Protein AF-0000000078170614 (afdb_homodimer)

InterPro domains:
  IPR003148 Regulator of K+ conductance, N-terminal lobe [PF02254] (40-163)
  IPR003148 Regulator of K+ conductance, N-terminal lobe [PS51201] (37-164)
  IPR036291 NAD(P)-binding domain superfamily [SSF51735] (40-178)

Organism: Punica granatum (NCBI:txid22663)

Structure (mmCIF, N/CA/C/O backbone):
data_AF-0000000078170614-model_v1
#
loop_
_entity.id
_entity.type
_entity.pdbx_description
1 polymer 'RCK N-terminal domain-containing protein'
#
loop_
_atom_site.group_PDB
_atom_site.id
_atom_site.type_symbol
_atom_site.label_atom_id
_atom_site.label_alt_id
_atom_site.label_comp_id
_atom_site.label_asym_id
_atom_site.label_entity_id
_atom_site.label_seq_id
_atom_site.pdbx_PDB_ins_code
_atom_site.Cartn_x
_atom_site.Cartn_y
_atom_site.Cartn_z
_atom_site.occupancy
_atom_site.B_iso_or_equiv
_atom_site.auth_seq_id
_atom_site.auth_comp_id
_atom_site.auth_asym_id
_atom_site.auth_atom_id
_atom_site.pdbx_PDB_model_num
ATOM 1 N N . MET A 1 1 ? -60.188 -42.188 17.969 1 20.7 1 MET A N 1
ATOM 2 C CA . MET A 1 1 ? -59.188 -42.406 19 1 20.7 1 MET A CA 1
ATOM 3 C C . MET A 1 1 ? -57.875 -42.969 18.391 1 20.7 1 MET A C 1
ATOM 5 O O . MET A 1 1 ? -56.781 -42.594 18.844 1 20.7 1 MET A O 1
ATOM 9 N N . ALA A 1 2 ? -57.938 -44.031 17.562 1 23.89 2 ALA A N 1
ATOM 10 C CA . ALA A 1 2 ? -56.969 -45.031 17.188 1 23.89 2 ALA A CA 1
ATOM 11 C C . ALA A 1 2 ? -55.938 -44.469 16.219 1 23.89 2 ALA A C 1
ATOM 13 O O . ALA A 1 2 ? -55.156 -45.219 15.625 1 23.89 2 ALA A O 1
ATOM 14 N N . LEU A 1 3 ? -56.188 -43.188 15.625 1 28.16 3 LEU A N 1
ATOM 15 C CA . LEU A 1 3 ? -55.562 -42.719 14.391 1 28.16 3 LEU A CA 1
ATOM 16 C C . LEU A 1 3 ? -54.062 -42.594 14.562 1 28.16 3 LEU A C 1
ATOM 18 O O . LEU A 1 3 ? -53.406 -41.844 13.812 1 28.16 3 LEU A O 1
ATOM 22 N N . THR A 1 4 ? -53.469 -43.062 15.734 1 27.95 4 THR A N 1
ATOM 23 C CA . THR A 1 4 ? -52.156 -42.75 16.281 1 27.95 4 THR A CA 1
ATOM 24 C C . THR A 1 4 ? -51.062 -43.281 15.375 1 27.95 4 THR A C 1
ATOM 26 O O . THR A 1 4 ? -50 -42.656 15.266 1 27.95 4 THR A O 1
ATOM 29 N N . PRO A 1 5 ? -51.094 -44.625 14.953 1 28.91 5 PRO A N 1
ATOM 30 C CA . PRO A 1 5 ? -49.906 -45.469 14.812 1 28.91 5 PRO A CA 1
ATOM 31 C C . PRO A 1 5 ? -49.125 -45.156 13.547 1 28.91 5 PRO A C 1
ATOM 33 O O . PRO A 1 5 ? -48.031 -45.719 13.336 1 28.91 5 PRO A O 1
ATOM 36 N N . LEU A 1 6 ? -49.75 -44.812 12.398 1 27.12 6 LEU A N 1
ATOM 37 C CA . LEU A 1 6 ? -49.188 -45.031 11.07 1 27.12 6 LEU A CA 1
ATOM 38 C C . LEU A 1 6 ? -47.938 -44.188 10.859 1 27.12 6 LEU A C 1
ATOM 40 O O . LEU A 1 6 ? -47.188 -44.406 9.898 1 27.12 6 LEU A O 1
ATOM 44 N N . LEU A 1 7 ? -47.812 -42.938 11.461 1 27.66 7 LEU A N 1
ATOM 45 C CA . LEU A 1 7 ? -46.844 -41.938 11.055 1 27.66 7 LEU A CA 1
ATOM 46 C C . LEU A 1 7 ? -45.406 -42.375 11.398 1 27.66 7 LEU A C 1
ATOM 48 O O . LEU A 1 7 ? -44.438 -41.625 11.156 1 27.66 7 LEU A O 1
ATOM 52 N N . ASN A 1 8 ? -45.125 -43.375 12.258 1 29.03 8 ASN A N 1
ATOM 53 C CA . ASN A 1 8 ? -43.875 -43.75 12.891 1 29.03 8 ASN A CA 1
ATOM 54 C C . ASN A 1 8 ? -42.875 -44.312 11.883 1 29.03 8 ASN A C 1
ATOM 56 O O . ASN A 1 8 ? -41.656 -44.281 12.125 1 29.03 8 ASN A O 1
ATOM 60 N N . GLU A 1 9 ? -43.281 -45.219 10.953 1 28.69 9 GLU A N 1
ATOM 61 C CA . GLU A 1 9 ? -42.344 -46.156 10.32 1 28.69 9 GLU A CA 1
ATOM 62 C C . GLU A 1 9 ? -41.406 -45.438 9.367 1 28.69 9 GLU A C 1
ATOM 64 O O . GLU A 1 9 ? -40.344 -46 9 1 28.69 9 GLU A O 1
ATOM 69 N N . VAL A 1 10 ? -41.812 -44.469 8.539 1 30.94 10 VAL A N 1
ATOM 70 C CA . VAL A 1 10 ? -41.031 -44.094 7.359 1 30.94 10 VAL A CA 1
ATOM 71 C C . VAL A 1 10 ? -39.75 -43.406 7.789 1 30.94 10 VAL A C 1
ATOM 73 O O . VAL A 1 10 ? -39 -42.906 6.949 1 30.94 10 VAL A O 1
ATOM 76 N N . GLY A 1 11 ? -39.438 -43.125 9.133 1 28.52 11 GLY A N 1
ATOM 77 C CA . GLY A 1 11 ? -38.312 -42.375 9.672 1 28.52 11 GLY A CA 1
ATOM 78 C C . GLY A 1 11 ? -37 -43.062 9.445 1 28.52 11 GLY A C 1
ATOM 79 O O . GLY A 1 11 ? -35.938 -42.438 9.625 1 28.52 11 GLY A O 1
ATOM 80 N N . LYS A 1 12 ? -36.906 -44.375 9.625 1 29.34 12 LYS A N 1
ATOM 81 C CA . LYS A 1 12 ? -35.625 -45 9.875 1 29.34 12 LYS A CA 1
ATOM 82 C C . LYS A 1 12 ? -34.75 -44.969 8.625 1 29.34 12 LYS A C 1
ATOM 84 O O . LYS A 1 12 ? -33.5 -44.875 8.727 1 29.34 12 LYS A O 1
ATOM 89 N N . ARG A 1 13 ? -35.25 -45.531 7.477 1 30.67 13 ARG A N 1
ATOM 90 C CA . ARG A 1 13 ? -34.375 -45.969 6.398 1 30.67 13 ARG A CA 1
ATOM 91 C C . ARG A 1 13 ? -33.625 -44.812 5.762 1 30.67 13 ARG A C 1
ATOM 93 O O . ARG A 1 13 ? -32.656 -45 5.008 1 30.67 13 ARG A O 1
ATOM 100 N N . ALA A 1 14 ? -34.281 -43.625 5.633 1 29.7 14 ALA A N 1
ATOM 101 C CA . ALA A 1 14 ? -33.594 -42.594 4.844 1 29.7 14 ALA A CA 1
ATOM 102 C C . ALA A 1 14 ? -32.312 -42.125 5.539 1 29.7 14 ALA A C 1
ATOM 104 O O . ALA A 1 14 ? -31.641 -41.219 5.051 1 29.7 14 ALA A O 1
ATOM 105 N N . ALA A 1 15 ? -32.062 -42.469 6.812 1 29.38 15 ALA A N 1
ATOM 106 C CA . ALA A 1 15 ? -30.859 -42.094 7.559 1 29.38 15 ALA A CA 1
ATOM 107 C C . ALA A 1 15 ? -29.594 -42.688 6.902 1 29.38 15 ALA A C 1
ATOM 109 O O . ALA A 1 15 ? -28.5 -42.156 7.098 1 29.38 15 ALA A O 1
ATOM 110 N N . ASP A 1 16 ? -29.688 -44 6.508 1 28.7 16 ASP A N 1
ATOM 111 C CA . ASP A 1 16 ? -28.422 -44.656 6.168 1 28.7 16 ASP A CA 1
ATOM 112 C C . ASP A 1 16 ? -27.766 -43.969 4.957 1 28.7 16 ASP A C 1
ATOM 114 O O . ASP A 1 16 ? -26.656 -44.344 4.566 1 28.7 16 ASP A O 1
ATOM 118 N N . PHE A 1 17 ? -28.609 -43.656 3.906 1 28.42 17 PHE A N 1
ATOM 119 C CA . PHE A 1 17 ? -27.938 -43.219 2.68 1 28.42 17 PHE A CA 1
ATOM 120 C C . PHE A 1 17 ? -27.078 -42 2.924 1 28.42 17 PHE A C 1
ATOM 122 O O . PHE A 1 17 ? -26.297 -41.594 2.064 1 28.42 17 PHE A O 1
ATOM 129 N N . ILE A 1 18 ? -27.406 -41.031 3.848 1 31.56 18 ILE A N 1
ATOM 130 C CA . ILE A 1 18 ? -26.656 -39.781 3.947 1 31.56 18 ILE A CA 1
ATOM 131 C C . ILE A 1 18 ? -25.234 -40.094 4.445 1 31.56 18 ILE A C 1
ATOM 133 O O . ILE A 1 18 ? -24.375 -39.219 4.414 1 31.56 18 ILE A O 1
ATOM 137 N N . ASP A 1 19 ? -25.047 -41.125 5.293 1 29.94 19 ASP A N 1
ATOM 138 C CA . ASP A 1 19 ? -23.75 -41.312 5.93 1 29.94 19 ASP A CA 1
ATOM 139 C C . ASP A 1 19 ? -22.656 -41.5 4.887 1 29.94 19 ASP A C 1
ATOM 141 O O . ASP A 1 19 ? -21.531 -41 5.043 1 29.94 19 ASP A O 1
ATOM 145 N N . ASP A 1 20 ? -22.797 -42.594 4.078 1 29.12 20 ASP A N 1
ATOM 146 C CA . ASP A 1 20 ? -21.609 -43.125 3.436 1 29.12 20 ASP A CA 1
ATOM 147 C C . ASP A 1 20 ? -21.078 -42.156 2.377 1 29.12 20 ASP A C 1
ATOM 149 O O . ASP A 1 20 ? -20.047 -42.438 1.753 1 29.12 20 ASP A O 1
ATOM 153 N N . LYS A 1 21 ? -21.891 -41.531 1.582 1 31.38 21 LYS A N 1
ATOM 154 C CA . LYS A 1 21 ? -21.359 -40.719 0.481 1 31.38 21 LYS A CA 1
ATOM 155 C C . LYS A 1 21 ? -20.547 -39.531 1.002 1 31.38 21 LYS A C 1
ATOM 157 O O . LYS A 1 21 ? -20.234 -38.625 0.246 1 31.38 21 LYS A O 1
ATOM 162 N N . LEU A 1 22 ? -20.484 -39.25 2.285 1 30.94 22 LEU A N 1
ATOM 163 C CA . LEU A 1 22 ? -19.438 -38.344 2.789 1 30.94 22 LEU A CA 1
ATOM 164 C C . LEU A 1 22 ? -18.062 -38.844 2.387 1 30.94 22 LEU A C 1
ATOM 166 O O . LEU A 1 22 ? -17.078 -38.594 3.094 1 30.94 22 LEU A O 1
ATOM 170 N N . ASP A 1 23 ? -17.875 -40.094 1.763 1 30.05 23 ASP A N 1
ATOM 171 C CA . ASP A 1 23 ? -16.609 -40.656 1.312 1 30.05 23 ASP A CA 1
ATOM 172 C C . ASP A 1 23 ? -15.656 -39.562 0.856 1 30.05 23 ASP A C 1
ATOM 174 O O . ASP A 1 23 ? -16.062 -38.406 0.6 1 30.05 23 ASP A O 1
ATOM 178 N N . SER A 1 24 ? -14.281 -40.031 0.521 1 31.45 24 SER A N 1
ATOM 179 C CA . SER A 1 24 ? -13.023 -39.5 0.016 1 31.45 24 SER A CA 1
ATOM 180 C C . SER A 1 24 ? -13.25 -38.594 -1.199 1 31.45 24 SER A C 1
ATOM 182 O O . SER A 1 24 ? -12.859 -38.938 -2.314 1 31.45 24 SER A O 1
ATOM 184 N N . GLU A 1 25 ? -14.359 -38.219 -1.531 1 31.73 25 GLU A N 1
ATOM 185 C CA . GLU A 1 25 ? -14.328 -37.219 -2.598 1 31.73 25 GLU A CA 1
ATOM 186 C C . GLU A 1 25 ? -13.164 -36.25 -2.418 1 31.73 25 GLU A C 1
ATOM 188 O O . GLU A 1 25 ? -13.242 -35.312 -1.616 1 31.73 25 GLU A O 1
ATOM 193 N N . ASP A 1 26 ? -11.938 -36.75 -2.096 1 34.41 26 ASP A N 1
ATOM 194 C CA . ASP A 1 26 ? -10.703 -36.094 -2.545 1 34.41 26 ASP A CA 1
ATOM 195 C C . ASP A 1 26 ? -10.961 -35.188 -3.748 1 34.41 26 ASP A C 1
ATOM 197 O O . ASP A 1 26 ? -11.273 -35.688 -4.84 1 34.41 26 ASP A O 1
ATOM 201 N N . GLN A 1 27 ? -11.883 -34.344 -3.627 1 35.22 27 GLN A N 1
ATOM 202 C CA . GLN A 1 27 ? -12.141 -33.188 -4.516 1 35.22 27 GLN A CA 1
ATOM 203 C C . GLN A 1 27 ? -10.938 -32.906 -5.406 1 35.22 27 GLN A C 1
ATOM 205 O O . GLN A 1 27 ? -9.883 -32.5 -4.918 1 35.22 27 GLN A O 1
ATOM 210 N N . ASN A 1 28 ? -10.578 -33.75 -6.285 1 33.62 28 ASN A N 1
ATOM 211 C CA . ASN A 1 28 ? -9.781 -33.469 -7.473 1 33.62 28 ASN A CA 1
ATOM 212 C C . ASN A 1 28 ? -9.898 -32.031 -7.895 1 33.62 28 ASN A C 1
ATOM 214 O O . ASN A 1 28 ? -10.961 -31.578 -8.336 1 33.62 28 ASN A O 1
ATOM 218 N N . VAL A 1 29 ? -9.547 -31.094 -7.129 1 38.66 29 VAL A N 1
ATOM 219 C CA . VAL A 1 29 ? -9.25 -29.875 -7.895 1 38.66 29 VAL A CA 1
ATOM 220 C C . VAL A 1 29 ? -9.062 -30.234 -9.367 1 38.66 29 VAL A C 1
ATOM 222 O O . VAL A 1 29 ? -8.273 -31.125 -9.703 1 38.66 29 VAL A O 1
ATOM 225 N N . GLU A 1 30 ? -10.094 -30.531 -10.172 1 38.97 30 GLU A N 1
ATOM 226 C CA . GLU A 1 30 ? -9.789 -30.531 -11.602 1 38.97 30 GLU A CA 1
ATOM 227 C C . GLU A 1 30 ? -8.406 -29.953 -11.875 1 38.97 30 GLU A C 1
ATOM 229 O O . GLU A 1 30 ? -8.094 -28.844 -11.414 1 38.97 30 GLU A O 1
ATOM 234 N N . ALA A 1 31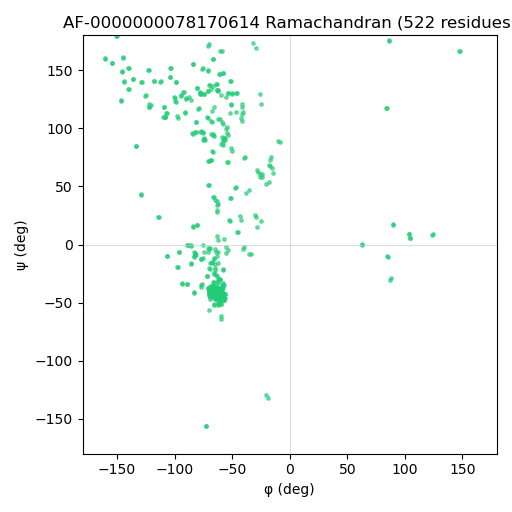 ? -7.379 -30.812 -11.859 1 39.47 31 ALA A N 1
ATOM 235 C CA . ALA A 1 31 ? -6.09 -30.375 -12.391 1 39.47 31 ALA A CA 1
ATOM 236 C C . ALA A 1 31 ? -6.258 -29.141 -13.266 1 39.47 31 ALA A C 1
ATOM 238 O O . ALA A 1 31 ? -6.902 -29.203 -14.32 1 39.47 31 ALA A O 1
ATOM 239 N N . VAL A 1 32 ? -6.629 -28 -12.609 1 45.84 32 VAL A N 1
ATOM 240 C CA . VAL A 1 32 ? -6.473 -26.828 -13.469 1 45.84 32 VAL A CA 1
ATOM 241 C C . VAL A 1 32 ? -5.363 -27.078 -14.484 1 45.84 32 VAL A C 1
ATOM 243 O O . VAL A 1 32 ? -4.203 -27.266 -14.117 1 45.84 32 VAL A O 1
ATOM 246 N N . ASN A 1 33 ? -5.641 -28.094 -15.344 1 45.16 33 ASN A N 1
ATOM 247 C CA . ASN A 1 33 ? -4.715 -28.25 -16.469 1 45.16 33 ASN A CA 1
ATOM 248 C C . ASN A 1 33 ? -4.297 -26.891 -17.031 1 45.16 33 ASN A C 1
ATOM 250 O O . ASN A 1 33 ? -5.109 -26.188 -17.641 1 45.16 33 ASN A O 1
ATOM 254 N N . PHE A 1 34 ? -3.426 -26.281 -16.219 1 48 34 PHE A N 1
ATOM 255 C CA . PHE A 1 34 ? -2.861 -25.078 -16.812 1 48 34 PHE A CA 1
ATOM 256 C C . PHE A 1 34 ? -2.26 -25.375 -18.172 1 48 34 PHE A C 1
ATOM 258 O O . PHE A 1 34 ? -1.38 -26.219 -18.312 1 48 34 PHE A O 1
ATOM 265 N N . ASP A 1 35 ? -3.152 -25.641 -19.125 1 50.75 35 ASP A N 1
ATOM 266 C CA . ASP A 1 35 ? -2.57 -25.844 -20.453 1 50.75 35 ASP A CA 1
ATOM 267 C C . ASP A 1 35 ? -1.175 -25.219 -20.531 1 50.75 35 ASP A C 1
ATOM 269 O O . ASP A 1 35 ? -0.588 -24.859 -19.5 1 50.75 35 ASP A O 1
ATOM 273 N N . ALA A 1 36 ? -0.878 -24.344 -21.625 1 51.72 36 ALA A N 1
ATOM 274 C CA . ALA A 1 36 ? 0.36 -23.906 -22.266 1 51.72 36 ALA A CA 1
ATOM 275 C C . ALA A 1 36 ? 1.075 -22.844 -21.438 1 51.72 36 ALA A C 1
ATOM 277 O O . ALA A 1 36 ? 2.25 -22.562 -21.672 1 51.72 36 ALA A O 1
ATOM 278 N N . ARG A 1 37 ? 0.408 -22.203 -20.344 1 67 37 ARG A N 1
ATOM 279 C CA . ARG A 1 37 ? 1.144 -21.109 -19.719 1 67 37 ARG A CA 1
ATOM 280 C C . ARG A 1 37 ? 1.349 -21.375 -18.234 1 67 37 ARG A C 1
ATOM 282 O O . ARG A 1 37 ? 0.413 -21.75 -17.531 1 67 37 ARG A O 1
ATOM 289 N N . GLU A 1 38 ? 2.533 -21.438 -17.75 1 86.75 38 GLU A N 1
ATOM 290 C CA . GLU A 1 38 ? 2.912 -21.562 -16.344 1 86.75 38 GLU A CA 1
ATOM 291 C C . GLU A 1 38 ? 2.203 -20.516 -15.484 1 86.75 38 GLU A C 1
ATOM 293 O O . GLU A 1 38 ? 2.148 -19.344 -15.852 1 86.75 38 GLU A O 1
ATOM 298 N N . PRO A 1 39 ? 1.568 -20.922 -14.391 1 93.88 39 PRO A N 1
ATOM 299 C CA . PRO A 1 39 ? 0.769 -20 -13.594 1 93.88 39 PRO A CA 1
ATOM 300 C C . PRO A 1 39 ? 1.609 -19.203 -12.594 1 93.88 39 PRO A C 1
ATOM 302 O O . PRO A 1 39 ? 2.713 -19.625 -12.234 1 93.88 39 PRO A O 1
ATOM 305 N N . VAL A 1 40 ? 1.072 -18.078 -12.258 1 96.44 40 VAL A N 1
ATOM 306 C CA . VAL A 1 40 ? 1.558 -17.391 -11.062 1 96.44 40 VAL A CA 1
ATOM 307 C C . VAL A 1 40 ? 1.043 -18.109 -9.812 1 96.44 40 VAL A C 1
ATOM 309 O O . VAL A 1 40 ? -0.137 -18.453 -9.734 1 96.44 40 VAL A O 1
ATOM 312 N N . VAL A 1 41 ? 1.926 -18.406 -8.93 1 97.94 41 VAL A N 1
ATOM 313 C CA . VAL A 1 41 ? 1.556 -19.094 -7.695 1 97.94 41 VAL A CA 1
ATOM 314 C C . VAL A 1 41 ? 1.442 -18.094 -6.551 1 97.94 41 VAL A C 1
ATOM 316 O O . VAL A 1 41 ? 2.35 -17.281 -6.336 1 97.94 41 VAL A O 1
ATOM 319 N N . ILE A 1 42 ? 0.316 -18.109 -5.891 1 98.31 42 ILE A N 1
ATOM 320 C CA . ILE A 1 42 ? 0.091 -17.234 -4.75 1 98.31 42 ILE A CA 1
ATOM 321 C C . ILE A 1 42 ? 0.077 -18.047 -3.461 1 98.31 42 ILE A C 1
ATOM 323 O O . ILE A 1 42 ? -0.77 -18.938 -3.287 1 98.31 42 ILE A O 1
ATOM 327 N N . LEU A 1 43 ? 1.012 -17.766 -2.562 1 98.56 43 LEU A N 1
ATOM 328 C CA . LEU A 1 43 ? 1.08 -18.438 -1.274 1 98.56 43 LEU A CA 1
ATOM 329 C C . LEU A 1 43 ? 0.453 -17.594 -0.174 1 98.56 43 LEU A C 1
ATOM 331 O O . LEU A 1 43 ? 0.954 -16.516 0.143 1 98.56 43 LEU A O 1
ATOM 335 N N . GLY A 1 44 ? -0.547 -18.109 0.524 1 97.19 44 GLY A N 1
ATOM 336 C CA . GLY A 1 44 ? -1.337 -17.297 1.445 1 97.19 44 GLY A CA 1
ATOM 337 C C . GLY A 1 44 ? -2.461 -16.547 0.765 1 97.19 44 GLY A C 1
ATOM 338 O O . GLY A 1 44 ? -2.213 -15.641 -0.032 1 97.19 44 GLY A O 1
ATOM 339 N N . PHE A 1 45 ? -3.676 -16.891 1.177 1 96.19 45 PHE A N 1
ATOM 340 C CA . PHE A 1 45 ? -4.801 -16.391 0.401 1 96.19 45 PHE A CA 1
ATOM 341 C C . PHE A 1 45 ? -5.828 -15.719 1.308 1 96.19 45 PHE A C 1
ATOM 343 O O . PHE A 1 45 ? -7.027 -15.953 1.172 1 96.19 45 PHE A O 1
ATOM 350 N N . GLY A 1 46 ? -5.281 -14.992 2.172 1 91.88 46 GLY A N 1
ATOM 351 C CA . GLY A 1 46 ? -6.121 -14.078 2.926 1 91.88 46 GLY A CA 1
ATOM 352 C C . GLY A 1 46 ? -6.605 -12.898 2.105 1 91.88 46 GLY A C 1
ATOM 353 O O . GLY A 1 46 ? -6.656 -12.969 0.875 1 91.88 46 GLY A O 1
ATOM 354 N N . GLN A 1 47 ? -6.934 -11.852 2.734 1 88.19 47 GLN A N 1
ATOM 355 C CA . GLN A 1 47 ? -7.484 -10.672 2.076 1 88.19 47 GLN A CA 1
ATOM 356 C C . GLN A 1 47 ? -6.516 -10.117 1.035 1 88.19 47 GLN A C 1
ATOM 358 O O . GLN A 1 47 ? -6.914 -9.82 -0.093 1 88.19 47 GLN A O 1
ATOM 363 N N . MET A 1 48 ? -5.305 -10.031 1.387 1 93.12 48 MET A N 1
ATOM 364 C CA . MET A 1 48 ? -4.32 -9.461 0.472 1 93.12 48 MET A CA 1
ATOM 365 C C . MET A 1 48 ? -4.086 -10.391 -0.718 1 93.12 48 MET A C 1
ATOM 367 O O . MET A 1 48 ? -3.891 -9.922 -1.843 1 93.12 48 MET A O 1
ATOM 371 N N . GLY A 1 49 ? -4.023 -11.695 -0.449 1 94.94 49 GLY A N 1
ATOM 372 C CA . GLY A 1 49 ? -3.939 -12.648 -1.546 1 94.94 49 GLY A CA 1
ATOM 373 C C . GLY A 1 49 ? -5.102 -12.547 -2.514 1 94.94 49 GLY A C 1
ATOM 374 O O . GLY A 1 49 ? -4.918 -12.641 -3.729 1 94.94 49 GLY A O 1
ATOM 375 N N . GLN A 1 50 ? -6.238 -12.297 -2.016 1 91.88 50 GLN A N 1
ATOM 376 C CA . GLN A 1 50 ? -7.441 -12.188 -2.834 1 91.88 50 GLN A CA 1
ATOM 377 C C . GLN A 1 50 ? -7.41 -10.93 -3.691 1 91.88 50 GLN A C 1
ATOM 379 O O . GLN A 1 50 ? -7.793 -10.953 -4.863 1 91.88 50 GLN A O 1
ATOM 384 N N . VAL A 1 51 ? -6.969 -9.859 -3.137 1 92.25 51 VAL A N 1
ATOM 385 C CA . VAL A 1 51 ? -6.816 -8.625 -3.904 1 92.25 51 VAL A CA 1
ATOM 386 C C . VAL A 1 51 ? -5.828 -8.844 -5.047 1 92.25 51 VAL A C 1
ATOM 388 O O . VAL A 1 51 ? -6.082 -8.43 -6.18 1 92.25 51 VAL A O 1
ATOM 391 N N . LEU A 1 52 ? -4.766 -9.492 -4.746 1 95.31 52 LEU A N 1
ATOM 392 C CA . LEU A 1 52 ? -3.756 -9.789 -5.754 1 95.31 52 LEU A CA 1
ATOM 393 C C . LEU A 1 52 ? -4.34 -10.656 -6.871 1 95.31 52 LEU A C 1
ATOM 395 O O . LEU A 1 52 ? -4.105 -10.391 -8.055 1 95.31 52 LEU A O 1
ATOM 399 N N . ALA A 1 53 ? -5.082 -11.648 -6.449 1 93.31 53 ALA A N 1
ATOM 400 C CA . ALA A 1 53 ? -5.719 -12.531 -7.418 1 93.31 53 ALA A CA 1
ATOM 401 C C . ALA A 1 53 ? -6.641 -11.75 -8.352 1 93.31 53 ALA A C 1
ATOM 403 O O . ALA A 1 53 ? -6.625 -11.961 -9.562 1 93.31 53 ALA A O 1
ATOM 404 N N . ASN A 1 54 ? -7.332 -10.859 -7.859 1 89.69 54 ASN A N 1
ATOM 405 C CA . ASN A 1 54 ? -8.219 -10.023 -8.656 1 89.69 54 ASN A CA 1
ATOM 406 C C . ASN A 1 54 ? -7.438 -9.117 -9.602 1 89.69 54 ASN A C 1
ATOM 408 O O . ASN A 1 54 ? -7.836 -8.914 -10.75 1 89.69 54 ASN A O 1
ATOM 412 N N . PHE A 1 55 ? -6.402 -8.633 -9.102 1 92.25 55 PHE A N 1
ATOM 413 C CA . PHE A 1 55 ? -5.539 -7.777 -9.906 1 92.25 55 PHE A CA 1
ATOM 414 C C . PHE A 1 55 ? -4.977 -8.547 -11.094 1 92.25 55 PHE A C 1
ATOM 416 O O . PHE A 1 55 ? -4.977 -8.047 -12.219 1 92.25 55 PHE A O 1
ATOM 423 N N . LEU A 1 56 ? -4.574 -9.789 -10.867 1 91.62 56 LEU A N 1
ATOM 424 C CA . LEU A 1 56 ? -4.004 -10.625 -11.922 1 91.62 56 LEU A CA 1
ATOM 425 C C . LEU A 1 56 ? -5.074 -11.07 -12.906 1 91.62 56 LEU A C 1
ATOM 427 O O . LEU A 1 56 ? -4.785 -11.305 -14.086 1 91.62 56 LEU A O 1
ATOM 431 N N . SER A 1 57 ? -6.281 -11.133 -12.398 1 85.19 57 SER A N 1
ATOM 432 C CA . SER A 1 57 ? -7.383 -11.633 -13.211 1 85.19 57 SER A CA 1
ATOM 433 C C . SER A 1 57 ? -7.992 -10.516 -14.055 1 85.19 57 SER A C 1
ATOM 435 O O . SER A 1 57 ? -8.797 -10.781 -14.953 1 85.19 57 SER A O 1
ATOM 437 N N . ALA A 1 58 ? -7.656 -9.281 -13.633 1 79.75 58 ALA A N 1
ATOM 438 C CA . ALA A 1 58 ? -8.234 -8.156 -14.359 1 79.75 58 ALA A CA 1
ATOM 439 C C . ALA A 1 58 ? -7.879 -8.211 -15.844 1 79.75 58 ALA A C 1
ATOM 441 O O . ALA A 1 58 ? -6.77 -8.609 -16.203 1 79.75 58 ALA A O 1
ATOM 442 N N . PRO A 1 59 ? -8.836 -7.715 -16.594 1 71.25 59 PRO A N 1
ATOM 443 C CA . PRO A 1 59 ? -8.539 -7.676 -18.031 1 71.25 59 PRO A CA 1
ATOM 444 C C . PRO A 1 59 ? -7.332 -6.797 -18.359 1 71.25 59 PRO A C 1
ATOM 446 O O . PRO A 1 59 ? -7.047 -5.836 -17.641 1 71.25 59 PRO A O 1
ATOM 449 N N . LEU A 1 60 ? -6.5 -7.031 -19.328 1 64.56 60 LEU A N 1
ATOM 450 C CA . LEU A 1 60 ? -5.352 -6.266 -19.797 1 64.56 60 LEU A CA 1
ATOM 451 C C . LEU A 1 60 ? -4.098 -6.613 -19 1 64.56 60 LEU A C 1
ATOM 453 O O . LEU A 1 60 ? -2.996 -6.184 -19.344 1 64.56 60 LEU A O 1
ATOM 457 N N . ALA A 1 61 ? -4.402 -7.371 -17.906 1 71.19 61 ALA A N 1
ATOM 458 C CA . ALA A 1 61 ? -3.225 -7.719 -17.125 1 71.19 61 ALA A CA 1
ATOM 459 C C . ALA A 1 61 ? -2.213 -8.5 -17.953 1 71.19 61 ALA A C 1
ATOM 461 O O . ALA A 1 61 ? -1.005 -8.406 -17.734 1 71.19 61 ALA A O 1
ATOM 462 N N . SER A 1 62 ? -2.719 -9.359 -18.797 1 63.12 62 SER A N 1
ATOM 463 C CA . SER A 1 62 ? -1.832 -10.211 -19.578 1 63.12 62 SER A CA 1
ATOM 464 C C . SER A 1 62 ? -1.27 -9.469 -20.797 1 63.12 62 SER A C 1
ATOM 466 O O . SER A 1 62 ? -0.469 -10.016 -21.547 1 63.12 62 SER A O 1
ATOM 468 N N . GLY A 1 63 ? -1.309 -8.266 -20.875 1 56.56 63 GLY A N 1
ATOM 469 C CA . GLY A 1 63 ? -0.743 -7.5 -21.969 1 56.56 63 GLY A CA 1
ATOM 470 C C . GLY A 1 63 ? -1.691 -7.355 -23.141 1 56.56 63 GLY A C 1
ATOM 471 O O . GLY A 1 63 ? -2.834 -7.812 -23.094 1 56.56 63 GLY A O 1
ATOM 472 N N . ILE A 1 64 ? -1.3 -6.52 -24.25 1 49.34 64 ILE A N 1
ATOM 473 C CA . ILE A 1 64 ? -2.008 -6.02 -25.422 1 49.34 64 ILE A CA 1
ATOM 474 C C . ILE A 1 64 ? -2.346 -7.184 -26.344 1 49.34 64 ILE A C 1
ATOM 476 O O . ILE A 1 64 ? -2.975 -6.988 -27.391 1 49.34 64 ILE A O 1
ATOM 480 N N . ASP A 1 65 ? -1.684 -8.336 -26.094 1 47.75 65 ASP A N 1
ATOM 481 C CA . ASP A 1 65 ? -1.9 -9.203 -27.25 1 47.75 65 ASP A CA 1
ATOM 482 C C . ASP A 1 65 ? -3.379 -9.547 -27.406 1 47.75 65 ASP A C 1
ATOM 484 O O . ASP A 1 65 ? -3.732 -10.461 -28.156 1 47.75 65 ASP A O 1
ATOM 488 N N . GLY A 1 66 ? -4.16 -8.758 -27.031 1 47.03 66 GLY A N 1
ATOM 489 C CA . GLY A 1 66 ? -5.543 -8.906 -27.453 1 47.03 66 GLY A CA 1
ATOM 490 C C . GLY A 1 66 ? -6.352 -9.812 -26.531 1 47.03 66 GLY A C 1
ATOM 491 O O . GLY A 1 66 ? -7.566 -9.945 -26.703 1 47.03 66 GLY A O 1
ATOM 492 N N . ASP A 1 67 ? -5.605 -10.766 -25.953 1 51.72 67 ASP A N 1
ATOM 493 C CA . ASP A 1 67 ? -6.434 -11.656 -25.156 1 51.72 67 ASP A CA 1
ATOM 494 C C . ASP A 1 67 ? -6.809 -11.016 -23.828 1 51.72 67 ASP A C 1
ATOM 496 O O . ASP A 1 67 ? -5.957 -10.445 -23.141 1 51.72 67 ASP A O 1
ATOM 500 N N . LEU A 1 68 ? -7.938 -10.445 -23.734 1 56.28 68 LEU A N 1
ATOM 501 C CA . LEU A 1 68 ? -8.602 -9.773 -22.609 1 56.28 68 LEU A CA 1
ATOM 502 C C . LEU A 1 68 ? -8.641 -10.68 -21.391 1 56.28 68 LEU A C 1
ATOM 504 O O . LEU A 1 68 ? -9.461 -10.484 -20.484 1 56.28 68 LEU A O 1
ATOM 508 N N . SER A 1 69 ? -7.641 -11.727 -21.453 1 64.81 69 SER A N 1
ATOM 509 C CA . SER A 1 69 ? -7.73 -12.625 -20.312 1 64.81 69 SER A CA 1
ATOM 510 C C . SER A 1 69 ? -6.691 -12.266 -19.25 1 64.81 69 SER A C 1
ATOM 512 O O . SER A 1 69 ? -5.637 -11.711 -19.578 1 64.81 69 SER A O 1
ATOM 514 N N . GLY A 1 70 ? -6.977 -12.297 -18 1 79.25 70 GLY A N 1
ATOM 515 C CA . GLY A 1 70 ? -6.059 -12.125 -16.891 1 79.25 70 GLY A CA 1
ATOM 516 C C . GLY A 1 70 ? -4.938 -13.148 -16.875 1 79.25 70 GLY A C 1
ATOM 517 O O . GLY A 1 70 ? -4.859 -14.008 -17.75 1 79.25 70 GLY A O 1
ATOM 518 N N . TRP A 1 71 ? -3.969 -12.984 -16.156 1 84.94 71 TRP A N 1
ATOM 519 C CA . TRP A 1 71 ? -2.889 -13.945 -15.969 1 84.94 71 TRP A CA 1
ATOM 520 C C . TRP A 1 71 ? -3.363 -15.148 -15.164 1 84.94 71 TRP A C 1
ATOM 522 O O . TRP A 1 71 ? -4.016 -14.992 -14.125 1 84.94 71 TRP A O 1
ATOM 532 N N . PRO A 1 72 ? -3.045 -16.328 -15.664 1 88.75 72 PRO A N 1
ATOM 533 C CA . PRO A 1 72 ? -3.393 -17.516 -14.883 1 88.75 72 PRO A CA 1
ATOM 534 C C . PRO A 1 72 ? -2.668 -17.562 -13.539 1 88.75 72 PRO A C 1
ATOM 536 O O . PRO A 1 72 ? -1.485 -17.219 -13.453 1 88.75 72 PRO A O 1
ATOM 539 N N . TYR A 1 73 ? -3.443 -17.953 -12.516 1 93.19 73 TYR A N 1
ATOM 540 C CA . TYR A 1 73 ? -2.838 -18.109 -11.195 1 93.19 73 TYR A CA 1
ATOM 541 C C . TYR A 1 73 ? -3.469 -19.266 -10.438 1 93.19 73 TYR A C 1
ATOM 543 O O . TYR A 1 73 ? -4.535 -19.75 -10.812 1 93.19 73 TYR A O 1
ATOM 551 N N . ILE A 1 74 ? -2.75 -19.719 -9.422 1 95.62 74 ILE A N 1
ATOM 552 C CA . ILE A 1 74 ? -3.27 -20.703 -8.469 1 95.62 74 ILE A CA 1
ATOM 553 C C . ILE A 1 74 ? -2.807 -20.344 -7.059 1 95.62 74 ILE A C 1
ATOM 555 O O . ILE A 1 74 ? -1.656 -19.953 -6.855 1 95.62 74 ILE A O 1
ATOM 559 N N . ALA A 1 75 ? -3.738 -20.391 -6.156 1 97.69 75 ALA A N 1
ATOM 560 C CA . ALA A 1 75 ? -3.439 -20.031 -4.777 1 97.69 75 ALA A CA 1
ATOM 561 C C . ALA A 1 75 ? -3.307 -21.266 -3.895 1 97.69 75 ALA A C 1
ATOM 563 O O . ALA A 1 75 ? -3.859 -22.328 -4.211 1 97.69 75 ALA A O 1
ATOM 564 N N . PHE A 1 76 ? -2.516 -21.141 -2.857 1 97.69 76 PHE A N 1
ATOM 565 C CA . PHE A 1 76 ? -2.369 -22.156 -1.828 1 97.69 76 PHE A CA 1
ATOM 566 C C . PHE A 1 76 ? -2.555 -21.562 -0.439 1 97.69 76 PHE A C 1
ATOM 568 O O . PHE A 1 76 ? -2.092 -20.453 -0.171 1 97.69 76 PHE A O 1
ATOM 575 N N . ASP A 1 77 ? -3.221 -22.25 0.43 1 97.38 77 ASP A N 1
ATOM 576 C CA . ASP A 1 77 ? -3.352 -21.875 1.836 1 97.38 77 ASP A CA 1
ATOM 577 C C . ASP A 1 77 ? -3.398 -23.109 2.729 1 97.38 77 ASP A C 1
ATOM 579 O O . ASP A 1 77 ? -3.846 -24.188 2.301 1 97.38 77 ASP A O 1
ATOM 583 N N . LEU A 1 78 ? -2.879 -22.938 3.945 1 95.25 78 LEU A N 1
ATOM 584 C CA . LEU A 1 78 ? -2.848 -24.062 4.879 1 95.25 78 LEU A CA 1
ATOM 585 C C . LEU A 1 78 ? -4.039 -24.016 5.828 1 95.25 78 LEU A C 1
ATOM 587 O O . LEU A 1 78 ? -4.219 -24.906 6.656 1 95.25 78 LEU A O 1
ATOM 591 N N . ASN A 1 79 ? -4.816 -22.969 5.785 1 95.81 79 ASN A N 1
ATOM 592 C CA . ASN A 1 79 ? -6.047 -22.875 6.562 1 95.81 79 ASN A CA 1
ATOM 593 C C . ASN A 1 79 ? -7.246 -23.391 5.777 1 95.81 79 ASN A C 1
ATOM 595 O O . ASN A 1 79 ? -7.707 -22.734 4.836 1 95.81 79 ASN A O 1
ATOM 599 N N . PRO A 1 80 ? -7.859 -24.469 6.172 1 95.19 80 PRO A N 1
ATOM 600 C CA . PRO A 1 80 ? -8.961 -25.078 5.414 1 95.19 80 PRO A CA 1
ATOM 601 C C . PRO A 1 80 ? -10.172 -24.156 5.312 1 95.19 80 PRO A C 1
ATOM 603 O O . PRO A 1 80 ? -10.898 -24.188 4.316 1 95.19 80 PRO A O 1
ATOM 606 N N . SER A 1 81 ? -10.352 -23.391 6.316 1 95.94 81 SER A N 1
ATOM 607 C CA . SER A 1 81 ? -11.492 -22.469 6.289 1 95.94 81 SER A CA 1
ATOM 608 C C . SER A 1 81 ? -11.328 -21.422 5.191 1 95.94 81 SER A C 1
ATOM 610 O O . SER A 1 81 ? -12.297 -21.078 4.512 1 95.94 81 SER A O 1
ATOM 612 N N . VAL A 1 82 ? -10.133 -21 5.031 1 94.81 82 VAL A N 1
ATOM 613 C CA . VAL A 1 82 ? -9.844 -20.031 3.979 1 94.81 82 VAL A CA 1
ATOM 614 C C . VAL A 1 82 ? -10.023 -20.688 2.611 1 94.81 82 VAL A C 1
ATOM 616 O O . VAL A 1 82 ? -10.633 -20.094 1.711 1 94.81 82 VAL A O 1
ATOM 619 N N . VAL A 1 83 ? -9.547 -21.875 2.447 1 94.62 83 VAL A N 1
ATOM 620 C CA . VAL A 1 83 ? -9.633 -22.609 1.188 1 94.62 83 VAL A CA 1
ATOM 621 C C . VAL A 1 83 ? -11.094 -22.812 0.801 1 94.62 83 VAL A C 1
ATOM 623 O O . VAL A 1 83 ? -11.492 -22.5 -0.326 1 94.62 83 VAL A O 1
ATOM 626 N N . LYS A 1 84 ? -11.891 -23.234 1.711 1 93.75 84 LYS A N 1
ATOM 627 C CA . LYS A 1 84 ? -13.305 -23.5 1.458 1 93.75 84 LYS A CA 1
ATOM 628 C C . LYS A 1 84 ? -14.047 -22.219 1.083 1 93.75 84 LYS A C 1
ATOM 630 O O . LYS A 1 84 ? -14.781 -22.188 0.094 1 93.75 84 LYS A O 1
ATOM 635 N N . ALA A 1 85 ? -13.812 -21.203 1.829 1 91.88 85 ALA A N 1
ATOM 636 C CA . ALA A 1 85 ? -14.484 -19.938 1.603 1 91.88 85 ALA A CA 1
ATOM 637 C C . ALA A 1 85 ? -14.094 -19.328 0.255 1 91.88 85 ALA A C 1
ATOM 639 O O . ALA A 1 85 ? -14.945 -18.844 -0.484 1 91.88 85 ALA A O 1
ATOM 640 N N . SER A 1 86 ? -12.836 -19.391 -0.009 1 90.81 86 SER A N 1
ATOM 641 C CA . SER A 1 86 ? -12.336 -18.812 -1.247 1 90.81 86 SER A CA 1
ATOM 642 C C . SER A 1 86 ? -12.789 -19.609 -2.463 1 90.81 86 SER A C 1
ATOM 644 O O . SER A 1 86 ? -13.109 -19.031 -3.506 1 90.81 86 SER A O 1
ATOM 646 N N . ARG A 1 87 ? -12.805 -20.891 -2.297 1 89.81 87 ARG A N 1
ATOM 647 C CA . ARG A 1 87 ? -13.297 -21.734 -3.375 1 89.81 87 ARG A CA 1
ATOM 648 C C . ARG A 1 87 ? -14.758 -21.453 -3.682 1 89.81 87 ARG A C 1
ATOM 650 O O . ARG A 1 87 ? -15.164 -21.422 -4.848 1 89.81 87 ARG A O 1
ATOM 657 N N . LYS A 1 88 ? -15.492 -21.25 -2.717 1 87.44 88 LYS A N 1
ATOM 658 C CA . LYS A 1 88 ? -16.906 -20.922 -2.867 1 87.44 88 LYS A CA 1
ATOM 659 C C . LYS A 1 88 ? -17.094 -19.609 -3.643 1 87.44 88 LYS A C 1
ATOM 661 O O . LYS A 1 88 ? -18.062 -19.453 -4.383 1 87.44 88 LYS A O 1
ATOM 666 N N . LEU A 1 89 ? -16.125 -18.766 -3.504 1 83.75 89 LEU A N 1
ATOM 667 C CA . LEU A 1 89 ? -16.172 -17.469 -4.184 1 83.75 89 LEU A CA 1
ATOM 668 C C . LEU A 1 89 ? -15.68 -17.594 -5.621 1 83.75 89 LEU A C 1
ATOM 670 O O . LEU A 1 89 ? -15.742 -16.641 -6.387 1 83.75 89 LEU A O 1
ATOM 674 N N . GLY A 1 90 ? -15.102 -18.75 -5.945 1 85.19 90 GLY A N 1
ATOM 675 C CA . GLY A 1 90 ? -14.711 -19.016 -7.324 1 85.19 90 GLY A CA 1
ATOM 676 C C . GLY A 1 90 ? -13.227 -18.875 -7.566 1 85.19 90 GLY A C 1
ATOM 677 O O . GLY A 1 90 ? -12.773 -18.906 -8.711 1 85.19 90 GLY A O 1
ATOM 678 N N . PHE A 1 91 ? -12.453 -18.719 -6.555 1 89.31 91 PHE A N 1
ATOM 679 C CA . PHE A 1 91 ? -11.016 -18.578 -6.719 1 89.31 91 PHE A CA 1
ATOM 680 C C . PHE A 1 91 ? -10.359 -19.938 -6.906 1 89.31 91 PHE A C 1
ATOM 682 O O . PHE A 1 91 ? -10.727 -20.906 -6.242 1 89.31 91 PHE A O 1
ATOM 689 N N . PRO A 1 92 ? -9.492 -20.031 -7.836 1 93 92 PRO A N 1
ATOM 690 C CA . PRO A 1 92 ? -8.672 -21.25 -7.891 1 93 92 PRO A CA 1
ATOM 691 C C . PRO A 1 92 ? -7.703 -21.359 -6.715 1 93 92 PRO A C 1
ATOM 693 O O . PRO A 1 92 ? -6.723 -20.609 -6.641 1 93 92 PRO A O 1
ATOM 696 N N . ILE A 1 93 ? -7.988 -22.219 -5.793 1 94.62 93 ILE A N 1
ATOM 697 C CA . ILE A 1 93 ? -7.195 -22.344 -4.574 1 94.62 93 ILE A CA 1
ATOM 698 C C . ILE A 1 93 ? -7.125 -23.812 -4.145 1 94.62 93 ILE A C 1
ATOM 700 O O . ILE A 1 93 ? -8.102 -24.547 -4.277 1 94.62 93 ILE A O 1
ATOM 704 N N . LEU A 1 94 ? -5.965 -24.25 -3.678 1 96 94 LEU A N 1
ATOM 705 C CA . LEU A 1 94 ? -5.738 -25.594 -3.154 1 96 94 LEU A CA 1
ATOM 706 C C . LEU A 1 94 ? -5.223 -25.531 -1.721 1 96 94 LEU A C 1
ATOM 708 O O . LEU A 1 94 ? -4.551 -24.578 -1.335 1 96 94 LEU A O 1
ATOM 712 N N . TYR A 1 95 ? -5.562 -26.531 -1.011 1 96.81 95 TYR A N 1
ATOM 713 C CA . TYR A 1 95 ? -4.98 -26.719 0.314 1 96.81 95 TYR A CA 1
ATOM 714 C C . TYR A 1 95 ? -3.562 -27.266 0.217 1 96.81 95 TYR A C 1
ATOM 716 O O . TYR A 1 95 ? -3.311 -28.234 -0.511 1 96.81 95 TYR A O 1
ATOM 724 N N . GLY A 1 96 ? -2.621 -26.594 0.943 1 96.31 96 GLY A N 1
ATOM 725 C CA . GLY A 1 96 ? -1.27 -27.125 0.995 1 96.31 96 GLY A CA 1
ATOM 726 C C . GLY A 1 96 ? -0.207 -26.047 1.087 1 96.31 96 GLY A C 1
ATOM 727 O O . GLY A 1 96 ? -0.506 -24.859 0.944 1 96.31 96 GLY A O 1
ATOM 728 N N . ASP A 1 97 ? 0.944 -26.547 1.406 1 96.94 97 ASP A N 1
ATOM 729 C CA . ASP A 1 97 ? 2.094 -25.641 1.427 1 96.94 97 ASP A CA 1
ATOM 730 C C . ASP A 1 97 ? 2.697 -25.5 0.032 1 96.94 97 ASP A C 1
ATOM 732 O O . ASP A 1 97 ? 3.586 -26.25 -0.353 1 96.94 97 ASP A O 1
ATOM 736 N N . GLY A 1 98 ? 2.312 -24.469 -0.671 1 97 98 GLY A N 1
ATOM 737 C CA . GLY A 1 98 ? 2.736 -24.234 -2.043 1 97 98 GLY A CA 1
ATOM 738 C C . GLY A 1 98 ? 4.195 -23.844 -2.158 1 97 98 GLY A C 1
ATOM 739 O O . GLY A 1 98 ? 4.707 -23.656 -3.264 1 97 98 GLY A O 1
ATOM 740 N N . SER A 1 99 ? 4.875 -23.688 -1.041 1 97.75 99 SER A N 1
ATOM 741 C CA . SER A 1 99 ? 6.305 -23.391 -1.115 1 97.75 99 SER A CA 1
ATOM 742 C C . SER A 1 99 ? 7.113 -24.672 -1.316 1 97.75 99 SER A C 1
ATOM 744 O O . SER A 1 99 ? 8.32 -24.609 -1.573 1 97.75 99 SER A O 1
ATOM 746 N N . ARG A 1 100 ? 6.527 -25.812 -1.232 1 96.88 100 ARG A N 1
ATOM 747 C CA . ARG A 1 100 ? 7.188 -27.094 -1.435 1 96.88 100 ARG A CA 1
ATOM 748 C C . ARG A 1 100 ? 7.035 -27.562 -2.877 1 96.88 100 ARG A C 1
ATOM 750 O O . ARG A 1 100 ? 5.918 -27.703 -3.377 1 96.88 100 ARG A O 1
ATOM 757 N N . PRO A 1 101 ? 8.117 -27.906 -3.492 1 95.12 101 PRO A N 1
ATOM 758 C CA . PRO A 1 101 ? 8.055 -28.344 -4.887 1 95.12 101 PRO A CA 1
ATOM 759 C C . PRO A 1 101 ? 7.152 -29.562 -5.082 1 95.12 101 PRO A C 1
ATOM 761 O O . PRO A 1 101 ? 6.461 -29.672 -6.098 1 95.12 101 PRO A O 1
ATOM 764 N N . THR A 1 102 ? 7.098 -30.469 -4.129 1 95.38 102 THR A N 1
ATOM 765 C CA . THR A 1 102 ? 6.277 -31.672 -4.234 1 95.38 102 THR A CA 1
ATOM 766 C C . THR A 1 102 ? 4.793 -31.312 -4.246 1 95.38 102 THR A C 1
ATOM 768 O O . THR A 1 102 ? 3.998 -31.969 -4.93 1 95.38 102 THR A O 1
ATOM 771 N N . VAL A 1 103 ? 4.492 -30.312 -3.488 1 95.75 103 VAL A N 1
ATOM 772 C CA . VAL A 1 103 ? 3.109 -29.859 -3.457 1 95.75 103 VAL A CA 1
ATOM 773 C C . VAL A 1 103 ? 2.75 -29.219 -4.793 1 95.75 103 VAL A C 1
ATOM 775 O O . VAL A 1 103 ? 1.671 -29.453 -5.34 1 95.75 103 VAL A O 1
ATOM 778 N N . LEU A 1 104 ? 3.615 -28.375 -5.359 1 94.31 104 LEU A N 1
ATOM 779 C CA . LEU A 1 104 ? 3.395 -27.766 -6.664 1 94.31 104 LEU A CA 1
ATOM 780 C C . LEU A 1 104 ? 3.23 -28.828 -7.746 1 94.31 104 LEU A C 1
ATOM 782 O O . LEU A 1 104 ? 2.312 -28.75 -8.562 1 94.31 104 LEU A O 1
ATOM 786 N N . LEU A 1 105 ? 4.066 -29.859 -7.695 1 92.31 105 LEU A N 1
ATOM 787 C CA . LEU A 1 105 ? 4.012 -30.938 -8.672 1 92.31 105 LEU A CA 1
ATOM 788 C C . LEU A 1 105 ? 2.684 -31.688 -8.586 1 92.31 105 LEU A C 1
ATOM 790 O O . LEU A 1 105 ? 2.096 -32.031 -9.609 1 92.31 105 LEU A O 1
ATOM 794 N N . SER A 1 106 ? 2.232 -31.906 -7.363 1 91.81 106 SER A N 1
ATOM 795 C CA . SER A 1 106 ? 0.963 -32.594 -7.16 1 91.81 106 SER A CA 1
ATOM 796 C C . SER A 1 106 ? -0.201 -31.797 -7.73 1 91.81 106 SER A C 1
ATOM 798 O O . SER A 1 106 ? -1.249 -32.375 -8.055 1 91.81 106 SER A O 1
ATOM 800 N N . ALA A 1 107 ? -0.026 -30.531 -7.805 1 90.62 107 ALA A N 1
ATOM 801 C CA . ALA A 1 107 ? -1.043 -29.641 -8.359 1 90.62 107 ALA A CA 1
ATOM 802 C C . ALA A 1 107 ? -0.865 -29.484 -9.867 1 90.62 107 ALA A C 1
ATOM 804 O O . ALA A 1 107 ? -1.571 -28.688 -10.5 1 90.62 107 ALA A O 1
ATOM 805 N N . GLY A 1 108 ? 0.121 -30.125 -10.422 1 89.88 108 GLY A N 1
ATOM 806 C CA . GLY A 1 108 ? 0.365 -30.078 -11.852 1 89.88 108 GLY A CA 1
ATOM 807 C C . GLY A 1 108 ? 1.275 -28.938 -12.273 1 89.88 108 GLY A C 1
ATOM 808 O O . GLY A 1 108 ? 1.325 -28.578 -13.445 1 89.88 108 GLY A O 1
ATOM 809 N N . ILE A 1 109 ? 1.992 -28.375 -11.352 1 92 109 ILE A N 1
ATOM 810 C CA . ILE A 1 109 ? 2.867 -27.234 -11.641 1 92 109 ILE A CA 1
ATOM 811 C C . ILE A 1 109 ? 4.328 -27.672 -11.539 1 92 109 ILE A C 1
ATOM 813 O O . ILE A 1 109 ? 4.824 -27.953 -10.445 1 92 109 ILE A O 1
ATOM 817 N N . SER A 1 110 ? 4.965 -27.734 -12.664 1 91.69 110 SER A N 1
ATOM 818 C CA . SER A 1 110 ? 6.379 -28.094 -12.664 1 91.69 110 SER A CA 1
ATOM 819 C C . SER A 1 110 ? 7.262 -26.891 -12.367 1 91.69 110 SER A C 1
ATOM 821 O O . SER A 1 110 ? 8.25 -27 -11.641 1 91.69 110 SER A O 1
ATOM 823 N N . SER A 1 111 ? 6.887 -25.812 -12.953 1 93.69 111 SER A N 1
ATOM 824 C CA . SER A 1 111 ? 7.578 -24.547 -12.719 1 93.69 111 SER A CA 1
ATOM 825 C C . SER A 1 111 ? 6.613 -23.375 -12.773 1 93.69 111 SER A C 1
ATOM 827 O O . SER A 1 111 ? 5.906 -23.188 -13.766 1 93.69 111 SER A O 1
ATOM 829 N N . PRO A 1 112 ? 6.617 -22.672 -11.719 1 96.25 112 PRO A N 1
ATOM 830 C CA . PRO A 1 112 ? 5.746 -21.5 -11.75 1 96.25 112 PRO A CA 1
ATOM 831 C C . PRO A 1 112 ? 6.324 -20.359 -12.594 1 96.25 112 PRO A C 1
ATOM 833 O O . PRO A 1 112 ? 7.543 -20.266 -12.758 1 96.25 112 PRO A O 1
ATOM 836 N N . LYS A 1 113 ? 5.445 -19.547 -13.141 1 95.12 113 LYS A N 1
ATOM 837 C CA . LYS A 1 113 ? 5.891 -18.328 -13.828 1 95.12 113 LYS A CA 1
ATOM 838 C C . LYS A 1 113 ? 6.492 -17.328 -12.836 1 95.12 113 LYS A C 1
ATOM 840 O O . LYS A 1 113 ? 7.469 -16.641 -13.156 1 95.12 113 LYS A O 1
ATOM 845 N N . ALA A 1 114 ? 5.895 -17.234 -11.719 1 97.81 114 ALA A N 1
ATOM 846 C CA . ALA A 1 114 ? 6.316 -16.422 -10.57 1 97.81 114 ALA A CA 1
ATOM 847 C C . ALA A 1 114 ? 5.656 -16.906 -9.289 1 97.81 114 ALA A C 1
ATOM 849 O O . ALA A 1 114 ? 4.66 -17.641 -9.328 1 97.81 114 ALA A O 1
ATOM 850 N N . VAL A 1 115 ? 6.254 -16.547 -8.195 1 98.44 115 VAL A N 1
ATOM 851 C CA . VAL A 1 115 ? 5.664 -16.891 -6.906 1 98.44 115 VAL A CA 1
ATOM 852 C C . VAL A 1 115 ? 5.469 -15.633 -6.066 1 98.44 115 VAL A C 1
ATOM 854 O O . VAL A 1 115 ? 6.391 -14.82 -5.93 1 98.44 115 VAL A O 1
ATOM 857 N N . MET A 1 116 ? 4.27 -15.508 -5.602 1 98.56 116 MET A N 1
ATOM 858 C CA . MET A 1 116 ? 3.914 -14.414 -4.699 1 98.56 116 MET A CA 1
ATOM 859 C C . MET A 1 116 ? 3.717 -14.93 -3.277 1 98.56 116 MET A C 1
ATOM 861 O O . MET A 1 116 ? 2.762 -15.656 -3.004 1 98.56 116 MET A O 1
ATOM 865 N N . VAL A 1 117 ? 4.59 -14.539 -2.348 1 98.5 117 VAL A N 1
ATOM 866 C CA . VAL A 1 117 ? 4.52 -15.016 -0.972 1 98.5 117 VAL A CA 1
ATOM 867 C C . VAL A 1 117 ? 3.799 -13.992 -0.102 1 98.5 117 VAL A C 1
ATOM 869 O O . VAL A 1 117 ? 4.367 -12.953 0.243 1 98.5 117 VAL A O 1
ATOM 872 N N . MET A 1 118 ? 2.58 -14.336 0.324 1 97.31 118 MET A N 1
ATOM 873 C CA . MET A 1 118 ? 1.701 -13.391 1.007 1 97.31 118 MET A CA 1
ATOM 874 C C . MET A 1 118 ? 1.475 -13.812 2.457 1 97.31 118 MET A C 1
ATOM 876 O O . MET A 1 118 ? 0.506 -13.383 3.086 1 97.31 118 MET A O 1
ATOM 880 N N . TYR A 1 119 ? 2.348 -14.578 3.051 1 95.88 119 TYR A N 1
ATOM 881 C CA . TYR A 1 119 ? 2.197 -15.047 4.422 1 95.88 119 TYR A CA 1
ATOM 882 C C . TYR A 1 119 ? 2.287 -13.891 5.41 1 95.88 119 TYR A C 1
ATOM 884 O O . TYR A 1 119 ? 2.854 -12.844 5.094 1 95.88 119 TYR A O 1
ATOM 892 N N . THR A 1 120 ? 1.758 -14.086 6.652 1 89.88 120 THR A N 1
ATOM 893 C CA . THR A 1 120 ? 1.824 -13.078 7.707 1 89.88 120 THR A CA 1
ATOM 894 C C . THR A 1 120 ? 2.99 -13.367 8.648 1 89.88 120 THR A C 1
ATOM 896 O O . THR A 1 120 ? 3.455 -12.469 9.359 1 89.88 120 THR A O 1
ATOM 899 N N . GLY A 1 121 ? 3.512 -14.531 8.688 1 92 121 GLY A N 1
ATOM 900 C CA . GLY A 1 121 ? 4.602 -14.859 9.594 1 92 121 GLY A CA 1
ATOM 901 C C . GLY A 1 121 ? 5.973 -14.648 8.977 1 92 121 GLY A C 1
ATOM 902 O O . GLY A 1 121 ? 6.238 -15.117 7.867 1 92 121 GLY A O 1
ATOM 903 N N . LYS A 1 122 ? 6.84 -13.945 9.727 1 96.25 122 LYS A N 1
ATOM 904 C CA . LYS A 1 122 ? 8.156 -13.609 9.195 1 96.25 122 LYS A CA 1
ATOM 905 C C . LYS A 1 122 ? 8.969 -14.867 8.906 1 96.25 122 LYS A C 1
ATOM 907 O O . LYS A 1 122 ? 9.477 -15.039 7.797 1 96.25 122 LYS A O 1
ATOM 912 N N . LYS A 1 123 ? 9.023 -15.695 9.922 1 96.88 123 LYS A N 1
ATOM 913 C CA . LYS A 1 123 ? 9.844 -16.906 9.789 1 96.88 123 LYS A CA 1
ATOM 914 C C . LYS A 1 123 ? 9.352 -17.781 8.648 1 96.88 123 LYS A C 1
ATOM 916 O O . LYS A 1 123 ? 10.141 -18.234 7.816 1 96.88 123 LYS A O 1
ATOM 921 N N . ARG A 1 124 ? 8.078 -17.969 8.633 1 96.62 124 ARG A N 1
ATOM 922 C CA . ARG A 1 124 ? 7.484 -18.812 7.598 1 96.62 124 ARG A CA 1
ATOM 923 C C . ARG A 1 124 ? 7.742 -18.234 6.211 1 96.62 124 ARG A C 1
ATOM 925 O O . ARG A 1 124 ? 7.98 -18.984 5.258 1 96.62 124 ARG A O 1
ATOM 932 N N . THR A 1 125 ? 7.664 -17 6.105 1 98.19 125 THR A N 1
ATOM 933 C CA . THR A 1 125 ? 7.883 -16.328 4.828 1 98.19 125 THR A CA 1
ATOM 934 C C . THR A 1 125 ? 9.328 -16.516 4.363 1 98.19 125 THR A C 1
ATOM 936 O O . THR A 1 125 ? 9.57 -16.859 3.207 1 98.19 125 THR A O 1
ATOM 939 N N . ILE A 1 126 ? 10.211 -16.312 5.246 1 98.5 126 ILE A N 1
ATOM 940 C CA . ILE A 1 126 ? 11.625 -16.438 4.914 1 98.5 126 ILE A CA 1
ATOM 941 C C . ILE A 1 126 ? 11.922 -17.875 4.48 1 98.5 126 ILE A C 1
ATOM 943 O O . ILE A 1 126 ? 12.586 -18.094 3.463 1 98.5 126 ILE A O 1
ATOM 947 N N . GLU A 1 127 ? 11.414 -18.812 5.203 1 98.19 127 GLU A N 1
ATOM 948 C CA . GLU A 1 127 ? 11.633 -20.219 4.895 1 98.19 127 GLU A CA 1
ATOM 949 C C . GLU A 1 127 ? 11.047 -20.578 3.531 1 98.19 127 GLU A C 1
ATOM 951 O O . GLU A 1 127 ? 11.664 -21.312 2.764 1 98.19 127 GLU A O 1
ATOM 956 N N . ALA A 1 128 ? 9.93 -20.125 3.297 1 98.56 128 ALA A N 1
ATOM 957 C CA . ALA A 1 128 ? 9.289 -20.375 2.008 1 98.56 128 ALA A CA 1
ATOM 958 C C . ALA A 1 128 ? 10.133 -19.812 0.861 1 98.56 128 ALA A C 1
ATOM 960 O O . ALA A 1 128 ? 10.344 -20.5 -0.144 1 98.56 128 ALA A O 1
ATOM 961 N N . VAL A 1 129 ? 10.617 -18.594 1.006 1 98.69 129 VAL A N 1
ATOM 962 C CA . VAL A 1 129 ? 11.414 -17.938 -0.027 1 98.69 129 VAL A CA 1
ATOM 963 C C . VAL A 1 129 ? 12.695 -18.75 -0.265 1 98.69 129 VAL A C 1
ATOM 965 O O . VAL A 1 129 ? 13.078 -18.984 -1.411 1 98.69 129 VAL A O 1
ATOM 968 N N . GLN A 1 130 ? 13.273 -19.156 0.792 1 98.56 130 GLN A N 1
ATOM 969 C CA . GLN A 1 130 ? 14.5 -19.938 0.679 1 98.56 130 GLN A CA 1
ATOM 970 C C . GLN A 1 130 ? 14.266 -21.234 -0.077 1 98.56 130 GLN A C 1
ATOM 972 O O . GLN A 1 130 ? 15.023 -21.578 -0.986 1 98.56 130 GLN A O 1
ATOM 977 N N . ARG A 1 131 ? 13.266 -21.938 0.313 1 98.12 131 ARG A N 1
ATOM 978 C CA . ARG A 1 131 ? 12.93 -23.219 -0.322 1 98.12 131 ARG A CA 1
ATOM 979 C C . ARG A 1 131 ? 12.641 -23.016 -1.807 1 98.12 131 ARG A C 1
ATOM 981 O O . ARG A 1 131 ? 13.133 -23.781 -2.645 1 98.12 131 ARG A O 1
ATOM 988 N N . LEU A 1 132 ? 11.906 -22.062 -2.117 1 98.5 132 LEU A N 1
ATOM 989 C CA . LEU A 1 132 ? 11.508 -21.781 -3.494 1 98.5 132 LEU A CA 1
ATOM 990 C C . LEU A 1 132 ? 12.711 -21.391 -4.34 1 98.5 132 LEU A C 1
ATOM 992 O O . LEU A 1 132 ? 12.836 -21.797 -5.492 1 98.5 132 LEU A O 1
ATOM 996 N N . ARG A 1 133 ? 13.555 -20.531 -3.748 1 98.5 133 ARG A N 1
ATOM 997 C CA . ARG A 1 133 ? 14.742 -20.094 -4.484 1 98.5 133 ARG A CA 1
ATOM 998 C C . ARG A 1 133 ? 15.648 -21.281 -4.809 1 98.5 133 ARG A C 1
ATOM 1000 O O . ARG A 1 133 ? 16.188 -21.375 -5.914 1 98.5 133 ARG A O 1
ATOM 1007 N N . LEU A 1 134 ? 15.789 -22.141 -3.863 1 97.62 134 LEU A N 1
ATOM 1008 C CA . LEU A 1 134 ? 16.594 -23.344 -4.074 1 97.62 134 LEU A CA 1
ATOM 1009 C C . LEU A 1 134 ? 15.977 -24.234 -5.152 1 97.62 134 LEU A C 1
ATOM 1011 O O . LEU A 1 134 ? 16.688 -24.75 -6.012 1 97.62 134 LEU A O 1
ATOM 1015 N N . ALA A 1 135 ? 14.719 -24.375 -5.141 1 97.12 135 ALA A N 1
ATOM 1016 C CA . ALA A 1 135 ? 14.008 -25.266 -6.051 1 97.12 135 ALA A CA 1
ATOM 1017 C C . ALA A 1 135 ? 13.898 -24.656 -7.445 1 97.12 135 ALA A C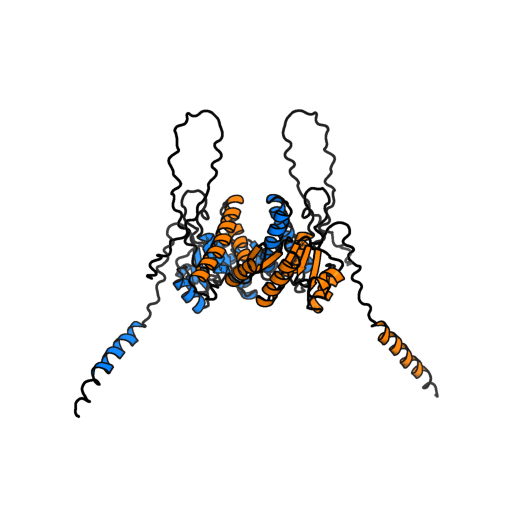 1
ATOM 1019 O O . ALA A 1 135 ? 13.922 -25.375 -8.445 1 97.12 135 ALA A O 1
ATOM 1020 N N . PHE A 1 136 ? 13.758 -23.328 -7.5 1 97.31 136 PHE A N 1
ATOM 1021 C CA . PHE A 1 136 ? 13.547 -22.609 -8.75 1 97.31 136 PHE A CA 1
ATOM 1022 C C . PHE A 1 136 ? 14.461 -21.391 -8.836 1 97.31 136 PHE A C 1
ATOM 1024 O O . PHE A 1 136 ? 14.008 -20.25 -8.68 1 97.31 136 PHE A O 1
ATOM 1031 N N . PRO A 1 137 ? 15.641 -21.531 -9.266 1 97.44 137 PRO A N 1
ATOM 1032 C CA . PRO A 1 137 ? 16.656 -20.469 -9.195 1 97.44 137 PRO A CA 1
ATOM 1033 C C . PRO A 1 137 ? 16.312 -19.266 -10.07 1 97.44 137 PRO A C 1
ATOM 1035 O O . PRO A 1 137 ? 16.703 -18.141 -9.758 1 97.44 137 PRO A O 1
ATOM 1038 N N . ALA A 1 138 ? 15.539 -19.469 -11.094 1 96.25 138 ALA A N 1
ATOM 1039 C CA . ALA A 1 138 ? 15.336 -18.391 -12.062 1 96.25 138 ALA A CA 1
ATOM 1040 C C . ALA A 1 138 ? 13.953 -17.781 -11.914 1 96.25 138 ALA A C 1
ATOM 1042 O O . ALA A 1 138 ? 13.672 -16.719 -12.492 1 96.25 138 ALA A O 1
ATOM 1043 N N . VAL A 1 139 ? 13.125 -18.375 -11.156 1 97.31 139 VAL A N 1
ATOM 1044 C CA . VAL A 1 139 ? 11.734 -17.938 -11.055 1 97.31 139 VAL A CA 1
ATOM 1045 C C . VAL A 1 139 ? 11.648 -16.703 -10.172 1 97.31 139 VAL A C 1
ATOM 1047 O O . VAL A 1 139 ? 12.234 -16.656 -9.086 1 97.31 139 VAL A O 1
ATOM 1050 N N . PRO A 1 140 ? 10.945 -15.633 -10.664 1 98.19 140 PRO A N 1
ATOM 1051 C CA . PRO A 1 140 ? 10.758 -14.469 -9.797 1 98.19 140 PRO A CA 1
ATOM 1052 C C . PRO A 1 140 ? 9.938 -14.789 -8.547 1 98.19 140 PRO A C 1
ATOM 1054 O O . PRO A 1 140 ? 8.898 -15.445 -8.633 1 98.19 140 PRO A O 1
ATOM 1057 N N . ILE A 1 141 ? 10.461 -14.328 -7.434 1 98.56 141 ILE A N 1
ATOM 1058 C CA . ILE A 1 141 ? 9.797 -14.492 -6.148 1 98.56 141 ILE A CA 1
ATOM 1059 C C . ILE A 1 141 ? 9.555 -13.125 -5.516 1 98.56 141 ILE A C 1
ATOM 1061 O O . ILE A 1 141 ? 10.5 -12.375 -5.262 1 98.56 141 ILE A O 1
ATOM 1065 N N . TYR A 1 142 ? 8.297 -12.781 -5.297 1 98.31 142 TYR A N 1
ATOM 1066 C CA . TYR A 1 142 ? 7.926 -11.531 -4.637 1 98.31 142 TYR A CA 1
ATOM 1067 C C . TYR A 1 142 ? 7.305 -11.805 -3.271 1 98.31 142 TYR A C 1
ATOM 1069 O O . TYR A 1 142 ? 6.52 -12.742 -3.113 1 98.31 142 TYR A O 1
ATOM 1077 N N . ALA A 1 143 ? 7.648 -10.961 -2.285 1 98.12 143 ALA A N 1
ATOM 1078 C CA . ALA A 1 143 ? 7.188 -11.25 -0.93 1 98.12 143 ALA A CA 1
ATOM 1079 C C . ALA A 1 143 ? 6.77 -9.969 -0.213 1 98.12 143 ALA A C 1
ATOM 1081 O O . ALA A 1 143 ? 7.281 -8.883 -0.514 1 98.12 143 ALA A O 1
ATOM 1082 N N . ARG A 1 144 ? 5.863 -10.172 0.692 1 95.19 144 ARG A N 1
ATOM 1083 C CA . ARG A 1 144 ? 5.422 -9.102 1.578 1 95.19 144 ARG A CA 1
ATOM 1084 C C . ARG A 1 144 ? 6.258 -9.055 2.852 1 95.19 144 ARG A C 1
ATOM 1086 O O . ARG A 1 144 ? 6.379 -10.062 3.555 1 95.19 144 ARG A O 1
ATOM 1093 N N . ALA A 1 145 ? 6.809 -7.879 3.123 1 95.56 145 ALA A N 1
ATOM 1094 C CA . ALA A 1 145 ? 7.629 -7.711 4.32 1 95.56 145 ALA A CA 1
ATOM 1095 C C . ALA A 1 145 ? 6.863 -6.949 5.402 1 95.56 145 ALA A C 1
ATOM 1097 O O . ALA A 1 145 ? 6.145 -5.992 5.109 1 95.56 145 ALA A O 1
ATOM 1098 N N . GLN A 1 146 ? 7.07 -7.301 6.621 1 92.69 146 GLN A N 1
ATOM 1099 C CA . GLN A 1 146 ? 6.363 -6.703 7.75 1 92.69 146 GLN A CA 1
ATOM 1100 C C . GLN A 1 146 ? 7.105 -5.477 8.273 1 92.69 146 GLN A C 1
ATOM 1102 O O . GLN A 1 146 ? 6.488 -4.555 8.812 1 92.69 146 GLN A O 1
ATOM 1107 N N . ASP A 1 147 ? 8.391 -5.527 8.195 1 88.62 147 ASP A N 1
ATOM 1108 C CA . ASP A 1 147 ? 9.258 -4.418 8.578 1 88.62 147 ASP A CA 1
ATOM 1109 C C . ASP A 1 147 ? 10.555 -4.422 7.766 1 88.62 147 ASP A C 1
ATOM 1111 O O . ASP A 1 147 ? 10.758 -5.297 6.922 1 88.62 147 ASP A O 1
ATOM 1115 N N . VAL A 1 148 ? 11.352 -3.514 8.008 1 88 148 VAL A N 1
ATOM 1116 C CA . VAL A 1 148 ? 12.547 -3.311 7.184 1 88 148 VAL A CA 1
ATOM 1117 C C . VAL A 1 148 ? 13.508 -4.48 7.371 1 88 148 VAL A C 1
ATOM 1119 O O . VAL A 1 148 ? 14.141 -4.934 6.414 1 88 148 VAL A O 1
ATOM 1122 N N . THR A 1 149 ? 13.664 -4.906 8.617 1 91.19 149 THR A N 1
ATOM 1123 C CA . THR A 1 149 ? 14.523 -6.055 8.867 1 91.19 149 THR A CA 1
ATOM 1124 C C . THR A 1 149 ? 14.047 -7.273 8.086 1 91.19 149 THR A C 1
ATOM 1126 O O . THR A 1 149 ? 14.852 -7.969 7.457 1 91.19 149 THR A O 1
ATOM 1129 N N . HIS A 1 150 ? 12.82 -7.488 8.18 1 95.69 150 HIS A N 1
ATOM 1130 C CA . HIS A 1 150 ? 12.219 -8.594 7.438 1 95.69 150 HIS A CA 1
ATOM 1131 C C . HIS A 1 150 ? 12.438 -8.43 5.938 1 95.69 150 HIS A C 1
ATOM 1133 O O . HIS A 1 150 ? 12.727 -9.398 5.238 1 95.69 150 HIS A O 1
ATOM 1139 N N . LEU A 1 151 ? 12.297 -7.227 5.449 1 94.88 151 LEU A N 1
ATOM 1140 C CA . LEU A 1 151 ? 12.523 -6.926 4.043 1 94.88 151 LEU A CA 1
ATOM 1141 C C . LEU A 1 151 ? 13.93 -7.332 3.619 1 94.88 151 LEU A C 1
ATOM 1143 O O . LEU A 1 151 ? 14.109 -8.008 2.604 1 94.88 151 LEU A O 1
ATOM 1147 N N . LEU A 1 152 ? 14.852 -6.996 4.383 1 93.38 152 LEU A N 1
ATOM 1148 C CA . LEU A 1 152 ? 16.25 -7.305 4.082 1 93.38 152 LEU A CA 1
ATOM 1149 C C . LEU A 1 152 ? 16.5 -8.805 4.156 1 93.38 152 LEU A C 1
ATOM 1151 O O . LEU A 1 152 ? 17.203 -9.367 3.311 1 93.38 152 LEU A O 1
ATOM 1155 N N . ASP A 1 153 ? 15.93 -9.422 5.156 1 96.75 153 ASP A N 1
ATOM 1156 C CA . ASP A 1 153 ? 16.047 -10.875 5.301 1 96.75 153 ASP A CA 1
ATOM 1157 C C . ASP A 1 153 ? 15.469 -11.602 4.094 1 96.75 153 ASP A C 1
ATOM 1159 O O . ASP A 1 153 ? 16.031 -12.602 3.637 1 96.75 153 ASP A O 1
ATOM 1163 N N . LEU A 1 154 ? 14.438 -11.086 3.609 1 97.88 154 LEU A N 1
ATOM 1164 C CA . LEU A 1 154 ? 13.789 -11.703 2.457 1 97.88 154 LEU A CA 1
ATOM 1165 C C . LEU A 1 154 ? 14.656 -11.562 1.208 1 97.88 154 LEU A C 1
ATOM 1167 O O . LEU A 1 154 ? 14.773 -12.508 0.425 1 97.88 154 LEU A O 1
ATOM 1171 N N . LYS A 1 155 ? 15.188 -10.445 1.039 1 95.88 155 LYS A N 1
ATOM 1172 C CA . LYS A 1 155 ? 16.078 -10.242 -0.098 1 95.88 155 LYS A CA 1
ATOM 1173 C C . LYS A 1 155 ? 17.312 -11.141 0 1 95.88 155 LYS A C 1
ATOM 1175 O O . LYS A 1 155 ? 17.719 -11.75 -0.99 1 95.88 155 LYS A O 1
ATOM 1180 N N . LYS A 1 156 ? 17.828 -11.273 1.156 1 95.81 156 LYS A N 1
ATOM 1181 C CA . LYS A 1 156 ? 18.953 -12.164 1.387 1 95.81 156 LYS A CA 1
ATOM 1182 C C . LYS A 1 156 ? 18.578 -13.617 1.129 1 95.81 156 LYS A C 1
ATOM 1184 O O . LYS A 1 156 ? 19.391 -14.398 0.64 1 95.81 156 LYS A O 1
ATOM 1189 N N . ALA A 1 157 ? 17.375 -13.945 1.478 1 97.88 157 ALA A N 1
ATOM 1190 C CA . ALA A 1 157 ? 16.875 -15.312 1.325 1 97.88 157 ALA A CA 1
ATOM 1191 C C . ALA A 1 157 ? 16.688 -15.664 -0.147 1 97.88 157 ALA A C 1
ATOM 1193 O O . ALA A 1 157 ? 16.562 -16.844 -0.5 1 97.88 157 ALA A O 1
ATOM 1194 N N . GLY A 1 158 ? 16.562 -14.594 -1.029 1 98 158 GLY A N 1
ATOM 1195 C CA . GLY A 1 158 ? 16.5 -14.875 -2.455 1 98 158 GLY A CA 1
ATOM 1196 C C . GLY A 1 158 ? 15.266 -14.297 -3.123 1 98 158 GLY A C 1
ATOM 1197 O O . GLY A 1 158 ? 15 -14.578 -4.293 1 98 158 GLY A O 1
ATOM 1198 N N . ALA A 1 159 ? 14.508 -13.477 -2.402 1 98.38 159 ALA A N 1
ATOM 1199 C CA . ALA A 1 159 ? 13.375 -12.805 -3.033 1 98.38 159 ALA A CA 1
ATOM 1200 C C . ALA A 1 159 ? 13.844 -11.883 -4.152 1 98.38 159 ALA A C 1
ATOM 1202 O O . ALA A 1 159 ? 14.852 -11.188 -4.016 1 98.38 159 ALA A O 1
ATOM 1203 N N . THR A 1 160 ? 13.156 -11.984 -5.324 1 97.56 160 THR A N 1
ATOM 1204 C CA . THR A 1 160 ? 13.43 -11.031 -6.395 1 97.56 160 THR A CA 1
ATOM 1205 C C . THR A 1 160 ? 13.172 -9.602 -5.93 1 97.56 160 THR A C 1
ATOM 1207 O O . THR A 1 160 ? 13.938 -8.695 -6.246 1 97.56 160 THR A O 1
ATOM 1210 N N . ASP A 1 161 ? 12.031 -9.414 -5.223 1 95.88 161 ASP A N 1
ATOM 1211 C CA . ASP A 1 161 ? 11.719 -8.148 -4.562 1 95.88 161 ASP A CA 1
ATOM 1212 C C . ASP A 1 161 ? 10.781 -8.367 -3.379 1 95.88 161 ASP A C 1
ATOM 1214 O O . ASP A 1 161 ? 10.125 -9.406 -3.279 1 95.88 161 ASP A O 1
ATOM 1218 N N . ALA A 1 162 ? 10.859 -7.4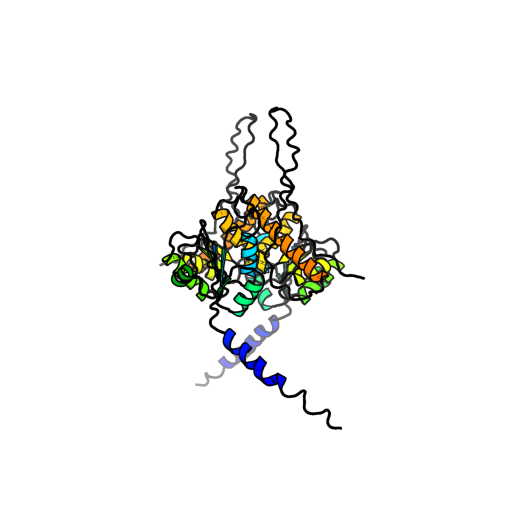18 -2.479 1 95.94 162 ALA A N 1
ATOM 1219 C CA . ALA A 1 162 ? 9.984 -7.41 -1.31 1 95.94 162 ALA A CA 1
ATOM 1220 C C . ALA A 1 162 ? 9.438 -6.012 -1.043 1 95.94 162 ALA A C 1
ATOM 1222 O O . ALA A 1 162 ? 10.125 -5.016 -1.273 1 95.94 162 ALA A O 1
ATOM 1223 N N . ILE A 1 163 ? 8.203 -6.027 -0.631 1 93.25 163 ILE A N 1
ATOM 1224 C CA . ILE A 1 163 ? 7.574 -4.742 -0.366 1 93.25 163 ILE A CA 1
ATOM 1225 C C . ILE A 1 163 ? 7.188 -4.648 1.108 1 93.25 163 ILE A C 1
ATOM 1227 O O . ILE A 1 163 ? 6.723 -5.629 1.696 1 93.25 163 ILE A O 1
ATOM 1231 N N . LEU A 1 164 ? 7.41 -3.438 1.608 1 92.31 164 LEU A N 1
ATOM 1232 C CA . LEU A 1 164 ? 7.004 -3.182 2.986 1 92.31 164 LEU A CA 1
ATOM 1233 C C . LEU A 1 164 ? 5.504 -2.928 3.07 1 92.31 164 LEU A C 1
ATOM 1235 O O . LEU A 1 164 ? 5.004 -1.945 2.518 1 92.31 164 LEU A O 1
ATOM 1239 N N . GLU A 1 165 ? 4.77 -3.725 3.736 1 90.56 165 GLU A N 1
ATOM 1240 C CA . GLU A 1 165 ? 3.311 -3.67 3.773 1 90.56 165 GLU A CA 1
ATOM 1241 C C . GLU A 1 165 ? 2.822 -2.348 4.359 1 90.56 165 GLU A C 1
ATOM 1243 O O . GLU A 1 165 ? 1.849 -1.769 3.871 1 90.56 165 GLU A O 1
ATOM 1248 N N . ASN A 1 166 ? 3.453 -1.766 5.359 1 86.44 166 ASN A N 1
ATOM 1249 C CA . ASN A 1 166 ? 2.963 -0.583 6.059 1 86.44 166 ASN A CA 1
ATOM 1250 C C . ASN A 1 166 ? 3.377 0.701 5.344 1 86.44 166 ASN A C 1
ATOM 1252 O O . ASN A 1 166 ? 3.025 1.799 5.781 1 86.44 166 ASN A O 1
ATOM 1256 N N . ALA A 1 167 ? 4.078 0.577 4.289 1 92.88 167 ALA A N 1
ATOM 1257 C CA . ALA A 1 167 ? 4.512 1.764 3.555 1 92.88 167 ALA A CA 1
ATOM 1258 C C . ALA A 1 167 ? 3.533 2.109 2.438 1 92.88 167 ALA A C 1
ATOM 1260 O O . ALA A 1 167 ? 3.305 3.285 2.145 1 92.88 167 ALA A O 1
ATOM 1261 N N . GLU A 1 168 ? 2.984 1.099 1.896 1 94.62 168 GLU A N 1
ATOM 1262 C CA . GLU A 1 168 ? 2.281 1.289 0.63 1 94.62 168 GLU A CA 1
ATOM 1263 C C . GLU A 1 168 ? 0.985 2.068 0.831 1 94.62 168 GLU A C 1
ATOM 1265 O O . GLU A 1 168 ? 0.609 2.887 -0.012 1 94.62 168 GLU A O 1
ATOM 1270 N N . THR A 1 169 ? 0.297 1.833 1.894 1 93.25 169 THR A N 1
ATOM 1271 C CA . THR A 1 169 ? -0.911 2.594 2.195 1 93.25 169 THR A CA 1
ATOM 1272 C C . THR A 1 169 ? -0.594 4.082 2.332 1 93.25 169 THR A C 1
ATOM 1274 O O . THR A 1 169 ? -1.275 4.922 1.744 1 93.25 169 THR A O 1
ATOM 1277 N N . SER A 1 170 ? 0.453 4.383 3.068 1 95.38 170 SER A N 1
ATOM 1278 C CA . SER A 1 170 ? 0.854 5.766 3.299 1 95.38 170 SER A CA 1
ATOM 1279 C C . SER A 1 170 ? 1.284 6.438 2 1 95.38 170 SER A C 1
ATOM 1281 O O . SER A 1 170 ? 0.924 7.59 1.743 1 95.38 170 SER A O 1
ATOM 1283 N N . LEU A 1 171 ? 2.035 5.707 1.238 1 95.12 171 LEU A N 1
ATOM 1284 C CA . LEU A 1 171 ? 2.521 6.262 -0.02 1 95.12 171 LEU A CA 1
ATOM 1285 C C . LEU A 1 171 ? 1.363 6.547 -0.972 1 95.12 171 LEU A C 1
ATOM 1287 O O . LEU A 1 171 ? 1.369 7.559 -1.678 1 95.12 171 LEU A O 1
ATOM 1291 N N . GLN A 1 172 ? 0.376 5.719 -0.969 1 95.38 172 GLN A N 1
ATOM 1292 C CA . GLN A 1 172 ? -0.784 5.941 -1.826 1 95.38 172 GLN A CA 1
ATOM 1293 C C . GLN A 1 172 ? -1.604 7.133 -1.347 1 95.38 172 GLN A C 1
ATOM 1295 O O . GLN A 1 172 ? -2.033 7.965 -2.152 1 95.38 172 GLN A O 1
ATOM 1300 N N . LEU A 1 173 ? -1.842 7.262 -0.038 1 95.69 173 LEU A N 1
ATOM 1301 C CA . LEU A 1 173 ? -2.551 8.414 0.51 1 95.69 173 LEU A CA 1
ATOM 1302 C C . LEU A 1 173 ? -1.79 9.703 0.23 1 95.69 173 LEU A C 1
ATOM 1304 O O . LEU A 1 173 ? -2.385 10.703 -0.182 1 95.69 173 LEU A O 1
ATOM 1308 N N . GLY A 1 174 ? -0.52 9.641 0.466 1 95.75 174 GLY A N 1
ATOM 1309 C CA . GLY A 1 174 ? 0.316 10.789 0.159 1 95.75 174 GLY A CA 1
ATOM 1310 C C . GLY A 1 174 ? 0.289 11.172 -1.309 1 95.75 174 GLY A C 1
ATOM 1311 O O . GLY A 1 174 ? 0.305 12.359 -1.646 1 95.75 174 GLY A O 1
ATOM 1312 N N . SER A 1 175 ? 0.281 10.188 -2.107 1 94.44 175 SER A N 1
ATOM 1313 C CA . SER A 1 175 ? 0.215 10.43 -3.545 1 94.44 175 SER A CA 1
ATOM 1314 C C . SER A 1 175 ? -1.068 11.164 -3.924 1 94.44 175 SER A C 1
ATOM 1316 O O . SER A 1 175 ? -1.04 12.102 -4.719 1 94.44 175 SER A O 1
ATOM 1318 N N . LYS A 1 176 ? -2.162 10.719 -3.375 1 93.94 176 LYS A N 1
ATOM 1319 C CA . LYS A 1 176 ? -3.434 11.398 -3.629 1 93.94 176 LYS A CA 1
ATOM 1320 C C . LYS A 1 176 ? -3.387 12.852 -3.164 1 93.94 176 LYS A C 1
ATOM 1322 O O . LYS A 1 176 ? -3.861 13.742 -3.865 1 93.94 176 LYS A O 1
ATOM 1327 N N . LEU A 1 177 ? -2.842 13.047 -2.01 1 95.44 177 LEU A N 1
ATOM 1328 C CA . LEU A 1 177 ? -2.713 14.383 -1.448 1 95.44 177 LEU A CA 1
ATOM 1329 C C . LEU A 1 177 ? -1.886 15.281 -2.363 1 95.44 177 LEU A C 1
ATOM 1331 O O . LEU A 1 177 ? -2.32 16.375 -2.725 1 95.44 177 LEU A O 1
ATOM 1335 N N . LEU A 1 178 ? -0.699 14.797 -2.754 1 92.88 178 LEU A N 1
ATOM 1336 C CA . LEU A 1 178 ? 0.209 15.602 -3.561 1 92.88 178 LEU A CA 1
ATOM 1337 C C . LEU A 1 178 ? -0.396 15.898 -4.93 1 92.88 178 LEU A C 1
ATOM 1339 O O . LEU A 1 178 ? -0.239 17 -5.457 1 92.88 178 LEU A O 1
ATOM 1343 N N . LYS A 1 179 ? -1.024 14.891 -5.492 1 92.06 179 LYS A N 1
ATOM 1344 C CA . LYS A 1 179 ? -1.709 15.133 -6.758 1 92.06 179 LYS A CA 1
ATOM 1345 C C . LYS A 1 179 ? -2.805 16.188 -6.598 1 92.06 179 LYS A C 1
ATOM 1347 O O . LYS A 1 179 ? -3.002 17.016 -7.48 1 92.06 179 LYS A O 1
ATOM 1352 N N . GLY A 1 180 ? -3.484 16.109 -5.477 1 91.38 180 GLY A N 1
ATOM 1353 C CA . GLY A 1 180 ? -4.469 17.125 -5.16 1 91.38 180 GLY A CA 1
ATOM 1354 C C . GLY A 1 180 ? -3.875 18.531 -5.059 1 91.38 180 GLY A C 1
ATOM 1355 O O . GLY A 1 180 ? -4.555 19.516 -5.324 1 91.38 180 GLY A O 1
ATOM 1356 N N . PHE A 1 181 ? -2.623 18.578 -4.66 1 88.62 181 PHE A N 1
ATOM 1357 C CA . PHE A 1 181 ? -1.912 19.844 -4.555 1 88.62 181 PHE A CA 1
ATOM 1358 C C . PHE A 1 181 ? -1.362 20.281 -5.91 1 88.62 181 PHE A C 1
ATOM 1360 O O . PHE A 1 181 ? -0.751 21.344 -6.031 1 88.62 181 PHE A O 1
ATOM 1367 N N . GLY A 1 182 ? -1.469 19.406 -6.922 1 87.94 182 GLY A N 1
ATOM 1368 C CA . GLY A 1 182 ? -1.068 19.781 -8.266 1 87.94 182 GLY A CA 1
ATOM 1369 C C . GLY A 1 182 ? 0.258 19.188 -8.688 1 87.94 182 GLY A C 1
ATOM 1370 O O . GLY A 1 182 ? 0.771 19.484 -9.766 1 87.94 182 GLY A O 1
ATOM 1371 N N . VAL A 1 183 ? 0.83 18.344 -7.891 1 86.5 183 VAL A N 1
ATOM 1372 C CA . VAL A 1 183 ? 2.068 17.672 -8.266 1 86.5 183 VAL A CA 1
ATOM 1373 C C . VAL A 1 183 ? 1.791 16.672 -9.383 1 86.5 183 VAL A C 1
ATOM 1375 O O . VAL A 1 183 ? 0.789 15.953 -9.344 1 86.5 183 VAL A O 1
ATOM 1378 N N . MET A 1 184 ? 2.621 16.609 -10.352 1 84.31 184 MET A N 1
ATOM 1379 C CA . MET A 1 184 ? 2.424 15.758 -11.523 1 84.31 184 MET A CA 1
ATOM 1380 C C . MET A 1 184 ? 2.588 14.289 -11.156 1 84.31 184 MET A C 1
ATOM 1382 O O . MET A 1 184 ? 3.414 13.938 -10.312 1 84.31 184 MET A O 1
ATOM 1386 N N . SER A 1 185 ? 1.904 13.461 -11.844 1 86.38 185 SER A N 1
ATOM 1387 C CA . SER A 1 185 ? 1.858 12.023 -11.578 1 86.38 185 SER A CA 1
ATOM 1388 C C . SER A 1 185 ? 3.252 11.406 -11.633 1 86.38 185 SER A C 1
ATOM 1390 O O . SER A 1 185 ? 3.611 10.594 -10.773 1 86.38 185 SER A O 1
ATOM 1392 N N . ASP A 1 186 ? 4.02 11.797 -12.562 1 82.31 186 ASP A N 1
ATOM 1393 C CA . ASP A 1 186 ? 5.359 11.234 -12.727 1 82.31 186 ASP A CA 1
ATOM 1394 C C . ASP A 1 186 ? 6.254 11.602 -11.547 1 82.31 186 ASP A C 1
ATOM 1396 O O . ASP A 1 186 ? 7.07 10.797 -11.102 1 82.31 186 ASP A O 1
ATOM 1400 N N . ASP A 1 187 ? 6.039 12.82 -11.094 1 83.62 187 ASP A N 1
ATOM 1401 C CA . ASP A 1 187 ? 6.82 13.266 -9.938 1 83.62 187 ASP A CA 1
ATOM 1402 C C . ASP A 1 187 ? 6.418 12.508 -8.68 1 83.62 187 ASP A C 1
ATOM 1404 O O . ASP A 1 187 ? 7.273 12.109 -7.887 1 83.62 187 ASP A O 1
ATOM 1408 N N . VAL A 1 188 ? 5.148 12.289 -8.578 1 90.56 188 VAL A N 1
ATOM 1409 C CA . VAL A 1 188 ? 4.641 11.578 -7.41 1 90.56 188 VAL A CA 1
ATOM 1410 C C . VAL A 1 188 ? 5.152 10.141 -7.418 1 90.56 188 VAL A C 1
ATOM 1412 O O . VAL A 1 188 ? 5.57 9.617 -6.379 1 90.56 188 VAL A O 1
ATOM 1415 N N . THR A 1 189 ? 5.141 9.531 -8.57 1 87.88 189 THR A N 1
ATOM 1416 C CA . THR A 1 189 ? 5.648 8.172 -8.734 1 87.88 189 THR A CA 1
ATOM 1417 C C . THR A 1 189 ? 7.133 8.109 -8.391 1 87.88 189 THR A C 1
ATOM 1419 O O . THR A 1 189 ? 7.578 7.18 -7.703 1 87.88 189 THR A O 1
ATOM 1422 N N . PHE A 1 190 ? 7.816 9.078 -8.836 1 84.81 190 PHE A N 1
ATOM 1423 C CA . PHE A 1 190 ? 9.25 9.141 -8.562 1 84.81 190 PHE A CA 1
ATOM 1424 C C . PHE A 1 190 ? 9.516 9.305 -7.074 1 84.81 190 PHE A C 1
ATOM 1426 O O . PHE A 1 190 ? 10.359 8.609 -6.512 1 84.81 190 PHE A O 1
ATOM 1433 N N . LEU A 1 191 ? 8.797 10.164 -6.477 1 86.69 191 LEU A N 1
ATOM 1434 C CA . LEU A 1 191 ? 8.961 10.422 -5.047 1 86.69 191 LEU A CA 1
ATOM 1435 C C . LEU A 1 191 ? 8.656 9.172 -4.234 1 86.69 191 LEU A C 1
ATOM 1437 O O . LEU A 1 191 ? 9.352 8.867 -3.264 1 86.69 191 LEU A O 1
ATOM 1441 N N . SER A 1 192 ? 7.578 8.484 -4.566 1 92.69 192 SER A N 1
ATOM 1442 C CA . SER A 1 192 ? 7.227 7.242 -3.883 1 92.69 192 SER A CA 1
ATOM 1443 C C . SER A 1 192 ? 8.367 6.23 -3.949 1 92.69 192 SER A C 1
ATOM 1445 O O . SER A 1 192 ? 8.703 5.598 -2.945 1 92.69 192 SER A O 1
ATOM 1447 N N . LYS A 1 193 ? 8.977 6.129 -5.121 1 87.62 193 LYS A N 1
ATOM 1448 C CA . LYS A 1 193 ? 10.117 5.227 -5.293 1 87.62 193 LYS A CA 1
ATOM 1449 C C . LYS A 1 193 ? 11.289 5.648 -4.422 1 87.62 193 LYS A C 1
ATOM 1451 O O . LYS A 1 193 ? 11.969 4.805 -3.824 1 87.62 193 LYS A O 1
ATOM 1456 N N . LEU A 1 194 ? 11.508 6.918 -4.359 1 84.25 194 LEU A N 1
ATOM 1457 C CA . LEU A 1 194 ? 12.609 7.445 -3.559 1 84.25 194 LEU A CA 1
ATOM 1458 C C . LEU A 1 194 ? 12.422 7.094 -2.086 1 84.25 194 LEU A C 1
ATOM 1460 O O . LEU A 1 194 ? 13.383 6.711 -1.411 1 84.25 194 LEU A O 1
ATOM 1464 N N . VAL A 1 195 ? 11.242 7.246 -1.623 1 88.12 195 VAL A N 1
ATOM 1465 C CA . VAL A 1 195 ? 10.961 6.961 -0.219 1 88.12 195 VAL A CA 1
ATOM 1466 C C . VAL A 1 195 ? 11.133 5.469 0.048 1 88.12 195 VAL A C 1
ATOM 1468 O O . VAL A 1 195 ? 11.734 5.074 1.052 1 88.12 195 VAL A O 1
ATOM 1471 N N . ARG A 1 196 ? 10.633 4.617 -0.869 1 88.5 196 ARG A N 1
ATOM 1472 C CA . ARG A 1 196 ? 10.82 3.176 -0.743 1 88.5 196 ARG A CA 1
ATOM 1473 C C . ARG A 1 196 ? 12.305 2.82 -0.668 1 88.5 196 ARG A C 1
ATOM 1475 O O . ARG A 1 196 ? 12.727 2.055 0.203 1 88.5 196 ARG A O 1
ATOM 1482 N N . ASP A 1 197 ? 13.047 3.391 -1.557 1 83.44 197 ASP A N 1
ATOM 1483 C CA . ASP A 1 197 ? 14.484 3.111 -1.618 1 83.44 197 ASP A CA 1
ATOM 1484 C C . ASP A 1 197 ? 15.188 3.596 -0.354 1 83.44 197 ASP A C 1
ATOM 1486 O O . ASP A 1 197 ? 16.094 2.928 0.151 1 83.44 197 ASP A O 1
ATOM 1490 N N . SER A 1 198 ? 14.75 4.703 0.075 1 81.69 198 SER A N 1
ATOM 1491 C CA . SER A 1 198 ? 15.352 5.266 1.276 1 81.69 198 SER A CA 1
ATOM 1492 C C . SER A 1 198 ? 15.117 4.367 2.486 1 81.69 198 SER A C 1
ATOM 1494 O O . SER A 1 198 ? 16.016 4.191 3.32 1 81.69 198 SER A O 1
ATOM 1496 N N . MET A 1 199 ? 13.953 3.871 2.568 1 83.88 199 MET A N 1
ATOM 1497 C CA . MET A 1 199 ? 13.633 2.988 3.686 1 83.88 199 MET A CA 1
ATOM 1498 C C . MET A 1 199 ? 14.492 1.732 3.652 1 83.88 199 MET A C 1
ATOM 1500 O O . MET A 1 199 ? 14.969 1.273 4.691 1 83.88 199 MET A O 1
ATOM 1504 N N . GLU A 1 200 ? 14.68 1.229 2.484 1 83.56 200 GLU A N 1
ATOM 1505 C CA . GLU A 1 200 ? 15.539 0.058 2.334 1 83.56 200 GLU A CA 1
ATOM 1506 C C . GLU A 1 200 ? 16.984 0.379 2.713 1 83.56 200 GLU A C 1
ATOM 1508 O O . GLU A 1 200 ? 17.625 -0.403 3.406 1 83.56 200 GLU A O 1
ATOM 1513 N N . LEU A 1 201 ? 17.469 1.499 2.33 1 81.12 201 LEU A N 1
ATOM 1514 C CA . LEU A 1 201 ? 18.828 1.913 2.609 1 81.12 201 LEU A CA 1
ATOM 1515 C C . LEU A 1 201 ? 19.031 2.141 4.105 1 81.12 201 LEU A C 1
ATOM 1517 O O . LEU A 1 201 ? 20.078 1.758 4.66 1 81.12 201 LEU A O 1
ATOM 1521 N N . GLN A 1 202 ? 18.109 2.752 4.684 1 76 202 GLN A N 1
ATOM 1522 C CA . GLN A 1 202 ? 18.188 2.992 6.117 1 76 202 GLN A CA 1
ATOM 1523 C C . GLN A 1 202 ? 18.25 1.68 6.895 1 76 202 GLN A C 1
ATOM 1525 O O . GLN A 1 202 ? 18.969 1.565 7.887 1 76 202 GLN A O 1
ATOM 1530 N N . GLY A 1 203 ? 17.469 0.785 6.418 1 78.81 203 GLY A N 1
ATOM 1531 C CA . GLY A 1 203 ? 17.516 -0.535 7.023 1 78.81 203 GLY A CA 1
ATOM 1532 C C . GLY A 1 203 ? 18.875 -1.201 6.895 1 78.81 203 GLY A C 1
ATOM 1533 O O . GLY A 1 203 ? 19.359 -1.82 7.844 1 78.81 203 GLY A O 1
ATOM 1534 N N . GLN A 1 204 ? 19.469 -1.093 5.766 1 79.75 204 GLN A N 1
ATOM 1535 C CA . GLN A 1 204 ? 20.781 -1.669 5.527 1 79.75 204 GLN A CA 1
ATOM 1536 C C . GLN A 1 204 ? 21.844 -1.023 6.422 1 79.75 204 GLN A C 1
ATOM 1538 O O . GLN A 1 204 ? 22.719 -1.711 6.961 1 79.75 204 GLN A O 1
ATOM 1543 N N . ASP A 1 205 ? 21.734 0.239 6.57 1 71.81 205 ASP A N 1
ATOM 1544 C CA . ASP A 1 205 ? 22.672 0.978 7.406 1 71.81 205 ASP A CA 1
ATOM 1545 C C . ASP A 1 205 ? 22.547 0.563 8.875 1 71.81 205 ASP A C 1
ATOM 1547 O O . ASP A 1 205 ? 23.547 0.426 9.57 1 71.81 205 ASP A O 1
ATOM 1551 N N . ALA A 1 206 ? 21.344 0.433 9.25 1 70.88 206 ALA A N 1
ATOM 1552 C CA . ALA A 1 206 ? 21.109 0.027 10.633 1 70.88 206 ALA A CA 1
ATOM 1553 C C . ALA A 1 206 ? 21.672 -1.364 10.898 1 70.88 206 ALA A C 1
ATOM 1555 O O . ALA A 1 206 ? 22.203 -1.624 11.977 1 70.88 206 ALA A O 1
ATOM 1556 N N . LEU A 1 207 ? 21.547 -2.217 10 1 69.62 207 LEU A N 1
ATOM 1557 C CA . LEU A 1 207 ? 22.078 -3.572 10.117 1 69.62 207 LEU A CA 1
ATOM 1558 C C . LEU A 1 207 ? 23.609 -3.561 10.18 1 69.62 207 LEU A C 1
ATOM 1560 O O . LEU A 1 207 ? 24.203 -4.34 10.922 1 69.62 207 LEU A O 1
ATOM 1564 N N . SER A 1 208 ? 24.172 -2.742 9.43 1 68.69 208 SER A N 1
ATOM 1565 C CA . SER A 1 208 ? 25.641 -2.67 9.391 1 68.69 208 SER A CA 1
ATOM 1566 C C . SER A 1 208 ? 26.203 -2.113 10.695 1 68.69 208 SER A C 1
ATOM 1568 O O . SER A 1 208 ? 27.281 -2.502 11.125 1 68.69 208 SER A O 1
ATOM 1570 N N . LYS A 1 209 ? 25.469 -1.172 11.258 1 63.38 209 LYS A N 1
ATOM 1571 C CA . LYS A 1 209 ? 25.953 -0.561 12.492 1 63.38 209 LYS A CA 1
ATOM 1572 C C . LYS A 1 209 ? 25.562 -1.407 13.703 1 63.38 209 LYS A C 1
ATOM 1574 O O . LYS A 1 209 ? 25.938 -1.088 14.836 1 63.38 209 LYS A O 1
ATOM 1579 N N . GLY A 1 210 ? 25.172 -2.678 13.359 1 56.38 210 GLY A N 1
ATOM 1580 C CA . GLY A 1 210 ? 24.828 -3.598 14.43 1 56.38 210 GLY A CA 1
ATOM 1581 C C . GLY A 1 210 ? 23.641 -3.143 15.242 1 56.38 210 GLY A C 1
ATOM 1582 O O . GLY A 1 210 ? 23.438 -3.604 16.375 1 56.38 210 GLY A O 1
ATOM 1583 N N . VAL A 1 211 ? 23.094 -2.094 14.953 1 50.59 211 VAL A N 1
ATOM 1584 C CA . VAL A 1 211 ? 21.906 -1.652 15.68 1 50.59 211 VAL A CA 1
ATOM 1585 C C . VAL A 1 211 ? 20.719 -2.549 15.336 1 50.59 211 VAL A C 1
ATOM 1587 O O . VAL A 1 211 ? 20.234 -2.518 14.203 1 50.59 211 VAL A O 1
ATOM 1590 N N . GLY A 1 212 ? 20.875 -3.777 15.438 1 43.97 212 GLY A N 1
ATOM 1591 C CA . GLY A 1 212 ? 19.906 -4.832 15.18 1 43.97 212 GLY A CA 1
ATOM 1592 C C . GLY A 1 212 ? 18.484 -4.441 15.531 1 43.97 212 GLY A C 1
ATOM 1593 O O . GLY A 1 212 ? 17.609 -5.301 15.656 1 43.97 212 GLY A O 1
ATOM 1594 N N . ARG A 1 213 ? 18.281 -3.305 16.172 1 42.59 213 ARG A N 1
ATOM 1595 C CA . ARG A 1 213 ? 16.984 -3.072 16.797 1 42.59 213 ARG A CA 1
ATOM 1596 C C . ARG A 1 213 ? 15.898 -2.902 15.734 1 42.59 213 ARG A C 1
ATOM 1598 O O . ARG A 1 213 ? 16.188 -2.539 14.594 1 42.59 213 ARG A O 1
ATOM 1605 N N . GLU A 1 214 ? 14.781 -3.629 16.031 1 45.03 214 GLU A N 1
ATOM 1606 C CA . GLU A 1 214 ? 13.508 -3.453 15.328 1 45.03 214 GLU A CA 1
ATOM 1607 C C . GLU A 1 214 ? 13.383 -2.047 14.75 1 45.03 214 GLU A C 1
ATOM 1609 O O . GLU A 1 214 ? 13.07 -1.097 15.469 1 45.03 214 GLU A O 1
ATOM 1614 N N . ILE A 1 215 ? 14.258 -1.685 13.898 1 43.81 215 ILE A N 1
ATOM 1615 C CA . ILE A 1 215 ? 14.094 -0.378 13.266 1 43.81 215 ILE A CA 1
ATOM 1616 C C . ILE A 1 215 ? 12.656 -0.208 12.789 1 43.81 215 ILE A C 1
ATOM 1618 O O . ILE A 1 215 ? 12.328 -0.566 11.656 1 43.81 215 ILE A O 1
ATOM 1622 N N . ASN A 1 216 ? 11.711 -0.481 13.625 1 44.03 216 ASN A N 1
ATOM 1623 C CA . ASN A 1 216 ? 10.312 -0.248 13.289 1 44.03 216 ASN A CA 1
ATOM 1624 C C . ASN A 1 216 ? 10.055 1.217 12.945 1 44.03 216 ASN A C 1
ATOM 1626 O O . ASN A 1 216 ? 8.93 1.592 12.617 1 44.03 216 ASN A O 1
ATOM 1630 N N . ILE A 1 217 ? 11.109 2.156 13.5 1 43.81 217 ILE A N 1
ATOM 1631 C CA . ILE A 1 217 ? 10.766 3.572 13.43 1 43.81 217 ILE A CA 1
ATOM 1632 C C . ILE A 1 217 ? 11.625 4.258 12.367 1 43.81 217 ILE A C 1
ATOM 1634 O O . ILE A 1 217 ? 12.852 4.121 12.375 1 43.81 217 ILE A O 1
ATOM 1638 N N . MET A 1 218 ? 11 4.664 11.219 1 50.62 218 MET A N 1
ATOM 1639 C CA . MET A 1 218 ? 11.68 5.402 10.148 1 50.62 218 MET A CA 1
ATOM 1640 C C . MET A 1 218 ? 12.188 6.746 10.656 1 50.62 218 MET A C 1
ATOM 1642 O O . MET A 1 218 ? 11.438 7.512 11.266 1 50.62 218 MET A O 1
ATOM 1646 N N . LYS A 1 219 ? 13.555 6.922 10.836 1 56.03 219 LYS A N 1
ATOM 1647 C CA . LYS A 1 219 ? 14.102 8.266 11 1 56.03 219 LYS A CA 1
ATOM 1648 C C . LYS A 1 219 ? 13.625 9.195 9.891 1 56.03 219 LYS A C 1
ATOM 1650 O O . LYS A 1 219 ? 13.336 8.75 8.781 1 56.03 219 LYS A O 1
ATOM 1655 N N . PRO A 1 220 ? 13.305 10.469 10.219 1 55.44 220 PRO A N 1
ATOM 1656 C CA . PRO A 1 220 ? 12.977 11.383 9.125 1 55.44 220 PRO A CA 1
ATOM 1657 C C . PRO A 1 220 ? 13.977 11.289 7.969 1 55.44 220 PRO A C 1
ATOM 1659 O O . PRO A 1 220 ? 15.172 11.117 8.195 1 55.44 220 PRO A O 1
ATOM 1662 N N . LEU A 1 221 ? 13.461 11.156 6.758 1 52.06 221 LEU A N 1
ATOM 1663 C CA . LEU A 1 221 ? 14.289 11.094 5.559 1 52.06 221 LEU A CA 1
ATOM 1664 C C . LEU A 1 221 ? 15.148 12.352 5.426 1 52.06 221 LEU A C 1
ATOM 1666 O O . LEU A 1 221 ? 14.633 13.469 5.473 1 52.06 221 LEU A O 1
ATOM 1670 N N . GLN A 1 222 ? 16.359 12.422 5.906 1 45.31 222 GLN A N 1
ATOM 1671 C CA . GLN A 1 222 ? 17.281 13.508 5.57 1 45.31 222 GLN A CA 1
ATOM 1672 C C . GLN A 1 222 ? 17.75 13.398 4.121 1 45.31 222 GLN A C 1
ATOM 1674 O O . GLN A 1 222 ? 18.609 12.57 3.805 1 45.31 222 GLN A O 1
ATOM 1679 N N . VAL A 1 223 ? 16.859 13.68 3.236 1 38.16 223 VAL A N 1
ATOM 1680 C CA . VAL A 1 223 ? 17.344 13.742 1.861 1 38.16 223 VAL A CA 1
ATOM 1681 C C . VAL A 1 223 ? 18.297 14.922 1.7 1 38.16 223 VAL A C 1
ATOM 1683 O O . VAL A 1 223 ? 17.906 16.078 1.867 1 38.16 223 VAL A O 1
ATOM 1686 N N . LYS A 1 224 ? 19.562 14.922 2.068 1 33.41 224 LYS A N 1
ATOM 1687 C CA . LYS A 1 224 ? 20.484 15.977 1.65 1 33.41 224 LYS A CA 1
ATOM 1688 C C . LYS A 1 224 ? 20.484 16.141 0.133 1 33.41 224 LYS A C 1
ATOM 1690 O O . LYS A 1 224 ? 20.797 15.211 -0.602 1 33.41 224 LYS A O 1
ATOM 1695 N N . TRP A 1 225 ? 19.672 17.062 -0.312 1 30.2 225 TRP A N 1
ATOM 1696 C CA . TRP A 1 225 ? 19.75 17.516 -1.696 1 30.2 225 TRP A CA 1
ATOM 1697 C C . TRP A 1 225 ? 21.047 18.297 -1.944 1 30.2 225 TRP A C 1
ATOM 1699 O O . TRP A 1 225 ? 21.312 19.281 -1.271 1 30.2 225 TRP A O 1
ATOM 1709 N N . LYS A 1 226 ? 22.234 17.781 -2.025 1 28.38 226 LYS A N 1
ATOM 1710 C CA . LYS A 1 226 ? 23.25 18.641 -2.646 1 28.38 226 LYS A CA 1
ATOM 1711 C C . LYS A 1 226 ? 22.828 19.047 -4.055 1 28.38 226 LYS A C 1
ATOM 1713 O O . LYS A 1 226 ? 22.516 18.203 -4.887 1 28.38 226 LYS A O 1
ATOM 1718 N N . SER A 1 227 ? 22.359 20.297 -4.223 1 29.08 227 SER A N 1
ATOM 1719 C CA . SER A 1 227 ? 22.312 21.047 -5.48 1 29.08 227 SER A CA 1
ATOM 1720 C C . SER A 1 227 ? 23.594 20.859 -6.277 1 29.08 227 SER A C 1
ATOM 1722 O O . SER A 1 227 ? 23.844 21.578 -7.242 1 29.08 227 SER A O 1
ATOM 1724 N N . GLN A 1 228 ? 24.438 19.906 -6.164 1 28.33 228 GLN A N 1
ATOM 1725 C CA . GLN A 1 228 ? 25.578 20.094 -7.047 1 28.33 228 GLN A CA 1
ATOM 1726 C C . GLN A 1 228 ? 25.156 20.094 -8.508 1 28.33 228 GLN A C 1
ATOM 1728 O O . GLN A 1 228 ? 26 20.203 -9.406 1 28.33 228 GLN A O 1
ATOM 1733 N N . PHE A 1 229 ? 24.047 19.656 -8.844 1 28.58 229 PHE A N 1
ATOM 1734 C CA . PHE A 1 229 ? 24.078 19.453 -10.289 1 28.58 229 PHE A CA 1
ATOM 1735 C C . PHE A 1 229 ? 23.984 20.797 -11.016 1 28.58 229 PHE A C 1
ATOM 1737 O O . PHE A 1 229 ? 23.828 20.828 -12.234 1 28.58 229 PHE A O 1
ATOM 1744 N N . TRP A 1 230 ? 23.891 21.906 -10.352 1 27.59 230 TRP A N 1
ATOM 1745 C CA . TRP A 1 230 ? 23.906 22.938 -11.391 1 27.59 230 TRP A CA 1
ATOM 1746 C C . TRP A 1 230 ? 25.234 22.922 -12.141 1 27.59 230 TRP A C 1
ATOM 1748 O O . TRP A 1 230 ? 26.219 23.5 -11.672 1 27.59 230 TRP A O 1
ATOM 1758 N N . SER A 1 231 ? 25.844 21.75 -12.414 1 26.14 231 SER A N 1
ATOM 1759 C CA . SER A 1 231 ? 26.938 22.109 -13.305 1 26.14 231 SER A CA 1
ATOM 1760 C C . SER A 1 231 ? 26.438 22.906 -14.508 1 26.14 231 SER A C 1
ATOM 1762 O O . SER A 1 231 ? 25.297 22.734 -14.945 1 26.14 231 SER A O 1
ATOM 1764 N N . GLU A 1 232 ? 27.078 24.016 -14.773 1 26.38 232 GLU A N 1
ATOM 1765 C CA . GLU A 1 232 ? 27.203 25.062 -15.789 1 26.38 232 GLU A CA 1
ATOM 1766 C C . GLU A 1 232 ? 27.156 24.469 -17.188 1 26.38 232 GLU A C 1
ATOM 1768 O O . GLU A 1 232 ? 27.344 25.172 -18.188 1 26.38 232 GLU A O 1
ATOM 1773 N N . THR A 1 233 ? 27.062 23.203 -17.438 1 28.42 233 THR A N 1
ATOM 1774 C CA . THR A 1 233 ? 27.219 23.156 -18.891 1 28.42 233 THR A CA 1
ATOM 1775 C C . THR A 1 233 ? 26.094 23.906 -19.578 1 28.42 233 THR A C 1
ATOM 1777 O O . THR A 1 233 ? 25.047 23.328 -19.875 1 28.42 233 THR A O 1
ATOM 1780 N N . ALA A 1 234 ? 25.625 24.984 -18.969 1 27.33 234 ALA A N 1
ATOM 1781 C CA . ALA A 1 234 ? 25.016 26.031 -19.797 1 27.33 234 ALA A CA 1
ATOM 1782 C C . ALA A 1 234 ? 25.938 26.438 -20.922 1 27.33 234 ALA A C 1
ATOM 1784 O O . ALA A 1 234 ? 26.766 27.344 -20.766 1 27.33 234 ALA A O 1
ATOM 1785 N N . ARG A 1 235 ? 26.641 25.422 -21.547 1 27.61 235 ARG A N 1
ATOM 1786 C CA . ARG A 1 235 ? 27.203 26.078 -22.734 1 27.61 235 ARG A CA 1
ATOM 1787 C C . ARG A 1 235 ? 26.109 26.812 -23.5 1 27.61 235 ARG A C 1
ATOM 1789 O O . ARG A 1 235 ? 25.016 26.297 -23.703 1 27.61 235 ARG A O 1
ATOM 1796 N N . LYS A 1 236 ? 26.25 28.094 -23.641 1 32.12 236 LYS A N 1
ATOM 1797 C CA . LYS A 1 236 ? 25.75 29.031 -24.641 1 32.12 236 LYS A CA 1
ATOM 1798 C C . LYS A 1 236 ? 25.578 28.359 -26 1 32.12 236 LYS A C 1
ATOM 1800 O O . LYS A 1 236 ? 26.422 28.484 -26.875 1 32.12 236 LYS A O 1
ATOM 1805 N N . GLU A 1 237 ? 25.359 26.969 -26 1 28.75 237 GLU A N 1
ATOM 1806 C CA . GLU A 1 237 ? 25.188 26.828 -27.438 1 28.75 237 GLU A CA 1
ATOM 1807 C C . GLU A 1 237 ? 24.078 27.75 -27.953 1 28.75 237 GLU A C 1
ATOM 1809 O O . GLU A 1 237 ? 23.125 28.031 -27.234 1 28.75 237 GLU A O 1
ATOM 1814 N N . THR A 1 238 ? 24.328 28.547 -28.922 1 29.94 238 THR A N 1
ATOM 1815 C CA . THR A 1 238 ? 23.531 29.297 -29.891 1 29.94 238 THR A CA 1
ATOM 1816 C C . THR A 1 238 ? 22.172 28.609 -30.109 1 29.94 238 THR A C 1
ATOM 1818 O O . THR A 1 238 ? 22.062 27.391 -30.016 1 29.94 238 THR A O 1
ATOM 1821 N N . TRP A 1 239 ? 21.031 29.391 -30.016 1 29.16 239 TRP A N 1
ATOM 1822 C CA . TRP A 1 239 ? 19.594 29.406 -30.25 1 29.16 239 TRP A CA 1
ATOM 1823 C C . TRP A 1 239 ? 19.219 28.469 -31.391 1 29.16 239 TRP A C 1
ATOM 1825 O O . TRP A 1 239 ? 18.094 28.516 -31.906 1 29.16 239 TRP A O 1
ATOM 1835 N N . SER A 1 240 ? 20.094 27.516 -31.875 1 30.05 240 SER A N 1
ATOM 1836 C CA . SER A 1 240 ? 19.203 27 -32.906 1 30.05 240 SER A CA 1
ATOM 1837 C C . SER A 1 240 ? 18.047 26.203 -32.312 1 30.05 240 SER A C 1
ATOM 1839 O O . SER A 1 240 ? 18.125 25.75 -31.172 1 30.05 240 SER A O 1
ATOM 1841 N N . GLY A 1 241 ? 16.906 25.672 -32.844 1 29.7 241 GLY A N 1
ATOM 1842 C CA . GLY A 1 241 ? 15.523 25.234 -32.719 1 29.7 241 GLY A CA 1
ATOM 1843 C C . GLY A 1 241 ? 15.352 24.047 -31.797 1 29.7 241 GLY A C 1
ATOM 1844 O O . GLY A 1 241 ? 14.25 23.516 -31.641 1 29.7 241 GLY A O 1
ATOM 1845 N N . GLU A 1 242 ? 16.391 23.062 -31.422 1 30.44 242 GLU A N 1
ATOM 1846 C CA . GLU A 1 242 ? 16 21.703 -31.047 1 30.44 242 GLU A CA 1
ATOM 1847 C C . GLU A 1 242 ? 15.68 21.609 -29.562 1 30.44 242 GLU A C 1
ATOM 1849 O O . GLU A 1 242 ? 16.344 22.25 -28.734 1 30.44 242 GLU A O 1
ATOM 1854 N N . SER A 1 243 ? 14.43 21.062 -29.078 1 30.19 243 SER A N 1
ATOM 1855 C CA . SER A 1 243 ? 13.727 20.812 -27.828 1 30.19 243 SER A CA 1
ATOM 1856 C C . SER A 1 243 ? 14.609 20.062 -26.844 1 30.19 243 SER A C 1
ATOM 1858 O O . SER A 1 243 ? 15.023 18.922 -27.109 1 30.19 243 SER A O 1
ATOM 1860 N N . SER A 1 244 ? 15.531 20.547 -26.016 1 29.3 244 SER A N 1
ATOM 1861 C CA . SER A 1 244 ? 16.438 20.047 -24.984 1 29.3 244 SER A CA 1
ATOM 1862 C C . SER A 1 244 ? 15.664 19.297 -23.891 1 29.3 244 SER A C 1
ATOM 1864 O O . SER A 1 244 ? 14.758 19.859 -23.266 1 29.3 244 SER A O 1
ATOM 1866 N N . LEU A 1 245 ? 15.445 17.984 -23.984 1 26.62 245 LEU A N 1
ATOM 1867 C CA . LEU A 1 245 ? 14.914 17.047 -23.016 1 26.62 245 LEU A CA 1
ATOM 1868 C C . LEU A 1 245 ? 15.758 17.031 -21.75 1 26.62 245 LEU A C 1
ATOM 1870 O O . LEU A 1 245 ? 16.969 16.812 -21.812 1 26.62 245 LEU A O 1
ATOM 1874 N N . PHE A 1 246 ? 15.602 17.797 -20.75 1 24.58 246 PHE A N 1
ATOM 1875 C CA . PHE A 1 246 ? 16.188 17.875 -19.422 1 24.58 246 PHE A CA 1
ATOM 1876 C C . PHE A 1 246 ? 15.977 16.578 -18.656 1 24.58 246 PHE A C 1
ATOM 1878 O O . PHE A 1 246 ? 14.844 16.109 -18.516 1 24.58 246 PHE A O 1
ATOM 1885 N N . SER A 1 247 ? 16.922 15.539 -18.844 1 24.09 247 SER A N 1
ATOM 1886 C CA . SER A 1 247 ? 16.938 14.336 -18.016 1 24.09 247 SER A CA 1
ATOM 1887 C C . SER A 1 247 ? 17.469 14.617 -16.625 1 24.09 247 SER A C 1
ATOM 1889 O O . SER A 1 247 ? 18.531 15.219 -16.469 1 24.09 247 SER A O 1
ATOM 1891 N N . MET A 1 248 ? 16.75 14.969 -15.648 1 24.81 248 MET A N 1
ATOM 1892 C CA . MET A 1 248 ? 17.094 15.195 -14.25 1 24.81 248 MET A CA 1
ATOM 1893 C C . MET A 1 248 ? 17.531 13.898 -13.578 1 24.81 248 MET A C 1
ATOM 1895 O O . MET A 1 248 ? 16.844 12.883 -13.672 1 24.81 248 MET A O 1
ATOM 1899 N N . VAL A 1 249 ? 18.906 13.664 -13.586 1 24.16 249 VAL A N 1
ATOM 1900 C CA . VAL A 1 249 ? 19.453 12.562 -12.797 1 24.16 249 VAL A CA 1
ATOM 1901 C C . VAL A 1 249 ? 19.609 12.992 -11.336 1 24.16 249 VAL A C 1
ATOM 1903 O O . VAL A 1 249 ? 20.234 14.008 -11.047 1 24.16 249 VAL A O 1
ATOM 1906 N N . ILE A 1 250 ? 18.766 12.734 -10.453 1 24.81 250 ILE A N 1
ATOM 1907 C CA . ILE A 1 250 ? 18.766 13 -9.016 1 24.81 250 ILE A CA 1
ATOM 1908 C C . ILE A 1 250 ? 19.703 12.016 -8.312 1 24.81 250 ILE A C 1
ATOM 1910 O O . ILE A 1 250 ? 19.547 10.797 -8.438 1 24.81 250 ILE A O 1
ATOM 1914 N N . TYR A 1 251 ? 21 12.453 -8.047 1 23.81 251 TYR A N 1
ATOM 1915 C CA . TYR A 1 251 ? 21.906 11.656 -7.23 1 23.81 251 TYR A CA 1
ATOM 1916 C C . TYR A 1 251 ? 21.625 11.875 -5.746 1 23.81 251 TYR A C 1
ATOM 1918 O O . TYR A 1 251 ? 21.438 13.008 -5.305 1 23.81 251 TYR A O 1
ATOM 1926 N N . CYS A 1 252 ? 21.031 11 -5.031 1 24.69 252 CYS A N 1
ATOM 1927 C CA . CYS A 1 252 ? 20.828 10.977 -3.59 1 24.69 252 CYS A CA 1
ATOM 1928 C C . CYS A 1 252 ? 22.109 10.617 -2.857 1 24.69 252 CYS A C 1
ATOM 1930 O O . CYS A 1 252 ? 22.703 9.57 -3.111 1 24.69 252 CYS A O 1
ATOM 1932 N N . GLU A 1 253 ? 22.969 11.633 -2.459 1 27.02 253 GLU A N 1
ATOM 1933 C CA . GLU A 1 253 ? 24.125 11.336 -1.608 1 27.02 253 GLU A CA 1
ATOM 1934 C C . GLU A 1 253 ? 23.688 10.977 -0.192 1 27.02 253 GLU A C 1
ATOM 1936 O O . GLU A 1 253 ? 22.922 11.711 0.434 1 27.02 253 GLU A O 1
ATOM 1941 N N . PHE A 1 254 ? 23.797 9.773 0.198 1 26.09 254 PHE A N 1
ATOM 1942 C CA . PHE A 1 254 ? 23.641 9.273 1.559 1 26.09 254 PHE A CA 1
ATOM 1943 C C . PHE A 1 254 ? 24.766 9.781 2.451 1 26.09 254 PHE A C 1
ATOM 1945 O O . PHE A 1 254 ? 25.906 9.922 1.998 1 26.09 254 PHE A O 1
ATOM 1952 N N . ALA A 1 255 ? 24.516 10.602 3.463 1 26.73 255 ALA A N 1
ATOM 1953 C CA . ALA A 1 255 ? 25.547 11.062 4.391 1 26.73 255 ALA A CA 1
ATOM 1954 C C . ALA A 1 255 ? 26.5 9.938 4.754 1 26.73 255 ALA A C 1
ATOM 1956 O O . ALA A 1 255 ? 26.078 8.836 5.105 1 26.73 255 ALA A O 1
ATOM 1957 N N . LYS A 1 256 ? 27.719 9.992 4.398 1 27.14 256 LYS A N 1
ATOM 1958 C CA . LYS A 1 256 ? 28.828 9.148 4.824 1 27.14 256 LYS A CA 1
ATOM 1959 C C . LYS A 1 256 ? 28.969 9.133 6.344 1 27.14 256 LYS A C 1
ATOM 1961 O O . LYS A 1 256 ? 29.047 10.195 6.973 1 27.14 256 LYS A O 1
ATOM 1966 N N . MET A 1 257 ? 28.531 8.125 7.113 1 25.61 257 MET A N 1
ATOM 1967 C CA . MET A 1 257 ? 28.984 7.891 8.484 1 25.61 257 MET A CA 1
ATOM 1968 C C . MET A 1 257 ? 30.5 7.98 8.57 1 25.61 257 MET A C 1
ATOM 1970 O O . MET A 1 257 ? 31.203 7.477 7.695 1 25.61 257 MET A O 1
ATOM 1974 N N . ASP A 1 258 ? 31.047 8.945 9.266 1 26.09 258 ASP A N 1
ATOM 1975 C CA . ASP A 1 258 ? 32.469 9.023 9.641 1 26.09 258 ASP A CA 1
ATOM 1976 C C . ASP A 1 258 ? 32.969 7.668 10.094 1 26.09 258 ASP A C 1
ATOM 1978 O O . ASP A 1 258 ? 32.406 7.035 10.977 1 26.09 258 ASP A O 1
ATOM 1982 N N . ARG A 1 259 ? 33.781 6.949 9.391 1 25.36 259 ARG A N 1
ATOM 1983 C CA . ARG A 1 259 ? 34.562 5.746 9.617 1 25.36 259 ARG A CA 1
ATOM 1984 C C . ARG A 1 259 ? 35.469 5.914 10.828 1 25.36 259 ARG A C 1
ATOM 1986 O O . ARG A 1 259 ? 36.375 5.109 11.047 1 25.36 259 ARG A O 1
ATOM 1993 N N . ASN A 1 260 ? 35.531 7.027 11.516 1 25.86 260 ASN A N 1
ATOM 1994 C CA . ASN A 1 260 ? 36.625 6.973 12.484 1 25.86 260 ASN A CA 1
ATOM 1995 C C . ASN A 1 260 ? 36.375 5.926 13.562 1 25.86 260 ASN A C 1
ATOM 1997 O O . ASN A 1 260 ? 35.844 6.242 14.625 1 25.86 260 ASN A O 1
ATOM 2001 N N . ILE A 1 261 ? 35.844 4.703 13.25 1 22 261 ILE A N 1
ATOM 2002 C CA . ILE A 1 261 ? 36.188 3.689 14.234 1 22 261 ILE A CA 1
ATOM 2003 C C . ILE A 1 261 ? 37.688 3.422 14.188 1 22 261 ILE A C 1
ATOM 2005 O O . ILE A 1 261 ? 38.219 3.039 13.148 1 22 261 ILE A O 1
ATOM 2009 N N . SER A 1 262 ? 38.5 4.027 15 1 21.03 262 SER A N 1
ATOM 2010 C CA . SER A 1 262 ? 39.812 3.578 15.43 1 21.03 262 SER A CA 1
ATOM 2011 C C . SER A 1 262 ? 39.844 2.082 15.734 1 21.03 262 SER A C 1
ATOM 2013 O O . SER A 1 262 ? 38.969 1.589 16.469 1 21.03 262 SER A O 1
ATOM 2015 N N . LEU A 1 263 ? 40.531 1.342 14.945 1 18.66 263 LEU A N 1
ATOM 2016 C CA . LEU A 1 263 ? 41.312 0.212 15.445 1 18.66 263 LEU A CA 1
ATOM 2017 C C . LEU A 1 263 ? 42.344 0.669 16.484 1 18.66 263 LEU A C 1
ATOM 2019 O O . LEU A 1 263 ? 42.969 1.7 16.312 1 18.66 263 LEU A O 1
ATOM 2023 N N . MET B 1 1 ? 39.25 9.07 67.062 1 21.94 1 MET B N 1
ATOM 2024 C CA . MET B 1 1 ? 38.406 7.926 66.75 1 21.94 1 MET B CA 1
ATOM 2025 C C . MET B 1 1 ? 37.031 8.383 66.25 1 21.94 1 MET B C 1
ATOM 2027 O O . MET B 1 1 ? 36.188 7.562 65.938 1 21.94 1 MET B O 1
ATOM 20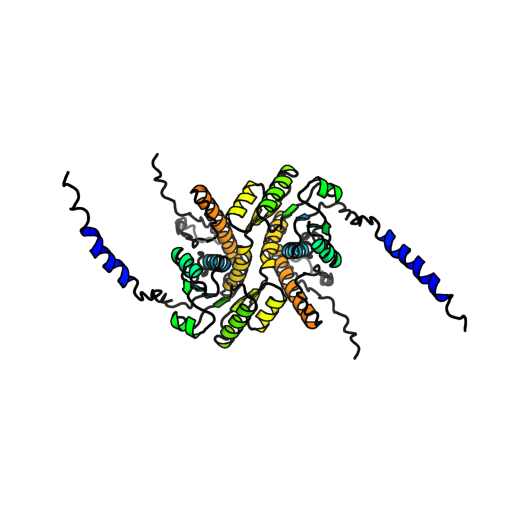31 N N . ALA B 1 2 ? 36.594 9.602 66.688 1 25.73 2 ALA B N 1
ATOM 2032 C CA . ALA B 1 2 ? 35.375 10.43 66.688 1 25.73 2 ALA B CA 1
ATOM 2033 C C . ALA B 1 2 ? 34.969 10.773 65.25 1 25.73 2 ALA B C 1
ATOM 2035 O O . ALA B 1 2 ? 34.188 11.688 65 1 25.73 2 ALA B O 1
ATOM 2036 N N . LEU B 1 3 ? 35.75 10.18 64.188 1 28.48 3 LEU B N 1
ATOM 2037 C CA . LEU B 1 3 ? 35.781 10.672 62.812 1 28.48 3 LEU B CA 1
ATOM 2038 C C . LEU B 1 3 ? 34.438 10.516 62.156 1 28.48 3 LEU B C 1
ATOM 2040 O O . LEU B 1 3 ? 34.312 10.648 60.938 1 28.48 3 LEU B O 1
ATOM 2044 N N . THR B 1 4 ? 33.469 9.891 62.875 1 29.73 4 THR B N 1
ATOM 2045 C CA . THR B 1 4 ? 32.25 9.305 62.281 1 29.73 4 THR B CA 1
ATOM 2046 C C . THR B 1 4 ? 31.344 10.398 61.75 1 29.73 4 THR B C 1
ATOM 2048 O O . THR B 1 4 ? 30.469 10.117 60.906 1 29.73 4 THR B O 1
ATOM 2051 N N . PRO B 1 5 ? 31.219 11.555 62.469 1 28.8 5 PRO B N 1
ATOM 2052 C CA . PRO B 1 5 ? 29.969 12.328 62.438 1 28.8 5 PRO B CA 1
ATOM 2053 C C . PRO B 1 5 ? 29.719 12.977 61.094 1 28.8 5 PRO B C 1
ATOM 2055 O O . PRO B 1 5 ? 28.594 13.391 60.781 1 28.8 5 PRO B O 1
ATOM 2058 N N . LEU B 1 6 ? 30.766 13.648 60.5 1 26.64 6 LEU B N 1
ATOM 2059 C CA . LEU B 1 6 ? 30.547 14.828 59.688 1 26.64 6 LEU B CA 1
ATOM 2060 C C . LEU B 1 6 ? 29.828 14.453 58.375 1 26.64 6 LEU B C 1
ATOM 2062 O O . LEU B 1 6 ? 29.203 15.305 57.75 1 26.64 6 LEU B O 1
ATOM 2066 N N . LEU B 1 7 ? 30.203 13.305 57.75 1 27.77 7 LEU B N 1
ATOM 2067 C CA . LEU B 1 7 ? 29.891 13.156 56.312 1 27.77 7 LEU B CA 1
ATOM 2068 C C . LEU B 1 7 ? 28.391 12.961 56.125 1 27.77 7 LEU B C 1
ATOM 2070 O O . LEU B 1 7 ? 27.938 12.695 55 1 27.77 7 LEU B O 1
ATOM 2074 N N . ASN B 1 8 ? 27.578 12.812 57.188 1 29.12 8 ASN B N 1
ATOM 2075 C CA . ASN B 1 8 ? 26.156 12.484 57.156 1 29.12 8 ASN B CA 1
ATOM 2076 C C . ASN B 1 8 ? 25.359 13.555 56.406 1 29.12 8 ASN B C 1
ATOM 2078 O O . ASN B 1 8 ? 24.25 13.305 55.938 1 29.12 8 ASN B O 1
ATOM 2082 N N . GLU B 1 9 ? 25.641 14.844 56.75 1 28.38 9 GLU B N 1
ATOM 2083 C CA . GLU B 1 9 ? 24.656 15.891 56.5 1 28.38 9 GLU B CA 1
ATOM 2084 C C . GLU B 1 9 ? 24.469 16.109 55 1 28.38 9 GLU B C 1
ATOM 2086 O O . GLU B 1 9 ? 23.562 16.844 54.594 1 28.38 9 GLU B O 1
ATOM 2091 N N . VAL B 1 10 ? 25.516 16 54.219 1 30.36 10 VAL B N 1
ATOM 2092 C CA . VAL B 1 10 ? 25.422 16.531 52.875 1 30.36 10 VAL B CA 1
ATOM 2093 C C . VAL B 1 10 ? 24.391 15.742 52.062 1 30.36 10 VAL B C 1
ATOM 2095 O O . VAL B 1 10 ? 24.219 15.984 50.875 1 30.36 10 VAL B O 1
ATOM 2098 N N . GLY B 1 11 ? 23.953 14.562 52.594 1 27.94 11 GLY B N 1
ATOM 2099 C CA . GLY B 1 11 ? 23.078 13.695 51.812 1 27.94 11 GLY B CA 1
ATOM 2100 C C . GLY B 1 11 ? 21.734 14.32 51.5 1 27.94 11 GLY B C 1
ATOM 2101 O O . GLY B 1 11 ? 20.984 13.812 50.688 1 27.94 11 GLY B O 1
ATOM 2102 N N . LYS B 1 12 ? 21.188 14.977 52.531 1 28.64 12 LYS B N 1
ATOM 2103 C CA . LYS B 1 12 ? 19.75 15.273 52.438 1 28.64 12 LYS B CA 1
ATOM 2104 C C . LYS B 1 12 ? 19.469 16.25 51.312 1 28.64 12 LYS B C 1
ATOM 2106 O O . LYS B 1 12 ? 18.391 16.234 50.719 1 28.64 12 LYS B O 1
ATOM 2111 N N . ARG B 1 13 ? 20.203 17.406 51.312 1 30.11 13 ARG B N 1
ATOM 2112 C CA . ARG B 1 13 ? 19.75 18.578 50.562 1 30.11 13 ARG B CA 1
ATOM 2113 C C . ARG B 1 13 ? 19.719 18.281 49.062 1 30.11 13 ARG B C 1
ATOM 2115 O O . ARG B 1 13 ? 19.125 19.031 48.281 1 30.11 13 ARG B O 1
ATOM 2122 N N . ALA B 1 14 ? 20.734 17.531 48.562 1 29.34 14 ALA B N 1
ATOM 2123 C CA . ALA B 1 14 ? 20.766 17.453 47.125 1 29.34 14 ALA B CA 1
ATOM 2124 C C . ALA B 1 14 ? 19.531 16.719 46.594 1 29.34 14 ALA B C 1
ATOM 2126 O O . ALA B 1 14 ? 19.391 16.531 45.375 1 29.34 14 ALA B O 1
ATOM 2127 N N . ALA B 1 15 ? 18.812 15.992 47.406 1 29.06 15 ALA B N 1
ATOM 2128 C CA . ALA B 1 15 ? 17.578 15.336 46.969 1 29.06 15 ALA B CA 1
ATOM 2129 C C . ALA B 1 15 ? 16.547 16.344 46.5 1 29.06 15 ALA B C 1
ATOM 2131 O O . ALA B 1 15 ? 15.641 16 45.719 1 29.06 15 ALA B O 1
ATOM 2132 N N . ASP B 1 16 ? 16.422 17.469 47.25 1 28.58 16 ASP B N 1
ATOM 2133 C CA . ASP B 1 16 ? 15.312 18.359 46.969 1 28.58 16 ASP B CA 1
ATOM 2134 C C . ASP B 1 16 ? 15.414 18.906 45.531 1 28.58 16 ASP B C 1
ATOM 2136 O O . ASP B 1 16 ? 14.539 19.656 45.094 1 28.58 16 ASP B O 1
ATOM 2140 N N . PHE B 1 17 ? 16.656 19.312 45.125 1 28.16 17 PHE B N 1
ATOM 2141 C CA . PHE B 1 17 ? 16.703 19.984 43.844 1 28.16 17 PHE B CA 1
ATOM 2142 C C . PHE B 1 17 ? 16.125 19.109 42.75 1 28.16 17 PHE B C 1
ATOM 2144 O O . PHE B 1 17 ? 15.883 19.578 41.625 1 28.16 17 PHE B O 1
ATOM 2151 N N . ILE B 1 18 ? 16.281 17.781 42.75 1 31.22 18 ILE B N 1
ATOM 2152 C CA . ILE B 1 18 ? 15.82 16.984 41.625 1 31.22 18 ILE B CA 1
ATOM 2153 C C . ILE B 1 18 ? 14.297 17.031 41.531 1 31.22 18 ILE B C 1
ATOM 2155 O O . ILE B 1 18 ? 13.711 16.625 40.531 1 31.22 18 ILE B O 1
ATOM 2159 N N . ASP B 1 19 ? 13.594 17.094 42.656 1 29.36 19 ASP B N 1
ATOM 2160 C CA . ASP B 1 19 ? 12.141 16.953 42.625 1 29.36 19 ASP B CA 1
ATOM 2161 C C . ASP B 1 19 ? 11.516 18.047 41.75 1 29.36 19 ASP B C 1
ATOM 2163 O O . ASP B 1 19 ? 10.562 17.812 41 1 29.36 19 ASP B O 1
ATOM 2167 N N . ASP B 1 20 ? 11.688 19.297 42.219 1 28.72 20 ASP B N 1
ATOM 2168 C CA . ASP B 1 20 ? 10.734 20.328 41.812 1 28.72 20 ASP B CA 1
ATOM 2169 C C . ASP B 1 20 ? 10.867 20.641 40.312 1 28.72 20 ASP B C 1
ATOM 2171 O O . ASP B 1 20 ? 10.109 21.453 39.781 1 28.72 20 ASP B O 1
ATOM 2175 N N . LYS B 1 21 ? 12.031 20.766 39.812 1 30.83 21 LYS B N 1
ATOM 2176 C CA . LYS B 1 21 ? 12.148 21.188 38.406 1 30.83 21 LYS B CA 1
ATOM 2177 C C . LYS B 1 21 ? 11.516 20.172 37.469 1 30.83 21 LYS B C 1
ATOM 2179 O O . LYS B 1 21 ? 11.75 20.203 36.25 1 30.83 21 LYS B O 1
ATOM 2184 N N . LEU B 1 22 ? 11.078 19.031 37.906 1 30.59 22 LEU B N 1
ATOM 2185 C CA . LEU B 1 22 ? 10.141 18.281 37.094 1 30.59 22 LEU B CA 1
ATOM 2186 C C . LEU B 1 22 ? 8.938 19.125 36.719 1 30.59 22 LEU B C 1
ATOM 2188 O O . LEU B 1 22 ? 7.816 18.625 36.625 1 30.59 22 LEU B O 1
ATOM 2192 N N . ASP B 1 23 ? 8.781 20.422 37.219 1 29.72 23 ASP B N 1
ATOM 2193 C CA . ASP B 1 23 ? 7.727 21.375 36.906 1 29.72 23 ASP B CA 1
ATOM 2194 C C . ASP B 1 23 ? 7.191 21.156 35.5 1 29.72 23 ASP B C 1
ATOM 2196 O O . ASP B 1 23 ? 7.848 20.531 34.656 1 29.72 23 ASP B O 1
ATOM 2200 N N . SER B 1 24 ? 5.934 21.922 35.188 1 31.14 24 SER B N 1
ATOM 2201 C CA . SER B 1 24 ? 5.074 22.188 34.031 1 31.14 24 SER B CA 1
ATOM 2202 C C . SER B 1 24 ? 5.898 22.531 32.812 1 31.14 24 SER B C 1
ATOM 2204 O O . SER B 1 24 ? 5.879 23.672 32.344 1 31.14 24 SER B O 1
ATOM 2206 N N . GLU B 1 25 ? 7.109 22.391 32.781 1 31.83 25 GLU B N 1
ATOM 2207 C CA . GLU B 1 25 ? 7.641 22.594 31.438 1 31.83 25 GLU B CA 1
ATOM 2208 C C . GLU B 1 25 ? 6.668 22.078 30.375 1 31.83 25 GLU B C 1
ATOM 2210 O O . GLU B 1 25 ? 6.566 20.875 30.141 1 31.83 25 GLU B O 1
ATOM 2215 N N . ASP B 1 26 ? 5.371 22.422 30.5 1 34.03 26 ASP B N 1
ATOM 2216 C CA . ASP B 1 26 ? 4.508 22.609 29.344 1 34.03 26 ASP B CA 1
ATOM 2217 C C . ASP B 1 26 ? 5.328 22.812 28.062 1 34.03 26 ASP B C 1
ATOM 2219 O O . ASP B 1 26 ? 6.016 23.812 27.922 1 34.03 26 ASP B O 1
ATOM 2223 N N . GLN B 1 27 ? 6.188 21.922 27.812 1 35.34 27 GLN B N 1
ATOM 2224 C CA . GLN B 1 27 ? 6.879 21.734 26.547 1 35.34 27 GLN B CA 1
ATOM 2225 C C . GLN B 1 27 ? 6.199 22.516 25.422 1 35.34 27 GLN B C 1
ATOM 2227 O O . GLN B 1 27 ? 5.082 22.188 25.016 1 35.34 27 GLN B O 1
ATOM 2232 N N . ASN B 1 28 ? 6.129 23.781 25.516 1 33.66 28 ASN B N 1
ATOM 2233 C CA . ASN B 1 28 ? 5.922 24.688 24.375 1 33.66 28 ASN B CA 1
ATOM 2234 C C . ASN B 1 28 ? 6.391 24.047 23.078 1 33.66 28 ASN B C 1
ATOM 2236 O O . ASN B 1 28 ? 7.594 23.875 22.859 1 33.66 28 ASN B O 1
ATOM 2240 N N . VAL B 1 29 ? 5.918 22.969 22.672 1 38.56 29 VAL B N 1
ATOM 2241 C CA . VAL B 1 29 ? 6.102 22.844 21.234 1 38.56 29 VAL B CA 1
ATOM 2242 C C . VAL B 1 29 ? 6.418 24.203 20.625 1 38.56 29 VAL B C 1
ATOM 2244 O O . VAL B 1 29 ? 5.695 25.172 20.859 1 38.56 29 VAL B O 1
ATOM 2247 N N . GLU B 1 30 ? 7.613 24.797 20.797 1 39.31 30 GLU B N 1
ATOM 2248 C CA . GLU B 1 30 ? 7.836 25.906 19.891 1 39.31 30 GLU B CA 1
ATOM 2249 C C . GLU B 1 30 ? 6.742 25.984 18.828 1 39.31 30 GLU B C 1
ATOM 2251 O O . GLU B 1 30 ? 6.469 25.016 18.141 1 39.31 30 GLU B O 1
ATOM 2256 N N . ALA B 1 31 ? 5.652 26.703 19.172 1 39.53 31 ALA B N 1
ATOM 2257 C CA . ALA B 1 31 ? 4.707 27.047 18.125 1 39.53 31 ALA B CA 1
ATOM 2258 C C . ALA B 1 31 ? 5.355 26.906 16.75 1 39.53 31 ALA B C 1
ATOM 2260 O O . ALA B 1 31 ? 6.297 27.641 16.422 1 39.53 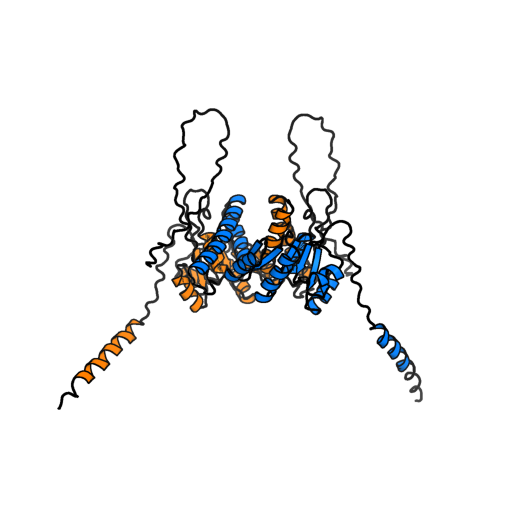31 ALA B O 1
ATOM 2261 N N . VAL B 1 32 ? 5.66 25.625 16.359 1 46.03 32 VAL B N 1
ATOM 2262 C CA . VAL B 1 32 ? 5.984 25.578 14.945 1 46.03 32 VAL B CA 1
ATOM 2263 C C . VAL B 1 32 ? 5.258 26.703 14.211 1 46.03 32 VAL B C 1
ATOM 2265 O O . VAL B 1 32 ? 4.027 26.719 14.164 1 46.03 32 VAL B O 1
ATOM 2268 N N . ASN B 1 33 ? 5.633 27.953 14.633 1 45.31 33 ASN B N 1
ATOM 2269 C CA . ASN B 1 33 ? 5.125 29.047 13.828 1 45.31 33 ASN B CA 1
ATOM 2270 C C . ASN B 1 33 ? 5.125 28.719 12.344 1 45.31 33 ASN B C 1
ATOM 2272 O O . ASN B 1 33 ? 6.188 28.594 11.727 1 45.31 33 ASN B O 1
ATOM 2276 N N . PHE B 1 34 ? 4.125 27.875 12.055 1 48.19 34 PHE B N 1
ATOM 2277 C CA . PHE B 1 34 ? 3.979 27.656 10.617 1 48.19 34 PHE B CA 1
ATOM 2278 C C . PHE B 1 34 ? 3.828 29 9.891 1 48.19 34 PHE B C 1
ATOM 2280 O O . PHE B 1 34 ? 2.914 29.766 10.18 1 48.19 34 PHE B O 1
ATOM 2287 N N . ASP B 1 35 ? 4.918 29.719 9.844 1 50.88 35 ASP B N 1
ATOM 2288 C CA . ASP B 1 35 ? 4.781 30.938 9.055 1 50.88 35 ASP B CA 1
ATOM 2289 C C . ASP B 1 35 ? 3.582 30.859 8.117 1 50.88 35 ASP B C 1
ATOM 2291 O O . ASP B 1 35 ? 2.754 29.953 8.234 1 50.88 35 ASP B O 1
ATOM 2295 N N . ALA B 1 36 ? 3.758 31.234 6.75 1 51.94 36 ALA B N 1
ATOM 2296 C CA . ALA B 1 36 ? 2.852 31.672 5.691 1 51.94 36 ALA B CA 1
ATOM 2297 C C . ALA B 1 36 ? 2.09 30.484 5.105 1 51.94 36 ALA B C 1
ATOM 2299 O O . ALA B 1 36 ? 1.105 30.656 4.383 1 51.94 36 ALA B O 1
ATOM 2300 N N . ARG B 1 37 ? 2.494 29.141 5.41 1 67.19 37 ARG B N 1
ATOM 2301 C CA . ARG B 1 37 ? 1.785 28.094 4.684 1 67.19 37 ARG B CA 1
ATOM 2302 C C . ARG B 1 37 ? 1.072 27.141 5.641 1 67.19 37 ARG B C 1
ATOM 2304 O O . ARG B 1 37 ? 1.658 26.703 6.629 1 67.19 37 ARG B O 1
ATOM 2311 N N . GLU B 1 38 ? -0.2 27 5.59 1 86.81 38 GLU B N 1
ATOM 2312 C CA . GLU B 1 38 ? -1.023 26.062 6.344 1 86.81 38 GLU B CA 1
ATOM 2313 C C . GLU B 1 38 ? -0.474 24.641 6.238 1 86.81 38 GLU B C 1
ATOM 2315 O O . GLU B 1 38 ? -0.12 24.188 5.148 1 86.81 38 GLU B O 1
ATOM 2320 N N . PRO B 1 39 ? -0.3 23.938 7.355 1 93.94 39 PRO B N 1
ATOM 2321 C CA . PRO B 1 39 ? 0.333 22.625 7.344 1 93.94 39 PRO B CA 1
ATOM 2322 C C . PRO B 1 39 ? -0.65 21.5 7.016 1 93.94 39 PRO B C 1
ATOM 2324 O O . PRO B 1 39 ? -1.861 21.672 7.176 1 93.94 39 PRO B O 1
ATOM 2327 N N . VAL B 1 40 ? -0.083 20.469 6.516 1 96.44 40 VAL B N 1
ATOM 2328 C CA . VAL B 1 40 ? -0.816 19.203 6.496 1 96.44 40 VAL B CA 1
ATOM 2329 C C . VAL B 1 40 ? -0.861 18.609 7.898 1 96.44 40 VAL B C 1
ATOM 2331 O O . VAL B 1 40 ? 0.154 18.578 8.602 1 96.44 40 VAL B O 1
ATOM 2334 N N . VAL B 1 41 ? -2.023 18.25 8.32 1 98 41 VAL B N 1
ATOM 2335 C CA . VAL B 1 41 ? -2.191 17.672 9.656 1 98 41 VAL B CA 1
ATOM 2336 C C . VAL B 1 41 ? -2.295 16.156 9.555 1 98 41 VAL B C 1
ATOM 2338 O O . VAL B 1 41 ? -3.074 15.633 8.75 1 98 41 VAL B O 1
ATOM 2341 N N . ILE B 1 42 ? -1.467 15.477 10.297 1 98.31 42 ILE B N 1
ATOM 2342 C CA . ILE B 1 42 ? -1.488 14.016 10.336 1 98.31 42 ILE B CA 1
ATOM 2343 C C . ILE B 1 42 ? -2.029 13.539 11.68 1 98.31 42 ILE B C 1
ATOM 2345 O O . ILE B 1 42 ? -1.439 13.82 12.727 1 98.31 42 ILE B O 1
ATOM 2349 N N . LEU B 1 43 ? -3.139 12.82 11.656 1 98.56 43 LEU B N 1
ATOM 2350 C CA . LEU B 1 43 ? -3.732 12.273 12.867 1 98.56 43 LEU B CA 1
ATOM 2351 C C . LEU B 1 43 ? -3.373 10.797 13.023 1 98.56 43 LEU B C 1
ATOM 2353 O O . LEU B 1 43 ? -3.773 9.969 12.211 1 98.56 43 LEU B O 1
ATOM 2357 N N . GLY B 1 44 ? -2.764 10.414 14.133 1 97.19 44 GLY B N 1
ATOM 2358 C CA . GLY B 1 44 ? -2.197 9.086 14.281 1 97.19 44 GLY B CA 1
ATOM 2359 C C . GLY B 1 44 ? -0.806 8.953 13.695 1 97.19 44 GLY B C 1
ATOM 2360 O O . GLY B 1 44 ? -0.632 9.047 12.477 1 97.19 44 GLY B O 1
ATOM 2361 N N . PHE B 1 45 ? 0.133 8.656 14.594 1 96.19 45 PHE B N 1
ATOM 2362 C CA . PHE B 1 45 ? 1.516 8.758 14.141 1 96.19 45 PHE B CA 1
ATOM 2363 C C . PHE B 1 45 ? 2.285 7.48 14.461 1 96.19 45 PHE B C 1
ATOM 2365 O O . PHE B 1 45 ? 3.412 7.539 14.961 1 96.19 45 PHE B O 1
ATOM 2372 N N . GLY B 1 46 ? 1.609 6.449 14.203 1 91.81 46 GLY B N 1
ATOM 2373 C CA . GLY B 1 46 ? 2.295 5.168 14.195 1 91.81 46 GLY B CA 1
ATOM 2374 C C . GLY B 1 46 ? 3.205 4.984 12.992 1 91.81 46 GLY B C 1
ATOM 2375 O O . GLY B 1 46 ? 3.639 5.965 12.383 1 91.81 46 GLY B O 1
ATOM 2376 N N . GLN B 1 47 ? 3.477 3.801 12.648 1 88.38 47 GLN B N 1
ATOM 2377 C CA . GLN B 1 47 ? 4.398 3.486 11.562 1 88.38 47 GLN B CA 1
ATOM 2378 C C . GLN B 1 47 ? 3.926 4.098 10.242 1 88.38 47 GLN B C 1
ATOM 2380 O O . GLN B 1 47 ? 4.711 4.719 9.523 1 88.38 47 GLN B O 1
ATOM 2385 N N . MET B 1 48 ? 2.693 3.979 9.977 1 93.25 48 MET B N 1
ATOM 2386 C CA . MET B 1 48 ? 2.168 4.488 8.711 1 93.25 48 MET B CA 1
ATOM 2387 C C . MET B 1 48 ? 2.186 6.012 8.688 1 93.25 48 MET B C 1
ATOM 2389 O O . MET B 1 48 ? 2.451 6.617 7.648 1 93.25 48 MET B O 1
ATOM 2393 N N . GLY B 1 49 ? 1.835 6.621 9.82 1 95 49 GLY B N 1
ATOM 2394 C CA . GLY B 1 49 ? 1.962 8.062 9.914 1 95 49 GLY B CA 1
ATOM 2395 C C . GLY B 1 49 ? 3.379 8.555 9.68 1 95 49 GLY B C 1
ATOM 2396 O O . GLY B 1 49 ? 3.586 9.578 9.023 1 95 49 GLY B O 1
ATOM 2397 N N . GLN B 1 50 ? 4.312 7.836 10.141 1 91.94 50 GLN B N 1
ATOM 2398 C CA . GLN B 1 50 ? 5.719 8.203 10 1 91.94 50 GLN B CA 1
ATOM 2399 C C . GLN B 1 50 ? 6.176 8.078 8.547 1 91.94 50 GLN B C 1
ATOM 2401 O O . GLN B 1 50 ? 6.91 8.93 8.047 1 91.94 50 GLN B O 1
ATOM 2406 N N . VAL B 1 51 ? 5.746 7.062 7.887 1 92.38 51 VAL B N 1
ATOM 2407 C CA . VAL B 1 51 ? 6.055 6.906 6.473 1 92.38 51 VAL B CA 1
ATOM 2408 C C . VAL B 1 51 ? 5.473 8.078 5.684 1 92.38 51 VAL B C 1
ATOM 2410 O O . VAL B 1 51 ? 6.145 8.648 4.82 1 92.38 51 VAL B O 1
ATOM 2413 N N . LEU B 1 52 ? 4.285 8.422 5.992 1 95.31 52 LEU B N 1
ATOM 2414 C CA . LEU B 1 52 ? 3.625 9.547 5.34 1 95.31 52 LEU B CA 1
ATOM 2415 C C . LEU B 1 52 ? 4.395 10.844 5.574 1 95.31 52 LEU B C 1
ATOM 2417 O O . LEU B 1 52 ? 4.605 11.625 4.641 1 95.31 52 LEU B O 1
ATOM 2421 N N . ALA B 1 53 ? 4.785 11.023 6.809 1 93.44 53 ALA B N 1
ATOM 2422 C CA . ALA B 1 53 ? 5.555 12.219 7.16 1 93.44 53 ALA B CA 1
ATOM 2423 C C . ALA B 1 53 ? 6.844 12.297 6.344 1 93.44 53 ALA B C 1
ATOM 2425 O O . ALA B 1 53 ? 7.191 13.359 5.828 1 93.44 53 ALA B O 1
ATOM 2426 N N . ASN B 1 54 ? 7.465 11.25 6.16 1 89.81 54 ASN B N 1
ATOM 2427 C CA . ASN B 1 54 ? 8.688 11.203 5.367 1 89.81 54 ASN B CA 1
ATOM 2428 C C . ASN B 1 54 ? 8.414 11.484 3.893 1 89.81 54 ASN B C 1
ATOM 2430 O O . ASN B 1 54 ? 9.195 12.172 3.232 1 89.81 54 ASN B O 1
ATOM 2434 N N . PHE B 1 55 ? 7.371 10.961 3.453 1 92.31 55 PHE B N 1
ATOM 2435 C CA . PHE B 1 55 ? 6.965 11.195 2.07 1 92.31 55 PHE B CA 1
ATOM 2436 C C . PHE B 1 55 ? 6.707 12.672 1.821 1 92.31 55 PHE B C 1
ATOM 2438 O O . PHE B 1 55 ? 7.152 13.227 0.813 1 92.31 55 PHE B O 1
ATOM 2445 N N . LEU B 1 56 ? 6.062 13.344 2.768 1 91.62 56 LEU B N 1
ATOM 2446 C CA . LEU B 1 56 ? 5.734 14.758 2.646 1 91.62 56 LEU B CA 1
ATOM 2447 C C . LEU B 1 56 ? 6.984 15.625 2.787 1 91.62 56 LEU B C 1
ATOM 2449 O O . LEU B 1 56 ? 7.059 16.719 2.215 1 91.62 56 LEU B O 1
ATOM 2453 N N . SER B 1 57 ? 7.922 15.07 3.516 1 85.44 57 SER B N 1
ATOM 2454 C CA . SER B 1 57 ? 9.133 15.836 3.803 1 85.44 57 SER B CA 1
ATOM 2455 C C . SER B 1 57 ? 10.156 15.688 2.684 1 85.44 57 SER B C 1
ATOM 2457 O O . SER B 1 57 ? 11.156 16.406 2.654 1 85.44 57 SER B O 1
ATOM 2459 N N . ALA B 1 58 ? 9.906 14.648 1.854 1 79.88 58 ALA B N 1
ATOM 2460 C CA . ALA B 1 58 ? 10.867 14.406 0.781 1 79.88 58 ALA B CA 1
ATOM 2461 C C . ALA B 1 58 ? 11.008 15.633 -0.117 1 79.88 58 ALA B C 1
ATOM 2463 O O . ALA B 1 58 ? 10.031 16.344 -0.372 1 79.88 58 ALA B O 1
ATOM 2464 N N . PRO B 1 59 ? 12.227 15.75 -0.599 1 71.25 59 PRO B N 1
ATOM 2465 C CA . PRO B 1 59 ? 12.422 16.859 -1.525 1 71.25 59 PRO B CA 1
ATOM 2466 C C . PRO B 1 59 ? 11.547 16.766 -2.771 1 71.25 59 PRO B C 1
ATOM 2468 O O . PRO B 1 59 ? 11.203 15.656 -3.197 1 71.25 59 PRO B O 1
ATOM 2471 N N . LEU B 1 60 ? 11.062 17.766 -3.404 1 64.62 60 LEU B N 1
ATOM 2472 C CA . LEU B 1 60 ? 10.266 17.844 -4.625 1 64.62 60 LEU B CA 1
ATOM 2473 C C . LEU B 1 60 ? 8.781 17.656 -4.324 1 64.62 60 LEU B C 1
ATOM 2475 O O . LEU B 1 60 ? 7.938 17.828 -5.203 1 64.62 60 LEU B O 1
ATOM 2479 N N . ALA B 1 61 ? 8.594 17.25 -3.035 1 71.25 61 ALA B N 1
ATOM 2480 C CA . ALA B 1 61 ? 7.188 17.047 -2.713 1 71.25 61 ALA B CA 1
ATOM 2481 C C . ALA B 1 61 ? 6.391 18.328 -2.906 1 71.25 61 ALA B C 1
ATOM 2483 O O . ALA B 1 61 ? 5.207 18.297 -3.24 1 71.25 61 ALA B O 1
ATOM 2484 N N . SER B 1 62 ? 7 19.438 -2.555 1 62.81 62 SER B N 1
ATOM 2485 C CA . SER B 1 62 ? 6.293 20.703 -2.619 1 62.81 62 SER B CA 1
ATOM 2486 C C . SER B 1 62 ? 6.27 21.25 -4.043 1 62.81 62 SER B C 1
ATOM 2488 O O . SER B 1 62 ? 5.648 22.281 -4.309 1 62.81 62 SER B O 1
ATOM 2490 N N . GLY B 1 63 ? 6.516 20.562 -4.992 1 56.38 63 GLY B N 1
ATOM 2491 C CA . GLY B 1 63 ? 6.461 21.016 -6.371 1 56.38 63 GLY B CA 1
ATOM 2492 C C . GLY B 1 63 ? 7.75 21.672 -6.832 1 56.38 63 GLY B C 1
ATOM 2493 O O . GLY B 1 63 ? 8.727 21.734 -6.086 1 56.38 63 GLY B O 1
ATOM 2494 N N . ILE B 1 64 ? 7.852 22.078 -8.211 1 49.44 64 ILE B N 1
ATOM 2495 C CA . ILE B 1 64 ? 8.961 22.547 -9.031 1 49.44 64 ILE B CA 1
ATOM 2496 C C . ILE B 1 64 ? 9.414 23.922 -8.531 1 49.44 64 ILE B C 1
ATOM 2498 O O . ILE B 1 64 ? 10.359 24.5 -9.07 1 49.44 64 ILE B O 1
ATOM 2502 N N . ASP B 1 65 ? 8.547 24.547 -7.715 1 47.94 65 ASP B N 1
ATOM 2503 C CA . ASP B 1 65 ? 9 25.938 -7.625 1 47.94 65 ASP B CA 1
ATOM 2504 C C . ASP B 1 65 ? 10.383 26.016 -6.984 1 47.94 65 ASP B C 1
ATOM 2506 O O . ASP B 1 65 ? 10.828 27.094 -6.586 1 47.94 65 ASP B O 1
ATOM 2510 N N . GLY B 1 66 ? 11.109 25.094 -7.109 1 47.12 66 GLY B N 1
ATOM 2511 C CA . GLY B 1 66 ? 12.516 25.266 -6.789 1 47.12 66 GLY B CA 1
ATOM 2512 C C . GLY B 1 66 ? 12.828 25.016 -5.324 1 47.12 66 GLY B C 1
ATOM 2513 O O . GLY B 1 66 ? 13.992 25.031 -4.926 1 47.12 66 GLY B O 1
ATOM 2514 N N . ASP B 1 67 ? 11.789 25.297 -4.512 1 51.72 67 ASP B N 1
ATOM 2515 C CA . ASP B 1 67 ? 12.164 25.125 -3.115 1 51.72 67 ASP B CA 1
ATOM 2516 C C . ASP B 1 67 ? 12.188 23.641 -2.738 1 51.72 67 ASP B C 1
ATOM 2518 O O . ASP B 1 67 ? 11.273 22.891 -3.084 1 51.72 67 ASP B O 1
ATOM 2522 N N . LEU B 1 68 ? 13.297 23.031 -2.748 1 56.47 68 LEU B N 1
ATOM 2523 C CA . LEU B 1 68 ? 13.664 21.656 -2.412 1 56.47 68 LEU B CA 1
ATOM 2524 C C . LEU B 1 68 ? 13.148 21.281 -1.028 1 56.47 68 LEU B C 1
ATOM 2526 O O . LEU B 1 68 ? 13.648 20.344 -0.409 1 56.47 68 LEU B O 1
ATOM 2530 N N . SER B 1 69 ? 12.07 22.156 -0.625 1 64.94 69 SER B N 1
ATOM 2531 C CA . SER B 1 69 ? 11.625 21.828 0.726 1 64.94 69 SER B CA 1
ATOM 2532 C C . SER B 1 69 ? 10.375 20.953 0.701 1 64.94 69 SER B C 1
ATOM 2534 O O . SER B 1 69 ? 9.586 21.016 -0.243 1 64.94 69 SER B O 1
ATOM 2536 N N . GLY B 1 70 ? 10.227 19.984 1.525 1 79.31 70 GLY B N 1
ATOM 2537 C CA . GLY B 1 70 ? 9.039 19.156 1.712 1 79.31 70 GLY B CA 1
ATOM 2538 C C . GLY B 1 70 ? 7.82 19.969 2.139 1 79.31 70 GLY B C 1
ATOM 2539 O O . GLY B 1 70 ? 7.895 21.188 2.281 1 79.31 70 GLY B O 1
ATOM 2540 N N . TRP B 1 71 ? 6.707 19.469 2.1 1 85.06 71 TRP B N 1
ATOM 2541 C CA . TRP B 1 71 ? 5.48 20.094 2.588 1 85.06 71 TRP B CA 1
ATOM 2542 C C . TRP B 1 71 ? 5.469 20.156 4.113 1 85.06 71 TRP B C 1
ATOM 2544 O O . TRP B 1 71 ? 5.77 19.156 4.773 1 85.06 71 TRP B O 1
ATOM 2554 N N . PRO B 1 72 ? 5.148 21.312 4.637 1 88.75 72 PRO B N 1
ATOM 2555 C CA . PRO B 1 72 ? 5.027 21.391 6.094 1 88.75 72 PRO B CA 1
ATOM 2556 C C . PRO B 1 72 ? 3.902 20.516 6.641 1 88.75 72 PRO B C 1
ATOM 2558 O O . PRO B 1 72 ? 2.832 20.422 6.035 1 88.75 72 PRO B O 1
ATOM 2561 N N . TYR B 1 73 ? 4.223 19.859 7.758 1 93.25 73 TYR B N 1
ATOM 2562 C CA . TYR B 1 73 ? 3.205 19.031 8.406 1 93.25 73 TYR B CA 1
ATOM 2563 C C . TYR B 1 73 ? 3.354 19.078 9.922 1 93.25 73 TYR B C 1
ATOM 2565 O O . TYR B 1 73 ? 4.391 19.5 10.438 1 93.25 73 TYR B O 1
ATOM 2573 N N . ILE B 1 74 ? 2.277 18.703 10.602 1 95.75 74 ILE B N 1
ATOM 2574 C CA . ILE B 1 74 ? 2.291 18.5 12.047 1 95.75 74 ILE B CA 1
ATOM 2575 C C . ILE B 1 74 ? 1.46 17.266 12.398 1 95.75 74 ILE B C 1
ATOM 2577 O O . ILE B 1 74 ? 0.391 17.047 11.82 1 95.75 74 ILE B O 1
ATOM 2581 N N . ALA B 1 75 ? 2.025 16.453 13.242 1 97.69 75 ALA B N 1
ATOM 2582 C CA . ALA B 1 75 ? 1.355 15.219 13.625 1 97.69 75 ALA B CA 1
ATOM 2583 C C . ALA B 1 75 ? 0.746 15.328 15.023 1 97.69 75 ALA B C 1
ATOM 2585 O O . ALA B 1 75 ? 1.193 16.141 15.836 1 97.69 75 ALA B O 1
ATOM 2586 N N . PHE B 1 76 ? -0.308 14.578 15.234 1 97.75 76 PHE B N 1
ATOM 2587 C CA . PHE B 1 76 ? -0.943 14.445 16.531 1 97.75 76 PHE B CA 1
ATOM 2588 C C . PHE B 1 76 ? -1.127 12.984 16.906 1 97.75 76 PHE B C 1
ATOM 2590 O O . PHE B 1 76 ? -1.465 12.156 16.047 1 97.75 76 PHE B O 1
ATOM 2597 N N . ASP B 1 77 ? -0.906 12.633 18.141 1 97.38 77 ASP B N 1
ATOM 2598 C CA . ASP B 1 77 ? -1.185 11.297 18.672 1 97.38 77 ASP B CA 1
ATOM 2599 C C . ASP B 1 77 ? -1.634 11.375 20.125 1 97.38 77 ASP B C 1
ATOM 2601 O O . ASP B 1 77 ? -1.256 12.305 20.844 1 97.38 77 ASP B O 1
ATOM 2605 N N . LEU B 1 78 ? -2.48 10.43 20.5 1 95.25 78 LEU B N 1
ATOM 2606 C CA . LEU B 1 78 ? -2.998 10.414 21.875 1 95.25 78 LEU B CA 1
ATOM 2607 C C . LEU B 1 78 ? -2.186 9.461 22.75 1 95.25 78 LEU B C 1
ATOM 2609 O O . LEU B 1 78 ? -2.438 9.352 23.953 1 95.25 78 LEU B O 1
ATOM 2613 N N . ASN B 1 79 ? -1.279 8.727 22.172 1 95.75 79 ASN B N 1
ATOM 2614 C CA . ASN B 1 79 ? -0.372 7.875 22.922 1 95.75 79 ASN B CA 1
ATOM 2615 C C . ASN B 1 79 ? 0.921 8.602 23.281 1 95.75 79 ASN B C 1
ATOM 2617 O O . ASN B 1 79 ? 1.763 8.844 22.422 1 95.75 79 ASN B O 1
ATOM 2621 N N . PRO B 1 80 ? 1.186 8.875 24.531 1 95.12 80 PRO B N 1
ATOM 2622 C CA . PRO B 1 80 ? 2.363 9.648 24.938 1 95.12 80 PRO B CA 1
ATOM 2623 C C . PRO B 1 80 ? 3.676 8.953 24.562 1 95.12 80 PRO B C 1
ATOM 2625 O O . PRO B 1 80 ? 4.672 9.625 24.281 1 95.12 80 PRO B O 1
ATOM 2628 N N . SER B 1 81 ? 3.635 7.688 24.594 1 95.88 81 SER B N 1
ATOM 2629 C CA . SER B 1 81 ? 4.848 6.953 24.25 1 95.88 81 SER B CA 1
ATOM 2630 C C . SER B 1 81 ? 5.223 7.172 22.797 1 95.88 81 SER B C 1
ATOM 2632 O O . SER B 1 81 ? 6.402 7.32 22.469 1 95.88 81 SER B O 1
ATOM 2634 N N . VAL B 1 82 ? 4.234 7.219 21.984 1 94.81 82 VAL B N 1
ATOM 2635 C CA . VAL B 1 82 ? 4.465 7.469 20.562 1 94.81 82 VAL B CA 1
ATOM 2636 C C . VAL B 1 82 ? 4.973 8.898 20.375 1 94.81 82 VAL B C 1
ATOM 2638 O O . VAL B 1 82 ? 5.922 9.125 19.609 1 94.81 82 VAL B O 1
ATOM 2641 N N . VAL B 1 83 ? 4.387 9.836 21.031 1 94.75 83 VAL B N 1
ATOM 2642 C CA . VAL B 1 83 ? 4.758 11.242 20.922 1 94.75 83 VAL B CA 1
ATOM 2643 C C . VAL B 1 83 ? 6.215 11.43 21.328 1 94.75 83 VAL B C 1
ATOM 2645 O O . VAL B 1 83 ? 7 12.039 20.609 1 94.75 83 VAL B O 1
ATOM 2648 N N . LYS B 1 84 ? 6.586 10.875 22.422 1 93.88 84 LYS B N 1
ATOM 2649 C CA . LYS B 1 84 ? 7.945 11.008 22.938 1 93.88 84 LYS B CA 1
ATOM 2650 C C . LYS B 1 84 ? 8.961 10.383 22 1 93.88 84 LYS B C 1
ATOM 2652 O O . LYS B 1 84 ? 9.977 11.008 21.672 1 93.88 84 LYS B O 1
ATOM 2657 N N . ALA B 1 85 ? 8.672 9.219 21.562 1 91.94 85 ALA B N 1
ATOM 2658 C CA . ALA B 1 85 ? 9.578 8.492 20.688 1 91.94 85 ALA B CA 1
ATOM 2659 C C . ALA B 1 85 ? 9.75 9.211 19.344 1 91.94 85 ALA B C 1
ATOM 2661 O O . ALA B 1 85 ? 10.867 9.336 18.828 1 91.94 85 ALA B O 1
ATOM 2662 N N . SER B 1 86 ? 8.648 9.656 18.844 1 91 86 SER B N 1
ATOM 2663 C CA . SER B 1 86 ? 8.672 10.32 17.547 1 91 86 SER B CA 1
ATOM 2664 C C . SER B 1 86 ? 9.367 11.68 17.641 1 91 86 SER B C 1
ATOM 2666 O O . SER B 1 86 ? 10.094 12.07 16.719 1 91 86 SER B O 1
ATOM 2668 N N . ARG B 1 87 ? 9.125 12.336 18.703 1 90.06 87 ARG B N 1
ATOM 2669 C CA . ARG B 1 87 ? 9.797 13.617 18.922 1 90.06 87 ARG B CA 1
ATOM 2670 C C . ARG B 1 87 ? 11.305 13.438 19.016 1 90.06 87 ARG B C 1
ATOM 2672 O O . ARG B 1 87 ? 12.07 14.242 18.469 1 90.06 87 ARG B O 1
ATOM 2679 N N . LYS B 1 88 ? 11.703 12.445 19.625 1 87.69 88 LYS B N 1
ATOM 2680 C CA . LYS B 1 88 ? 13.125 12.133 19.75 1 87.69 88 LYS B CA 1
ATOM 2681 C C . LYS B 1 88 ? 13.758 11.891 18.391 1 87.69 88 LYS B C 1
ATOM 2683 O O . LYS B 1 88 ? 14.93 12.203 18.188 1 87.69 88 LYS B O 1
ATOM 2688 N N . LEU B 1 89 ? 12.945 11.406 17.5 1 83.81 89 LEU B N 1
ATOM 2689 C CA . LEU B 1 89 ? 13.43 11.117 16.141 1 83.81 89 LEU B CA 1
ATOM 2690 C C . LEU B 1 89 ? 13.414 12.375 15.281 1 83.81 89 LEU B C 1
ATOM 2692 O O . LEU B 1 89 ? 13.883 12.359 14.141 1 83.81 89 LEU B O 1
ATOM 2696 N N . GLY B 1 90 ? 12.789 13.438 15.805 1 85.38 90 GLY B N 1
ATOM 2697 C CA . GLY B 1 90 ? 12.836 14.719 15.125 1 85.38 90 GLY B CA 1
ATOM 2698 C C . GLY B 1 90 ? 11.555 15.055 14.391 1 85.38 90 GLY B C 1
ATOM 2699 O O . GLY B 1 90 ? 11.5 16.031 13.633 1 85.38 90 GLY B O 1
ATOM 2700 N N . PHE B 1 91 ? 10.531 14.305 14.578 1 89.5 91 PHE B N 1
ATOM 2701 C CA . PHE B 1 91 ? 9.266 14.586 13.914 1 89.5 91 PHE B CA 1
ATOM 2702 C C . PHE B 1 91 ? 8.492 15.68 14.641 1 89.5 91 PHE B C 1
ATOM 2704 O O . PHE B 1 91 ? 8.469 15.711 15.875 1 89.5 91 PHE B O 1
ATOM 2711 N N . PRO B 1 92 ? 7.98 16.594 13.922 1 93.19 92 PRO B N 1
ATOM 2712 C CA . PRO B 1 92 ? 7.043 17.516 14.547 1 93.19 92 PRO B CA 1
ATOM 2713 C C . PRO B 1 92 ? 5.734 16.844 14.969 1 93.19 92 PRO B C 1
ATOM 2715 O O . PRO B 1 92 ? 4.914 16.5 14.117 1 93.19 92 PRO B O 1
ATOM 2718 N N . ILE B 1 93 ? 5.566 16.625 16.234 1 94.75 93 ILE B N 1
ATOM 2719 C CA . ILE B 1 93 ? 4.41 15.891 16.734 1 94.75 93 ILE B CA 1
ATOM 2720 C C . ILE B 1 93 ? 3.967 16.484 18.078 1 94.75 93 ILE B C 1
ATOM 2722 O O . ILE B 1 93 ? 4.801 16.875 18.891 1 94.75 93 ILE B O 1
ATOM 2726 N N . LEU B 1 94 ? 2.66 16.578 18.297 1 96.06 94 LEU B N 1
ATOM 2727 C CA . LEU B 1 94 ? 2.061 17.062 19.547 1 96.06 94 LEU B CA 1
ATOM 2728 C C . LEU B 1 94 ? 1.121 16 20.125 1 96.06 94 LEU B C 1
ATOM 2730 O O . LEU B 1 94 ? 0.524 15.219 19.391 1 96.06 94 LEU B O 1
ATOM 2734 N N . TYR B 1 95 ? 1.048 16.031 21.391 1 96.81 95 TYR B N 1
ATOM 2735 C CA . TYR B 1 95 ? 0.044 15.219 22.078 1 96.81 95 TYR B CA 1
ATOM 2736 C C . TYR B 1 95 ? -1.334 15.867 21.984 1 96.81 95 TYR B C 1
ATOM 2738 O O . TYR B 1 95 ? -1.485 17.062 22.234 1 96.81 95 TYR B O 1
ATOM 2746 N N . GLY B 1 96 ? -2.332 15.047 21.547 1 96.31 96 GLY B N 1
ATOM 2747 C CA . GLY B 1 96 ? -3.693 15.555 21.547 1 96.31 96 GLY B CA 1
ATOM 2748 C C . GLY B 1 96 ? -4.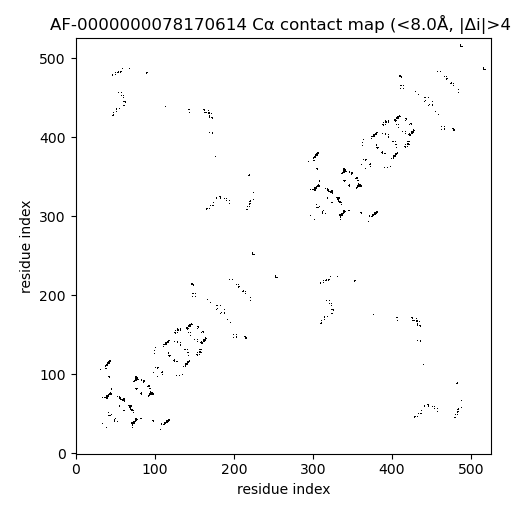539 14.984 20.422 1 96.31 96 GLY B C 1
ATOM 2749 O O . GLY B 1 96 ? -4.023 14.305 19.531 1 96.31 96 GLY B O 1
ATOM 2750 N N . ASP B 1 97 ? -5.801 15.234 20.609 1 96.94 97 ASP B N 1
ATOM 2751 C CA . ASP B 1 97 ? -6.734 14.844 19.562 1 96.94 97 ASP B CA 1
ATOM 2752 C C . ASP B 1 97 ? -6.816 15.914 18.469 1 96.94 97 ASP B C 1
ATOM 2754 O O . ASP B 1 97 ? -7.645 16.828 18.547 1 96.94 97 ASP B O 1
ATOM 2758 N N . GLY B 1 98 ? -6.062 15.758 17.422 1 97.06 98 GLY B N 1
ATOM 2759 C CA . GLY B 1 98 ? -5.973 16.734 16.359 1 97.06 98 GLY B CA 1
ATOM 2760 C C . GLY B 1 98 ? -7.23 16.797 15.508 1 97.06 98 GLY B C 1
ATOM 2761 O O . GLY B 1 98 ? -7.316 17.625 14.586 1 97.06 98 GLY B O 1
ATOM 2762 N N . SER B 1 99 ? -8.195 15.953 15.773 1 97.75 99 SER B N 1
ATOM 2763 C CA . SER B 1 99 ? -9.461 16.062 15.047 1 97.75 99 SER B CA 1
ATOM 2764 C C . SER B 1 99 ? -10.352 17.141 15.648 1 97.75 99 SER B C 1
ATOM 2766 O O . SER B 1 99 ? -11.383 17.484 15.062 1 97.75 99 SER B O 1
ATOM 2768 N N . ARG B 1 100 ? -10.023 17.688 16.75 1 96.88 100 ARG B N 1
ATOM 2769 C CA . ARG B 1 100 ? -10.773 18.75 17.406 1 96.88 100 ARG B CA 1
ATOM 2770 C C . ARG B 1 100 ? -10.234 20.125 17.031 1 96.88 100 ARG B C 1
ATOM 2772 O O . ARG B 1 100 ? -9.055 20.406 17.234 1 96.88 100 ARG B O 1
ATOM 2779 N N . PRO B 1 101 ? -11.102 20.984 16.594 1 95.12 101 PRO B N 1
ATOM 2780 C CA . PRO B 1 101 ? -10.656 22.312 16.188 1 95.12 101 PRO B CA 1
ATOM 2781 C C . PRO B 1 101 ? -9.945 23.078 17.297 1 95.12 101 PRO B C 1
ATOM 2783 O O . PRO B 1 101 ? -8.992 23.812 17.047 1 95.12 101 PRO B O 1
ATOM 2786 N N . THR B 1 102 ? -10.359 22.906 18.547 1 95.5 102 THR B N 1
ATOM 2787 C CA . THR B 1 102 ? -9.75 23.594 19.672 1 95.5 102 THR B CA 1
ATOM 2788 C C . THR B 1 102 ? -8.312 23.141 19.875 1 95.5 102 THR B C 1
ATOM 2790 O O . THR B 1 102 ? -7.453 23.938 20.25 1 95.5 102 THR B O 1
ATOM 2793 N N . VAL B 1 103 ? -8.109 21.891 19.641 1 95.88 103 VAL B N 1
ATOM 2794 C CA . VAL B 1 103 ? -6.754 21.359 19.75 1 95.88 103 VAL B CA 1
ATOM 2795 C C . VAL B 1 103 ? -5.879 21.922 18.641 1 95.88 103 VAL B C 1
ATOM 2797 O O . VAL B 1 103 ? -4.734 22.312 18.875 1 95.88 103 VAL B O 1
ATOM 2800 N N . LEU B 1 104 ? -6.371 21.969 17.406 1 94.38 104 LEU B N 1
ATOM 2801 C CA . LEU B 1 104 ? -5.641 22.562 16.281 1 94.38 104 LEU B CA 1
ATOM 2802 C C . LEU B 1 104 ? -5.305 24.016 16.562 1 94.38 104 LEU B C 1
ATOM 2804 O O . LEU B 1 104 ? -4.168 24.453 16.344 1 94.38 104 LEU B O 1
ATOM 2808 N N . LEU B 1 105 ? -6.266 24.766 17.094 1 92.5 105 LEU B N 1
ATOM 2809 C CA . LEU B 1 105 ? -6.07 26.172 17.406 1 92.5 105 LEU B CA 1
ATOM 2810 C C . LEU B 1 105 ? -4.98 26.359 18.453 1 92.5 105 LEU B C 1
ATOM 2812 O O . LEU B 1 105 ? -4.156 27.266 18.359 1 92.5 105 LEU B O 1
ATOM 2816 N N . SER B 1 106 ? -5.004 25.484 19.438 1 92 106 SER B N 1
ATOM 2817 C CA . SER B 1 106 ? -4 25.547 20.5 1 92 106 SER B CA 1
ATOM 2818 C C . SER B 1 106 ? -2.6 25.312 19.953 1 92 106 SER B C 1
ATOM 2820 O O . SER B 1 106 ? -1.608 25.734 20.547 1 92 106 SER B O 1
ATOM 2822 N N . ALA B 1 107 ? -2.523 24.594 18.875 1 90.81 107 ALA B N 1
ATOM 2823 C CA . ALA B 1 107 ? -1.252 24.312 18.219 1 90.81 107 ALA B CA 1
ATOM 2824 C C . ALA B 1 107 ? -0.897 25.391 17.219 1 90.81 107 ALA B C 1
ATOM 2826 O O . ALA B 1 107 ? 0.097 25.281 16.484 1 90.81 107 ALA B O 1
ATOM 2827 N N . GLY B 1 108 ? -1.743 26.375 17.078 1 90.06 108 GLY B N 1
ATOM 2828 C CA . GLY B 1 108 ? -1.494 27.484 16.172 1 90.06 108 GLY B CA 1
ATOM 2829 C C . GLY B 1 108 ? -2.021 27.25 14.766 1 90.06 108 GLY B C 1
ATOM 2830 O O . GLY B 1 108 ? -1.626 27.938 13.82 1 90.06 108 GLY B O 1
ATOM 2831 N N . ILE B 1 109 ? -2.891 26.297 14.602 1 92.12 109 ILE B N 1
ATOM 2832 C CA . ILE B 1 109 ? -3.432 25.953 13.289 1 92.12 109 ILE B CA 1
ATOM 2833 C C . ILE B 1 109 ? -4.891 26.391 13.203 1 92.12 109 ILE B C 1
ATOM 2835 O O . ILE B 1 109 ? -5.758 25.812 13.867 1 92.12 109 ILE B O 1
ATOM 2839 N N . SER B 1 110 ? -5.133 27.391 12.422 1 91.81 110 SER B N 1
ATOM 2840 C CA . SER B 1 110 ? -6.504 27.859 12.242 1 91.81 110 SER B CA 1
ATOM 2841 C C . SER B 1 110 ? -7.23 27.016 11.195 1 91.81 110 SER B C 1
ATOM 2843 O O . SER B 1 110 ? -8.406 26.688 11.359 1 91.81 110 SER B O 1
ATOM 2845 N N . SER B 1 111 ? -6.512 26.734 10.164 1 93.69 111 SER B N 1
ATOM 2846 C CA . SER B 1 111 ? -7.031 25.875 9.102 1 93.69 111 SER B CA 1
ATOM 2847 C C . SER B 1 111 ? -5.922 25.031 8.484 1 93.69 111 SER B C 1
ATOM 2849 O O . SER B 1 111 ? -4.906 25.562 8.031 1 93.69 111 SER B O 1
ATOM 2851 N N . PRO B 1 112 ? -6.168 23.797 8.523 1 96.31 112 PRO B N 1
ATOM 2852 C CA . PRO B 1 112 ? -5.156 22.938 7.887 1 96.31 112 PRO B CA 1
ATOM 2853 C C . PRO B 1 112 ? -5.238 22.969 6.363 1 96.31 112 PRO B C 1
ATOM 2855 O O . PRO B 1 112 ? -6.301 23.25 5.805 1 96.31 112 PRO B O 1
ATOM 2858 N N . LYS B 1 113 ? -4.098 22.75 5.719 1 95.19 113 LYS B N 1
ATOM 2859 C CA . LYS B 1 113 ? -4.098 22.578 4.266 1 95.19 113 LYS B CA 1
ATOM 2860 C C . LYS B 1 113 ? -4.82 21.312 3.852 1 95.19 113 LYS B C 1
ATOM 2862 O O . LYS B 1 113 ? -5.516 21.281 2.832 1 95.19 113 LYS B O 1
ATOM 2867 N N . ALA B 1 114 ? -4.621 20.297 4.586 1 97.81 114 ALA B N 1
ATOM 2868 C CA . ALA B 1 114 ? -5.258 18.984 4.461 1 97.81 114 ALA B CA 1
ATOM 2869 C C . ALA B 1 114 ? -5.141 18.188 5.762 1 97.81 114 ALA B C 1
ATOM 2871 O O . ALA B 1 114 ? -4.316 18.516 6.621 1 97.81 114 ALA B O 1
ATOM 2872 N N . VAL B 1 115 ? -5.988 17.219 5.887 1 98.5 115 VAL B N 1
ATOM 2873 C CA . VAL B 1 115 ? -5.914 16.359 7.062 1 98.5 115 VAL B CA 1
ATOM 2874 C C . VAL B 1 115 ? -5.805 14.898 6.621 1 98.5 115 VAL B C 1
ATOM 2876 O O . VAL B 1 115 ? -6.574 14.438 5.777 1 98.5 115 VAL B O 1
ATOM 2879 N N . MET B 1 116 ? -4.812 14.273 7.172 1 98.56 116 MET B N 1
ATOM 2880 C CA . MET B 1 116 ? -4.602 12.844 6.953 1 98.56 116 MET B CA 1
ATOM 2881 C C . MET B 1 116 ? -4.965 12.047 8.195 1 98.56 116 MET B C 1
ATOM 2883 O O . MET B 1 116 ? -4.289 12.141 9.219 1 98.56 116 MET B O 1
ATOM 2887 N N . VAL B 1 117 ? -6.02 11.227 8.125 1 98.5 117 VAL B N 1
ATOM 2888 C CA . VAL B 1 117 ? -6.477 10.461 9.281 1 98.5 117 VAL B CA 1
ATOM 2889 C C . VAL B 1 117 ? -5.926 9.039 9.203 1 98.5 117 VAL B C 1
ATOM 2891 O O . VAL B 1 117 ? -6.402 8.219 8.414 1 98.5 117 VAL B O 1
ATOM 2894 N N . MET B 1 118 ? -5 8.727 10.117 1 97.38 118 MET B N 1
ATOM 2895 C CA . MET B 1 118 ? -4.254 7.473 10.055 1 97.38 118 MET B CA 1
ATOM 2896 C C . MET B 1 118 ? -4.582 6.582 11.25 1 97.38 118 MET B C 1
ATOM 2898 O O . MET B 1 118 ? -3.822 5.676 11.578 1 97.38 118 MET B O 1
ATOM 2902 N N . TYR B 1 119 ? -5.715 6.746 11.883 1 95.88 119 TYR B N 1
ATOM 2903 C CA . TYR B 1 119 ? -6.094 5.965 13.055 1 95.88 119 TYR B CA 1
ATOM 2904 C C . TYR B 1 119 ? -6.309 4.5 12.688 1 95.88 119 TYR B C 1
ATOM 2906 O O . TYR B 1 119 ? -6.57 4.176 11.531 1 95.88 119 TYR B O 1
ATOM 2914 N N . THR B 1 120 ? -6.254 3.582 13.695 1 89.88 120 THR B N 1
ATOM 2915 C CA . THR B 1 120 ? -6.5 2.158 13.5 1 89.88 120 THR B CA 1
ATOM 2916 C C . THR B 1 120 ? -7.941 1.803 13.852 1 89.88 120 THR B C 1
ATOM 2918 O O . THR B 1 120 ? -8.453 0.771 13.422 1 89.88 120 THR B O 1
ATOM 2921 N N . GLY B 1 121 ? -8.633 2.586 14.586 1 91.94 121 GLY B N 1
ATOM 2922 C CA . GLY B 1 121 ? -9.992 2.275 14.977 1 91.94 121 GLY B CA 1
ATOM 2923 C C . GLY B 1 121 ? -11.031 2.842 14.031 1 91.94 121 GLY B C 1
ATOM 2924 O O . GLY B 1 121 ? -10.992 4.027 13.688 1 91.94 121 GLY B O 1
ATOM 2925 N N . LYS B 1 122 ? -11.977 1.968 13.617 1 96.31 122 LYS B N 1
ATOM 2926 C CA . LYS B 1 122 ? -12.977 2.381 12.641 1 96.31 122 LYS B CA 1
ATOM 2927 C C . LYS B 1 122 ? -13.836 3.52 13.18 1 96.31 122 LYS B C 1
ATOM 2929 O O . LYS B 1 122 ? -13.977 4.559 12.531 1 96.31 122 LYS B O 1
ATOM 2934 N N . LYS B 1 123 ? -14.352 3.266 14.359 1 96.88 123 LYS B N 1
ATOM 2935 C CA . LYS B 1 123 ? -15.266 4.242 14.938 1 96.88 123 LYS B CA 1
ATOM 2936 C C . LYS B 1 123 ? -14.578 5.586 15.148 1 96.88 123 LYS B C 1
ATOM 2938 O O . LYS B 1 123 ? -15.117 6.633 14.773 1 96.88 123 LYS B O 1
ATOM 2943 N N . ARG B 1 124 ? -13.414 5.512 15.695 1 96.56 124 ARG B N 1
ATOM 2944 C CA . ARG B 1 124 ? -12.664 6.73 15.961 1 96.56 124 ARG B CA 1
ATOM 2945 C C . ARG B 1 124 ? -12.352 7.477 14.672 1 96.56 124 ARG B C 1
ATOM 2947 O O . ARG B 1 124 ? -12.383 8.711 14.633 1 96.56 124 ARG B O 1
ATOM 2954 N N . THR B 1 125 ? -12.055 6.773 13.703 1 98.19 125 THR B N 1
ATOM 2955 C CA . TH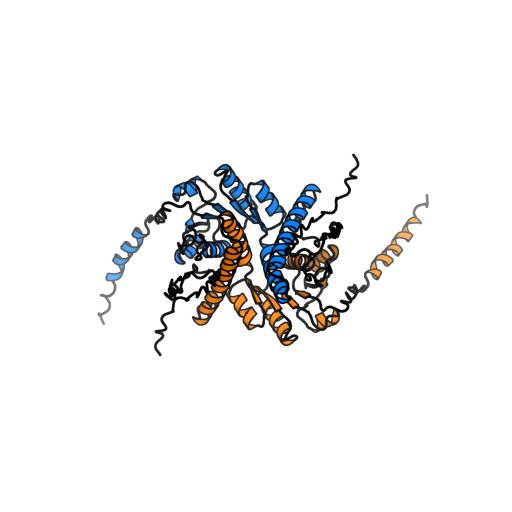R B 1 125 ? -11.727 7.367 12.406 1 98.19 125 THR B CA 1
ATOM 2956 C C . THR B 1 125 ? -12.945 8.07 11.812 1 98.19 125 THR B C 1
ATOM 2958 O O . THR B 1 125 ? -12.859 9.211 11.359 1 98.19 125 THR B O 1
ATOM 2961 N N . ILE B 1 126 ? -14.031 7.422 11.859 1 98.5 126 ILE B N 1
ATOM 2962 C CA . ILE B 1 126 ? -15.266 7.984 11.312 1 98.5 126 ILE B CA 1
ATOM 2963 C C . ILE B 1 126 ? -15.633 9.258 12.07 1 98.5 126 ILE B C 1
ATOM 2965 O O . ILE B 1 126 ? -15.945 10.281 11.461 1 98.5 126 ILE B O 1
ATOM 2969 N N . GLU B 1 127 ? -15.547 9.195 13.359 1 98.19 127 GLU B N 1
ATOM 2970 C CA . GLU B 1 127 ? -15.875 10.352 14.195 1 98.19 127 GLU B CA 1
ATOM 2971 C C . GLU B 1 127 ? -14.945 11.523 13.906 1 98.19 127 GLU B C 1
ATOM 2973 O O . GLU B 1 127 ? -15.391 12.672 13.852 1 98.19 127 GLU B O 1
ATOM 2978 N N . ALA B 1 128 ? -13.75 11.234 13.797 1 98.56 128 ALA B N 1
ATOM 2979 C CA . ALA B 1 128 ? -12.773 12.273 13.484 1 98.56 128 ALA B CA 1
ATOM 2980 C C . ALA B 1 128 ? -13.094 12.945 12.148 1 98.56 128 ALA B C 1
ATOM 2982 O O . ALA B 1 128 ? -13.07 14.172 12.047 1 98.56 128 ALA B O 1
ATOM 2983 N N . VAL B 1 129 ? -13.391 12.156 11.133 1 98.69 129 VAL B N 1
ATOM 2984 C CA . VAL B 1 129 ? -13.695 12.672 9.805 1 98.69 129 VAL B CA 1
ATOM 2985 C C . VAL B 1 129 ? -14.938 13.562 9.867 1 98.69 129 VAL B C 1
ATOM 2987 O O . VAL B 1 129 ? -14.961 14.648 9.289 1 98.69 129 VAL B O 1
ATOM 2990 N N . GLN B 1 130 ? -15.891 13.102 10.586 1 98.56 130 GLN B N 1
ATOM 2991 C CA . GLN B 1 130 ? -17.125 13.867 10.711 1 98.56 130 GLN B CA 1
ATOM 2992 C C . GLN B 1 130 ? -16.859 15.219 11.367 1 98.56 130 GLN B C 1
ATOM 2994 O O . GLN B 1 130 ? -17.328 16.25 10.883 1 98.56 130 GLN B O 1
ATOM 2999 N N . ARG B 1 131 ? -16.172 15.203 12.445 1 98.12 131 ARG B N 1
ATOM 3000 C CA . ARG B 1 131 ? -15.852 16.422 13.18 1 98.12 131 ARG B CA 1
ATOM 3001 C C . ARG B 1 131 ? -15.07 17.391 12.305 1 98.12 131 ARG B C 1
ATOM 3003 O O . ARG B 1 131 ? -15.383 18.594 12.258 1 98.12 131 ARG B O 1
ATOM 3010 N N . LEU B 1 132 ? -14.133 16.906 11.633 1 98.44 132 LEU B N 1
ATOM 3011 C CA . LEU B 1 132 ? -13.266 17.734 10.789 1 98.44 132 LEU B CA 1
ATOM 3012 C C . LEU B 1 132 ? -14.047 18.328 9.617 1 98.44 132 LEU B C 1
ATOM 3014 O O . LEU B 1 132 ? -13.852 19.484 9.258 1 98.44 132 LEU B O 1
ATOM 3018 N N . ARG B 1 133 ? -14.891 17.484 9.023 1 98.5 133 ARG B N 1
ATOM 3019 C CA . ARG B 1 133 ? -15.68 17.969 7.902 1 98.5 133 ARG B CA 1
ATOM 3020 C C . ARG B 1 133 ? -16.609 19.094 8.336 1 98.5 133 ARG B C 1
ATOM 3022 O O . ARG B 1 133 ? -16.766 20.078 7.609 1 98.5 133 ARG B O 1
ATOM 3029 N N . LEU B 1 134 ? -17.203 18.922 9.461 1 97.62 134 LEU B N 1
ATOM 3030 C CA . LEU B 1 134 ? -18.062 19.969 10 1 97.62 134 LEU B CA 1
ATOM 3031 C C . LEU B 1 134 ? -17.281 21.234 10.289 1 97.62 134 LEU B C 1
ATOM 3033 O O . LEU B 1 134 ? -17.75 22.344 9.984 1 97.62 134 LEU B O 1
ATOM 3037 N N . ALA B 1 135 ? -16.141 21.125 10.82 1 97.19 135 ALA B N 1
ATOM 3038 C CA . ALA B 1 135 ? -15.32 22.266 11.234 1 97.19 135 ALA B CA 1
ATOM 3039 C C . ALA B 1 135 ? -14.664 22.938 10.031 1 97.19 135 ALA B C 1
ATOM 3041 O O . ALA B 1 135 ? -14.469 24.156 10.016 1 97.19 135 ALA B O 1
ATOM 3042 N N . PHE B 1 136 ? -14.305 22.109 9.016 1 97.31 136 PHE B N 1
ATOM 3043 C CA . PHE B 1 136 ? -13.586 22.594 7.848 1 97.31 136 PHE B CA 1
ATOM 3044 C C . PHE B 1 136 ? -14.211 22.047 6.566 1 97.31 136 PHE B C 1
ATOM 3046 O O . PHE B 1 136 ? -13.656 21.156 5.93 1 97.31 136 PHE B O 1
ATOM 3053 N N . PRO B 1 137 ? -15.195 22.641 6.043 1 97.44 137 PRO B N 1
ATOM 3054 C CA . PRO B 1 137 ? -15.984 22.094 4.941 1 97.44 137 PRO B CA 1
ATOM 3055 C C . PRO B 1 137 ? -15.188 21.969 3.648 1 97.44 137 PRO B C 1
ATOM 3057 O O . PRO B 1 137 ? -15.477 21.094 2.826 1 97.44 137 PRO B O 1
ATOM 3060 N N . ALA B 1 138 ? -14.164 22.75 3.498 1 96.25 138 ALA B N 1
ATOM 3061 C CA . ALA B 1 138 ? -13.492 22.797 2.203 1 96.25 138 ALA B CA 1
ATOM 3062 C C . ALA B 1 138 ? -12.141 22.078 2.264 1 96.25 138 ALA B C 1
ATOM 3064 O O . ALA B 1 138 ? -11.516 21.844 1.229 1 96.25 138 ALA B O 1
ATOM 3065 N N . VAL B 1 139 ? -11.711 21.734 3.412 1 97.38 139 VAL B N 1
ATOM 3066 C CA . VAL B 1 139 ? -10.383 21.172 3.582 1 97.38 139 VAL B CA 1
ATOM 3067 C C . VAL B 1 139 ? -10.383 19.703 3.145 1 97.38 139 VAL B C 1
ATOM 3069 O O . VAL B 1 139 ? -11.273 18.938 3.527 1 97.38 139 VAL B O 1
ATOM 3072 N N . PRO B 1 140 ? -9.398 19.297 2.297 1 98.19 140 PRO B N 1
ATOM 3073 C CA . PRO B 1 140 ? -9.32 17.891 1.941 1 98.19 140 PRO B CA 1
ATOM 3074 C C . PRO B 1 140 ? -9.023 16.984 3.143 1 98.19 140 PRO B C 1
ATOM 3076 O O . PRO B 1 140 ? -8.125 17.297 3.939 1 98.19 140 PRO B O 1
ATOM 3079 N N . ILE B 1 141 ? -9.789 15.938 3.232 1 98.56 141 ILE B N 1
ATOM 3080 C CA . ILE B 1 141 ? -9.617 14.945 4.285 1 98.56 141 ILE B CA 1
ATOM 3081 C C . ILE B 1 141 ? -9.375 13.57 3.664 1 98.56 141 ILE B C 1
ATOM 3083 O O . ILE B 1 141 ? -10.219 13.07 2.918 1 98.56 141 ILE B O 1
ATOM 3087 N N . TYR B 1 142 ? -8.227 12.984 3.934 1 98.31 142 TYR B N 1
ATOM 3088 C CA . TYR B 1 142 ? -7.898 11.648 3.465 1 98.31 142 TYR B CA 1
ATOM 3089 C C . TYR B 1 142 ? -7.812 10.664 4.629 1 98.31 142 TYR B C 1
ATOM 3091 O O . TYR B 1 142 ? -7.281 11 5.691 1 98.31 142 TYR B O 1
ATOM 3099 N N . ALA B 1 143 ? -8.32 9.453 4.426 1 98.19 143 ALA B N 1
ATOM 3100 C CA . ALA B 1 143 ? -8.383 8.516 5.547 1 98.19 143 ALA B CA 1
ATOM 3101 C C . ALA B 1 143 ? -8.016 7.102 5.098 1 98.19 143 ALA B C 1
ATOM 3103 O O . ALA B 1 143 ? -8.234 6.738 3.939 1 98.19 143 ALA B O 1
ATOM 3104 N N . ARG B 1 144 ? -7.496 6.398 6.059 1 95.31 144 ARG B N 1
ATOM 3105 C CA . ARG B 1 144 ? -7.199 4.98 5.875 1 95.31 144 ARG B CA 1
ATOM 3106 C C . ARG B 1 144 ? -8.391 4.113 6.273 1 95.31 144 ARG B C 1
ATOM 3108 O O . ARG B 1 144 ? -8.891 4.215 7.395 1 95.31 144 ARG B O 1
ATOM 3115 N N . ALA B 1 145 ? -8.797 3.275 5.34 1 95.62 145 ALA B N 1
ATOM 3116 C CA . ALA B 1 145 ? -9.922 2.383 5.602 1 95.62 145 ALA B CA 1
ATOM 3117 C C . ALA B 1 145 ? -9.445 0.959 5.867 1 95.62 145 ALA B C 1
ATOM 3119 O O . ALA B 1 145 ? -8.523 0.473 5.207 1 95.62 145 ALA B O 1
ATOM 3120 N N . GLN B 1 146 ? -10.094 0.267 6.738 1 92.69 146 GLN B N 1
ATOM 3121 C CA . GLN B 1 146 ? -9.711 -1.083 7.133 1 92.69 146 GLN B CA 1
ATOM 3122 C C . GLN B 1 146 ? -10.375 -2.129 6.242 1 92.69 146 GLN B C 1
ATOM 3124 O O . GLN B 1 146 ? -9.836 -3.217 6.043 1 92.69 146 GLN B O 1
ATOM 3129 N N . ASP B 1 147 ? -11.562 -1.822 5.82 1 88.56 147 ASP B N 1
ATOM 3130 C CA . ASP B 1 147 ? -12.312 -2.668 4.898 1 88.56 147 ASP B CA 1
ATOM 3131 C C . ASP B 1 147 ? -13.25 -1.835 4.027 1 88.56 147 ASP B C 1
ATOM 3133 O O . ASP B 1 147 ? -13.312 -0.611 4.164 1 88.56 147 ASP B O 1
ATOM 3137 N N . VAL B 1 148 ? -13.93 -2.459 3.201 1 87.88 148 VAL B N 1
ATOM 3138 C CA . VAL B 1 148 ? -14.734 -1.766 2.201 1 87.88 148 VAL B CA 1
ATOM 3139 C C . VAL B 1 148 ? -15.883 -1.028 2.885 1 87.88 148 VAL B C 1
ATOM 3141 O O . VAL B 1 148 ? -16.234 0.089 2.496 1 87.88 148 VAL B O 1
ATOM 3144 N N . THR B 1 149 ? -16.5 -1.687 3.85 1 91.06 149 THR B N 1
ATOM 3145 C CA . THR B 1 149 ? -17.578 -1.025 4.586 1 91.06 149 THR B CA 1
ATOM 3146 C C . THR B 1 149 ? -17.062 0.256 5.242 1 91.06 149 THR B C 1
ATOM 3148 O O . THR B 1 149 ? -17.719 1.298 5.168 1 91.06 149 THR B O 1
ATOM 3151 N N . HIS B 1 150 ? -15.984 0.116 5.855 1 95.62 150 HIS B N 1
ATOM 3152 C CA . HIS B 1 150 ? -15.367 1.275 6.484 1 95.62 150 HIS B CA 1
ATOM 3153 C C . HIS B 1 150 ? -15.055 2.359 5.457 1 95.62 150 HIS B C 1
ATOM 3155 O O . HIS B 1 150 ? -15.25 3.547 5.723 1 95.62 150 HIS B O 1
ATOM 3161 N N . LEU B 1 151 ? -14.57 1.963 4.324 1 94.94 151 LEU B N 1
ATOM 3162 C CA . LEU B 1 151 ? -14.273 2.891 3.236 1 94.94 151 LEU B CA 1
ATOM 3163 C C . LEU B 1 151 ? -15.516 3.695 2.857 1 94.94 151 LEU B C 1
ATOM 3165 O O . LEU B 1 151 ? -15.461 4.922 2.76 1 94.94 151 LEU B O 1
ATOM 3169 N N . LEU B 1 152 ? -16.562 3.055 2.725 1 93.38 152 LEU B N 1
ATOM 3170 C CA . LEU B 1 152 ? -17.812 3.701 2.342 1 93.38 152 LEU B CA 1
ATOM 3171 C C . LEU B 1 152 ? -18.312 4.617 3.453 1 93.38 152 LEU B C 1
ATOM 3173 O O . LEU B 1 152 ? -18.797 5.723 3.186 1 93.38 152 LEU B O 1
ATOM 3177 N N . ASP B 1 153 ? -18.203 4.141 4.664 1 96.75 153 ASP B N 1
ATOM 3178 C CA . ASP B 1 153 ? -18.609 4.945 5.812 1 96.75 153 ASP B CA 1
ATOM 3179 C C . ASP B 1 153 ? -17.797 6.234 5.891 1 96.75 153 ASP B C 1
ATOM 3181 O O . ASP B 1 153 ? -18.328 7.293 6.227 1 96.75 153 ASP B O 1
ATOM 3185 N N . LEU B 1 154 ? -16.594 6.125 5.57 1 97.88 154 LEU B N 1
ATOM 3186 C CA . LEU B 1 154 ? -15.703 7.285 5.613 1 97.88 154 LEU B CA 1
ATOM 3187 C C . LEU B 1 154 ? -16.078 8.297 4.535 1 97.88 154 LEU B C 1
ATOM 3189 O O . LEU B 1 154 ? -16.094 9.5 4.785 1 97.88 154 LEU B O 1
ATOM 3193 N N . LYS B 1 155 ? -16.344 7.816 3.416 1 95.88 155 LYS B N 1
ATOM 3194 C CA . LYS B 1 155 ? -16.781 8.703 2.34 1 95.88 155 LYS B CA 1
ATOM 3195 C C . LYS B 1 155 ? -18.094 9.391 2.686 1 95.88 155 LYS B C 1
ATOM 3197 O O . LYS B 1 155 ? -18.25 10.594 2.471 1 95.88 155 LYS B O 1
ATOM 3202 N N . LYS B 1 156 ? -18.969 8.672 3.26 1 95.81 156 LYS B N 1
ATOM 3203 C CA . LYS B 1 156 ? -20.25 9.227 3.699 1 95.81 156 LYS B CA 1
ATOM 3204 C C . LYS B 1 156 ? -20.047 10.266 4.797 1 95.81 156 LYS B C 1
ATOM 3206 O O . LYS B 1 156 ? -20.781 11.258 4.859 1 95.81 156 LYS B O 1
ATOM 3211 N N . ALA B 1 157 ? -19.094 10 5.625 1 97.88 157 ALA B N 1
ATOM 3212 C CA . ALA B 1 157 ? -18.797 10.883 6.75 1 97.88 157 ALA B CA 1
ATOM 3213 C C . ALA B 1 157 ? -18.188 12.203 6.27 1 97.88 157 ALA B C 1
ATOM 3215 O O . ALA B 1 157 ? -18.141 13.18 7.016 1 97.88 157 ALA B O 1
ATOM 3216 N N . GLY B 1 158 ? -17.625 12.195 5 1 98 158 GLY B N 1
ATOM 3217 C CA . GLY B 1 158 ? -17.141 13.453 4.449 1 98 158 GLY B CA 1
ATOM 3218 C C . GLY B 1 158 ? -15.672 13.398 4.035 1 98 158 GLY B C 1
ATOM 3219 O O . GLY B 1 158 ? -15.086 14.422 3.689 1 98 158 GLY B O 1
ATOM 3220 N N . ALA B 1 159 ? -15.07 12.211 4.059 1 98.38 159 ALA B N 1
ATOM 3221 C CA . ALA B 1 159 ? -13.703 12.086 3.562 1 98.38 159 ALA B CA 1
ATOM 3222 C C . ALA B 1 159 ? -13.617 12.445 2.082 1 98.38 159 ALA B C 1
ATOM 3224 O O . ALA B 1 159 ? -14.5 12.07 1.299 1 98.38 159 ALA B O 1
ATOM 3225 N N . THR B 1 160 ? -12.609 13.305 1.735 1 97.56 160 THR B N 1
ATOM 3226 C CA . THR B 1 160 ? -12.359 13.578 0.325 1 97.56 160 THR B CA 1
ATOM 3227 C C . THR B 1 160 ? -12.047 12.289 -0.429 1 97.56 160 THR B C 1
ATOM 3229 O O . THR B 1 160 ? -12.508 12.094 -1.555 1 97.56 160 THR B O 1
ATOM 3232 N N . ASP B 1 161 ? -11.195 11.445 0.184 1 95.88 161 ASP B N 1
ATOM 3233 C CA . ASP B 1 161 ? -10.914 10.102 -0.318 1 95.88 161 ASP B CA 1
ATOM 3234 C C . ASP B 1 161 ? -10.461 9.18 0.811 1 95.88 161 ASP B C 1
ATOM 3236 O O . ASP B 1 161 ? -10.062 9.641 1.882 1 95.88 161 ASP B O 1
ATOM 3240 N N . ALA B 1 162 ? -10.672 7.91 0.554 1 96 162 ALA B N 1
ATOM 3241 C CA . ALA B 1 162 ? -10.242 6.871 1.482 1 96 162 ALA B CA 1
ATOM 3242 C C . ALA B 1 162 ? -9.586 5.711 0.738 1 96 162 ALA B C 1
ATOM 3244 O O . ALA B 1 162 ? -9.984 5.375 -0.38 1 96 162 ALA B O 1
ATOM 3245 N N . ILE B 1 163 ? -8.586 5.215 1.388 1 93.38 163 ILE B N 1
ATOM 3246 C CA . ILE B 1 163 ? -7.871 4.109 0.754 1 93.38 163 ILE B CA 1
ATOM 3247 C C . ILE B 1 163 ? -7.977 2.859 1.626 1 93.38 163 ILE B C 1
ATOM 3249 O O . ILE B 1 163 ? -7.891 2.941 2.854 1 93.38 163 ILE B O 1
ATOM 3253 N N . LEU B 1 164 ? -8.148 1.747 0.899 1 92.38 164 LEU B N 1
ATOM 3254 C CA . LEU B 1 164 ? -8.18 0.466 1.597 1 92.38 164 LEU B CA 1
ATOM 3255 C C . LEU B 1 164 ? -6.773 -0.002 1.939 1 92.38 164 LEU B C 1
ATOM 3257 O O . LEU B 1 164 ? -5.969 -0.27 1.044 1 92.38 164 LEU B O 1
ATOM 3261 N N . GLU B 1 165 ? -6.434 -0.12 3.162 1 90.38 165 GLU B N 1
ATOM 3262 C CA . GLU B 1 165 ? -5.078 -0.418 3.615 1 90.38 165 GLU B CA 1
ATOM 3263 C C . GLU B 1 165 ? -4.602 -1.768 3.086 1 90.38 165 GLU B C 1
ATOM 3265 O O . GLU B 1 165 ? -3.443 -1.913 2.691 1 90.38 165 GLU B O 1
ATOM 3270 N N . ASN B 1 166 ? -5.434 -2.801 2.984 1 86.38 166 ASN B N 1
ATOM 3271 C CA . ASN B 1 166 ? -5.016 -4.152 2.623 1 86.38 166 ASN B CA 1
ATOM 3272 C C . ASN B 1 166 ? -4.961 -4.336 1.108 1 86.38 166 ASN B C 1
ATOM 3274 O O . ASN B 1 166 ? -4.594 -5.406 0.621 1 86.38 166 ASN B O 1
ATOM 3278 N N . ALA B 1 167 ? -5.285 -3.328 0.385 1 92.94 167 ALA B N 1
ATOM 3279 C CA . ALA B 1 167 ? -5.258 -3.43 -1.071 1 92.94 167 ALA B CA 1
ATOM 3280 C C . ALA B 1 167 ? -3.926 -2.943 -1.631 1 92.94 167 ALA B C 1
ATOM 3282 O O . ALA B 1 167 ? -3.424 -3.488 -2.617 1 92.94 167 ALA B O 1
ATOM 3283 N N . GLU B 1 168 ? -3.4 -1.999 -0.979 1 94.62 168 GLU B N 1
ATOM 3284 C CA . GLU B 1 168 ? -2.301 -1.261 -1.591 1 94.62 168 GLU B CA 1
ATOM 3285 C C . GLU B 1 168 ? -1.033 -2.109 -1.653 1 94.62 168 GLU B C 1
ATOM 3287 O O . GLU B 1 168 ? -0.277 -2.035 -2.625 1 94.62 168 GLU B O 1
ATOM 3292 N N . THR B 1 169 ? -0.778 -2.893 -0.658 1 93.25 169 THR B N 1
ATOM 3293 C CA . THR B 1 169 ? 0.37 -3.791 -0.681 1 93.25 169 THR B CA 1
ATOM 3294 C C . THR B 1 169 ? 0.266 -4.77 -1.847 1 93.25 169 THR B C 1
ATOM 3296 O O . THR B 1 169 ? 1.227 -4.957 -2.596 1 93.25 169 THR B O 1
ATOM 3299 N N . SER B 1 170 ? -0.896 -5.344 -2.008 1 95.38 170 SER B N 1
ATOM 3300 C CA . SER B 1 170 ? -1.126 -6.32 -3.068 1 95.38 170 SER B CA 1
ATOM 3301 C C . SER B 1 170 ? -0.992 -5.68 -4.445 1 95.38 170 SER B C 1
ATOM 3303 O O . SER B 1 170 ? -0.386 -6.258 -5.348 1 95.38 170 SER B O 1
ATOM 3305 N N . LEU B 1 171 ? -1.564 -4.523 -4.562 1 95.12 171 LEU B N 1
ATOM 3306 C CA . LEU B 1 171 ? -1.517 -3.828 -5.844 1 95.12 171 LEU B CA 1
ATOM 3307 C C . LEU B 1 171 ? -0.082 -3.465 -6.211 1 95.12 171 LEU B C 1
ATOM 3309 O O . LEU B 1 171 ? 0.306 -3.553 -7.379 1 95.12 171 LEU B O 1
ATOM 3313 N N . GLN B 1 172 ? 0.703 -3.107 -5.242 1 95.31 172 GLN B N 1
ATOM 3314 C CA . GLN B 1 172 ? 2.098 -2.775 -5.512 1 95.31 172 GLN B CA 1
ATOM 3315 C C . GLN B 1 172 ? 2.898 -4.016 -5.891 1 95.31 172 GLN B C 1
ATOM 3317 O O . GLN B 1 172 ? 3.695 -3.986 -6.828 1 95.31 172 GLN B O 1
ATOM 3322 N N . LEU B 1 173 ? 2.713 -5.133 -5.191 1 95.75 173 LEU B N 1
ATOM 3323 C CA . LEU B 1 173 ? 3.383 -6.383 -5.535 1 95.75 173 LEU B CA 1
ATOM 3324 C C . LEU B 1 173 ? 2.975 -6.852 -6.926 1 95.75 173 LEU B C 1
ATOM 3326 O O . LEU B 1 173 ? 3.824 -7.254 -7.723 1 95.75 173 LEU B O 1
ATOM 3330 N N . GLY B 1 174 ? 1.713 -6.789 -7.168 1 95.81 174 GLY B N 1
ATOM 3331 C CA . GLY B 1 174 ? 1.221 -7.137 -8.492 1 95.81 174 GLY B CA 1
ATOM 3332 C C . GLY B 1 174 ? 1.788 -6.254 -9.586 1 95.81 174 GLY B C 1
ATOM 3333 O O . GLY B 1 174 ? 2.076 -6.73 -10.688 1 95.81 174 GLY B O 1
ATOM 3334 N N . SER B 1 175 ? 1.895 -5.031 -9.273 1 94.44 175 SER B N 1
ATOM 3335 C CA . SER B 1 175 ? 2.465 -4.094 -10.234 1 94.44 175 SER B CA 1
ATOM 3336 C C . SER B 1 175 ? 3.902 -4.465 -10.578 1 94.44 175 SER B C 1
ATOM 3338 O O . SER B 1 175 ? 4.289 -4.438 -11.75 1 94.44 175 SER B O 1
ATOM 3340 N N . LYS B 1 176 ? 4.672 -4.781 -9.578 1 93.88 176 LYS B N 1
ATOM 3341 C CA . LYS B 1 176 ? 6.047 -5.211 -9.82 1 93.88 176 LYS B CA 1
ATOM 3342 C C . LYS B 1 176 ? 6.09 -6.465 -10.695 1 93.88 176 LYS B C 1
ATOM 3344 O O . LYS B 1 176 ? 6.906 -6.562 -11.609 1 93.88 176 LYS B O 1
ATOM 3349 N N . LEU B 1 177 ? 5.23 -7.391 -10.391 1 95.5 177 LEU B N 1
ATOM 3350 C CA . LEU B 1 177 ? 5.145 -8.633 -11.148 1 95.5 177 LEU B CA 1
ATOM 3351 C C . LEU B 1 177 ? 4.82 -8.352 -12.609 1 95.5 177 LEU B C 1
ATOM 3353 O O . LEU B 1 177 ? 5.52 -8.828 -13.508 1 95.5 177 LEU B O 1
ATOM 3357 N N . LEU B 1 178 ? 3.768 -7.555 -12.836 1 92.94 178 LEU B N 1
ATOM 3358 C CA . LEU B 1 178 ? 3.32 -7.293 -14.203 1 92.94 178 LEU B CA 1
ATOM 3359 C C . LEU B 1 178 ? 4.383 -6.527 -14.984 1 92.94 178 LEU B C 1
ATOM 3361 O O . LEU B 1 178 ? 4.59 -6.785 -16.172 1 92.94 178 LEU B O 1
ATOM 3365 N N . LYS B 1 179 ? 4.988 -5.57 -14.32 1 92.12 179 LYS B N 1
ATOM 3366 C CA . LYS B 1 179 ? 6.082 -4.859 -14.977 1 92.12 179 LYS B CA 1
ATOM 3367 C C . LYS B 1 179 ? 7.219 -5.812 -15.328 1 92.12 179 LYS B C 1
ATOM 3369 O O . LYS B 1 179 ? 7.828 -5.691 -16.391 1 92.12 179 LYS B O 1
ATOM 3374 N N . GLY B 1 180 ? 7.465 -6.738 -14.438 1 91.38 180 GLY B N 1
ATOM 3375 C CA . GLY B 1 180 ? 8.445 -7.777 -14.719 1 91.38 180 GLY B CA 1
ATOM 3376 C C . GLY B 1 180 ? 8.078 -8.617 -15.93 1 91.38 180 GLY B C 1
ATOM 3377 O O . GLY B 1 180 ? 8.961 -9.148 -16.609 1 91.38 180 GLY B O 1
ATOM 3378 N N . PHE B 1 181 ? 6.805 -8.75 -16.156 1 88.62 181 PHE B N 1
ATOM 3379 C CA . PHE B 1 181 ? 6.316 -9.508 -17.312 1 88.62 181 PHE B CA 1
ATOM 3380 C C . PHE B 1 181 ? 6.316 -8.641 -18.562 1 88.62 181 PHE B C 1
ATOM 3382 O O . PHE B 1 181 ? 5.953 -9.109 -19.641 1 88.62 181 PHE B O 1
ATOM 3389 N N . GLY B 1 182 ? 6.602 -7.355 -18.422 1 88 182 GLY B N 1
ATOM 3390 C CA . GLY B 1 182 ? 6.727 -6.496 -19.578 1 88 182 GLY B CA 1
ATOM 3391 C C . GLY B 1 182 ? 5.531 -5.586 -19.781 1 88 182 GLY B C 1
ATOM 3392 O O . GLY B 1 182 ? 5.453 -4.867 -20.781 1 88 182 GLY B O 1
ATOM 3393 N N . VAL B 1 183 ? 4.605 -5.578 -18.891 1 86.81 183 VAL B N 1
ATOM 3394 C CA . VAL B 1 183 ? 3.469 -4.672 -18.984 1 86.81 183 VAL B CA 1
ATOM 3395 C C . VAL B 1 183 ? 3.932 -3.236 -18.75 1 86.81 183 VAL B C 1
ATOM 3397 O O . VAL B 1 183 ? 4.738 -2.98 -17.844 1 86.81 183 VAL B O 1
ATOM 3400 N N . MET B 1 184 ? 3.467 -2.326 -19.5 1 84.38 184 MET B N 1
ATOM 3401 C CA . MET B 1 184 ? 3.896 -0.933 -19.438 1 84.38 184 MET B CA 1
ATOM 3402 C C . MET B 1 184 ? 3.385 -0.266 -18.172 1 84.38 184 MET B C 1
ATOM 3404 O O . MET B 1 184 ? 2.279 -0.56 -17.703 1 84.38 184 MET B O 1
ATOM 3408 N N . SER B 1 185 ? 4.113 0.663 -17.688 1 86.38 185 SER B N 1
ATOM 3409 C CA . SER B 1 185 ? 3.836 1.342 -16.422 1 86.38 185 SER B CA 1
ATOM 3410 C C . SER B 1 185 ? 2.457 1.991 -16.438 1 86.38 185 SER B C 1
ATOM 3412 O O . SER B 1 185 ? 1.71 1.893 -15.461 1 86.38 185 SER B O 1
ATOM 3414 N N . ASP B 1 186 ? 2.117 2.596 -17.5 1 82.31 186 ASP B N 1
ATOM 3415 C CA . ASP B 1 186 ? 0.833 3.287 -17.594 1 82.31 186 ASP B CA 1
ATOM 3416 C C . ASP B 1 186 ? -0.328 2.297 -17.516 1 82.31 186 ASP B C 1
ATOM 3418 O O . ASP B 1 186 ? -1.365 2.59 -16.922 1 82.31 186 ASP B O 1
ATOM 3422 N N . ASP B 1 187 ? -0.086 1.157 -18.141 1 83.56 187 ASP B N 1
ATOM 3423 C CA . ASP B 1 187 ? -1.118 0.125 -18.094 1 83.56 187 ASP B CA 1
ATOM 3424 C C . ASP B 1 187 ? -1.282 -0.437 -16.688 1 83.56 187 ASP B C 1
ATOM 3426 O O . ASP B 1 187 ? -2.404 -0.655 -16.219 1 83.56 187 ASP B O 1
ATOM 3430 N N . VAL B 1 188 ? -0.167 -0.588 -16.047 1 90.56 188 VAL B N 1
ATOM 3431 C CA . VAL B 1 188 ? -0.191 -1.122 -14.688 1 90.56 188 VAL B CA 1
ATOM 3432 C C . VAL B 1 188 ? -0.899 -0.14 -13.758 1 90.56 188 VAL B C 1
ATOM 3434 O O . VAL B 1 188 ? -1.716 -0.542 -12.922 1 90.56 188 VAL B O 1
ATOM 3437 N N . THR B 1 189 ? -0.615 1.116 -13.922 1 88 189 THR B N 1
ATOM 3438 C CA . THR B 1 189 ? -1.253 2.164 -13.141 1 88 189 THR B CA 1
ATOM 3439 C C . THR B 1 189 ? -2.758 2.186 -13.383 1 88 189 THR B C 1
ATOM 3441 O O . THR B 1 189 ? -3.545 2.311 -12.445 1 88 189 THR B O 1
ATOM 3444 N N . PHE B 1 190 ? -3.084 2.041 -14.594 1 84.94 190 PHE B N 1
ATOM 3445 C CA . PHE B 1 190 ? -4.496 2.031 -14.969 1 84.94 190 PHE B CA 1
ATOM 3446 C C . PHE B 1 190 ? -5.207 0.832 -14.352 1 84.94 190 PHE B C 1
ATOM 3448 O O . PHE B 1 190 ? -6.297 0.971 -13.789 1 84.94 190 PHE B O 1
ATOM 3455 N N . LEU B 1 191 ? -4.605 -0.281 -14.453 1 86.69 191 LEU B N 1
ATOM 3456 C CA . LEU B 1 191 ? -5.184 -1.508 -13.914 1 86.69 191 LEU B CA 1
ATOM 3457 C C . LEU B 1 191 ? -5.367 -1.405 -12.406 1 86.69 191 LEU B C 1
ATOM 3459 O O . LEU B 1 191 ? -6.387 -1.845 -11.867 1 86.69 191 LEU B O 1
ATOM 3463 N N . SER B 1 192 ? -4.375 -0.901 -11.719 1 92.75 192 SER B N 1
ATOM 3464 C CA . SER B 1 192 ? -4.469 -0.709 -10.273 1 92.75 192 SER B CA 1
ATOM 3465 C C . SER B 1 192 ? -5.672 0.156 -9.906 1 92.75 192 SER B C 1
ATOM 3467 O O . SER B 1 192 ? -6.418 -0.164 -8.977 1 92.75 192 SER B O 1
ATOM 3469 N N . LYS B 1 193 ? -5.875 1.218 -10.68 1 87.81 193 LYS B N 1
ATOM 3470 C CA . LYS B 1 193 ? -7.02 2.098 -10.453 1 87.81 193 LYS B CA 1
ATOM 3471 C C . LYS B 1 193 ? -8.336 1.359 -10.68 1 87.81 193 LYS B C 1
ATOM 3473 O O . LYS B 1 193 ? -9.289 1.538 -9.93 1 87.81 193 LYS B O 1
ATOM 3478 N N . LEU B 1 194 ? -8.352 0.557 -11.695 1 84.38 194 LEU B N 1
ATOM 3479 C CA . LEU B 1 194 ? -9.555 -0.207 -12.016 1 84.38 194 LEU B CA 1
ATOM 3480 C C . LEU B 1 194 ? -9.922 -1.147 -10.875 1 84.38 194 LEU B C 1
ATOM 3482 O O . LEU B 1 194 ? -11.094 -1.27 -10.516 1 84.38 194 LEU B O 1
ATOM 3486 N N . VAL B 1 195 ? -8.945 -1.783 -10.344 1 88.12 195 VAL B N 1
ATOM 3487 C CA . VAL B 1 195 ? -9.188 -2.729 -9.266 1 88.12 195 VAL B CA 1
ATOM 3488 C C . VAL B 1 195 ? -9.68 -1.977 -8.023 1 88.12 195 VAL B C 1
ATOM 3490 O O . VAL B 1 195 ? -10.625 -2.404 -7.363 1 88.12 195 VAL B O 1
ATOM 3493 N N . ARG B 1 196 ? -9.047 -0.835 -7.715 1 88.56 196 ARG B N 1
ATOM 3494 C CA . ARG B 1 196 ? -9.5 -0.006 -6.602 1 88.56 196 ARG B CA 1
ATOM 3495 C C . ARG B 1 196 ? -10.961 0.397 -6.77 1 88.56 196 ARG B C 1
ATOM 3497 O O . ARG B 1 196 ? -11.758 0.271 -5.84 1 88.56 196 ARG B O 1
ATOM 3504 N N . ASP B 1 197 ? -11.281 0.851 -7.941 1 83.62 197 ASP B N 1
ATOM 3505 C CA . ASP B 1 197 ? -12.641 1.303 -8.227 1 83.62 197 ASP B CA 1
ATOM 3506 C C . ASP B 1 197 ? -13.633 0.149 -8.133 1 83.62 197 ASP B C 1
ATOM 3508 O O . ASP B 1 197 ? -14.75 0.323 -7.633 1 83.62 197 ASP B O 1
ATOM 3512 N N . SER B 1 198 ? -13.18 -0.941 -8.594 1 81.62 198 SER B N 1
ATOM 3513 C CA . SER B 1 198 ? -14.047 -2.115 -8.555 1 81.62 198 SER B CA 1
ATOM 3514 C C . SER B 1 198 ? -14.367 -2.523 -7.125 1 81.62 198 SER B C 1
ATOM 3516 O O . SER B 1 198 ? -15.5 -2.908 -6.82 1 81.62 198 SER B O 1
ATOM 3518 N N . MET B 1 199 ? -13.383 -2.469 -6.324 1 83.94 199 MET B N 1
ATOM 3519 C CA . MET B 1 199 ? -13.594 -2.83 -4.926 1 83.94 199 MET B CA 1
ATOM 3520 C C . MET B 1 199 ? -14.586 -1.886 -4.262 1 83.94 199 MET B C 1
ATOM 3522 O O . MET B 1 199 ? -15.445 -2.322 -3.49 1 83.94 199 MET B O 1
ATOM 3526 N N . GLU B 1 200 ? -14.469 -0.65 -4.574 1 83.81 200 GLU B N 1
ATOM 3527 C CA . GLU B 1 200 ? -15.406 0.331 -4.039 1 83.81 200 GLU B CA 1
ATOM 3528 C C . GLU B 1 200 ? -16.828 0.075 -4.547 1 83.81 200 GLU B C 1
ATOM 3530 O O . GLU B 1 200 ? -17.781 0.136 -3.779 1 83.81 200 GLU B O 1
ATOM 3535 N N . LEU B 1 201 ? -16.969 -0.245 -5.785 1 81.31 201 LEU B N 1
ATOM 3536 C CA . LEU B 1 201 ? -18.266 -0.496 -6.395 1 81.31 201 LEU B CA 1
ATOM 3537 C C . LEU B 1 201 ? -18.906 -1.749 -5.809 1 81.31 201 LEU B C 1
ATOM 3539 O O . LEU B 1 201 ? -20.109 -1.771 -5.551 1 81.31 201 LEU B O 1
ATOM 3543 N N . GLN B 1 202 ? -18.125 -2.721 -5.648 1 76.19 202 GLN B N 1
ATOM 3544 C CA . GLN B 1 202 ? -18.625 -3.959 -5.062 1 76.19 202 GLN B CA 1
ATOM 3545 C C . GLN B 1 202 ? -19.141 -3.727 -3.645 1 76.19 202 GLN B C 1
ATOM 3547 O O . GLN B 1 202 ? -20.156 -4.301 -3.244 1 76.19 202 GLN B O 1
ATOM 3552 N N . GLY B 1 203 ? -18.406 -2.932 -2.971 1 79 203 GLY B N 1
ATOM 3553 C CA . GLY B 1 203 ? -18.859 -2.566 -1.639 1 79 203 GLY B CA 1
ATOM 3554 C C . GLY B 1 203 ? -20.188 -1.835 -1.644 1 79 203 GLY B C 1
ATOM 3555 O O . GLY B 1 203 ? -21.047 -2.1 -0.804 1 79 203 GLY B O 1
ATOM 3556 N N . GLN B 1 204 ? -20.375 -0.945 -2.545 1 79.88 204 GLN B N 1
ATOM 3557 C CA . GLN B 1 204 ? -21.609 -0.191 -2.668 1 79.88 204 GLN B CA 1
ATOM 3558 C C . GLN B 1 204 ? -22.781 -1.109 -3.008 1 79.88 204 GLN B C 1
ATOM 3560 O O . GLN B 1 204 ? -23.875 -0.954 -2.465 1 79.88 204 GLN B O 1
ATOM 3565 N N . ASP B 1 205 ? -22.516 -2.02 -3.85 1 72.5 205 ASP B N 1
ATOM 3566 C CA . ASP B 1 205 ? -23.547 -2.971 -4.258 1 72.5 205 ASP B CA 1
ATOM 3567 C C . ASP B 1 205 ? -23.969 -3.852 -3.084 1 72.5 205 ASP B C 1
ATOM 3569 O O . ASP B 1 205 ? -25.156 -4.141 -2.92 1 72.5 205 ASP B O 1
ATOM 3573 N N . ALA B 1 206 ? -23 -4.25 -2.391 1 71.44 206 ALA B N 1
ATOM 3574 C CA . ALA B 1 206 ? -23.297 -5.09 -1.233 1 71.44 206 ALA B CA 1
ATOM 3575 C C . ALA B 1 206 ? -24.125 -4.34 -0.205 1 71.44 206 ALA B C 1
ATOM 3577 O O . ALA B 1 206 ? -25.031 -4.918 0.419 1 71.44 206 ALA B O 1
ATOM 3578 N N . LEU B 1 207 ? -23.859 -3.133 -0.018 1 69.75 207 LEU B N 1
ATOM 3579 C CA . LEU B 1 207 ? -24.609 -2.297 0.914 1 69.75 207 LEU B CA 1
ATOM 3580 C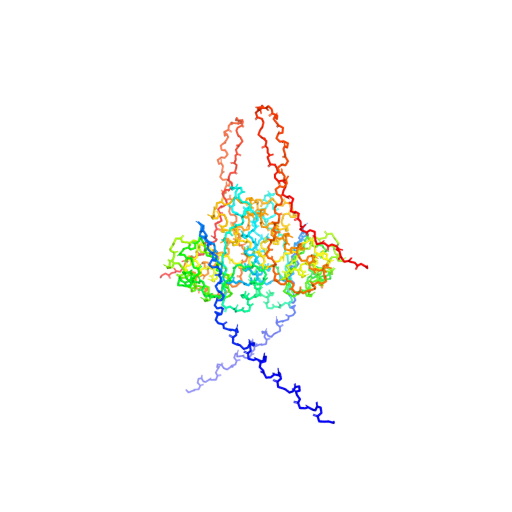 C . LEU B 1 207 ? -26.047 -2.105 0.44 1 69.75 207 LEU B C 1
ATOM 3582 O O . LEU B 1 207 ? -26.984 -2.094 1.251 1 69.75 207 LEU B O 1
ATOM 3586 N N . SER B 1 208 ? -26.219 -1.939 -0.796 1 68.88 208 SER B N 1
ATOM 3587 C CA . SER B 1 208 ? -27.547 -1.717 -1.351 1 68.88 208 SER B CA 1
ATOM 3588 C C . SER B 1 208 ? -28.406 -2.969 -1.235 1 68.88 208 SER B C 1
ATOM 3590 O O . SER B 1 208 ? -29.625 -2.875 -1.048 1 68.88 208 SER B O 1
ATOM 3592 N N . LYS B 1 209 ? -27.781 -4.078 -1.397 1 63.75 209 LYS B N 1
ATOM 3593 C CA . LYS B 1 209 ? -28.531 -5.328 -1.333 1 63.75 209 LYS B CA 1
ATOM 3594 C C . LYS B 1 209 ? -28.703 -5.789 0.111 1 63.75 209 LYS B C 1
ATOM 3596 O O . LYS B 1 209 ? -29.375 -6.789 0.371 1 63.75 209 LYS B O 1
ATOM 3601 N N . GLY B 1 210 ? -28.422 -4.809 1.015 1 56.97 210 GLY B N 1
ATOM 3602 C CA . GLY B 1 210 ? -28.594 -5.117 2.424 1 56.97 210 GLY B CA 1
ATOM 3603 C C . GLY B 1 210 ? -27.688 -6.223 2.91 1 56.97 210 GLY B C 1
ATOM 3604 O O . GLY B 1 210 ? -27.938 -6.832 3.953 1 56.97 210 GLY B O 1
ATOM 3605 N N . VAL B 1 211 ? -26.906 -6.742 2.111 1 50.88 211 VAL B N 1
ATOM 3606 C CA . VAL B 1 211 ? -25.969 -7.773 2.559 1 50.88 211 VAL B CA 1
ATOM 3607 C C . VAL B 1 211 ? -24.891 -7.145 3.434 1 50.88 211 VAL B C 1
ATOM 3609 O O . VAL B 1 211 ? -24.047 -6.395 2.941 1 50.88 211 VAL B O 1
ATOM 3612 N N . GLY B 1 212 ? -25.25 -6.418 4.379 1 43.94 212 GLY B N 1
ATOM 3613 C CA . GLY B 1 212 ? -24.422 -5.703 5.34 1 43.94 212 GLY B CA 1
ATOM 3614 C C . GLY B 1 212 ? -23.172 -6.461 5.719 1 43.94 212 GLY B C 1
ATOM 3615 O O . GLY B 1 212 ? -22.531 -6.145 6.719 1 43.94 212 GLY B O 1
ATOM 3616 N N . ARG B 1 213 ? -23.047 -7.711 5.293 1 42.69 213 ARG B N 1
ATOM 3617 C CA . ARG B 1 213 ? -22 -8.547 5.895 1 42.69 213 ARG B CA 1
ATOM 3618 C C . ARG B 1 213 ? -20.609 -8.039 5.531 1 42.69 213 ARG B C 1
ATOM 3620 O O . ARG B 1 213 ? -20.438 -7.348 4.52 1 42.69 213 ARG B O 1
ATOM 3627 N N . GLU B 1 214 ? -19.766 -8.039 6.605 1 45.06 214 GLU B N 1
ATOM 3628 C CA . GLU B 1 214 ? -18.328 -7.848 6.504 1 45.06 214 GLU B CA 1
ATOM 3629 C C . GLU B 1 214 ? -17.797 -8.273 5.133 1 45.06 214 GLU B C 1
ATOM 3631 O O . GLU B 1 214 ? -17.609 -9.461 4.879 1 45.06 214 GLU B O 1
ATOM 3636 N N . ILE B 1 215 ? -18.281 -7.695 4.117 1 44.25 215 ILE B N 1
ATOM 3637 C CA . ILE B 1 215 ? -17.719 -8.031 2.816 1 44.25 215 ILE B CA 1
ATOM 3638 C C . ILE B 1 215 ? -16.188 -7.996 2.893 1 44.25 215 ILE B C 1
ATOM 3640 O O . ILE B 1 215 ? -15.578 -6.949 2.676 1 44.25 215 ILE B O 1
ATOM 3644 N N . ASN B 1 216 ? -15.625 -8.625 3.873 1 43.97 216 ASN B N 1
ATOM 3645 C CA . ASN B 1 216 ? -14.172 -8.742 3.965 1 43.97 216 ASN B CA 1
ATOM 3646 C C . ASN B 1 216 ? -13.586 -9.422 2.732 1 43.97 216 ASN B C 1
ATOM 3648 O O . ASN B 1 216 ? -12.375 -9.602 2.635 1 43.97 216 ASN B O 1
ATOM 3652 N N . ILE B 1 217 ? -14.594 -10.266 1.976 1 43.66 217 ILE B N 1
ATOM 3653 C CA . ILE B 1 217 ? -14.016 -11.133 0.955 1 43.66 217 ILE B CA 1
ATOM 3654 C C . ILE B 1 217 ? -14.359 -10.594 -0.433 1 43.66 217 ILE B C 1
ATOM 3656 O O . ILE B 1 217 ? -15.523 -10.328 -0.732 1 43.66 217 ILE B O 1
ATOM 3660 N N . MET B 1 218 ? -13.336 -10.055 -1.162 1 50.44 218 MET B N 1
ATOM 3661 C CA . MET B 1 218 ? -13.484 -9.578 -2.535 1 50.44 218 MET B CA 1
ATOM 3662 C C . MET B 1 218 ? -13.914 -10.711 -3.459 1 50.44 218 MET B C 1
ATOM 3664 O O . MET B 1 218 ? -13.297 -11.781 -3.463 1 50.44 218 MET B O 1
ATOM 3668 N N . LYS B 1 219 ? -15.219 -10.727 -3.947 1 56.09 219 LYS B N 1
ATOM 3669 C CA . LYS B 1 219 ? -15.562 -11.602 -5.062 1 56.09 219 LYS B CA 1
ATOM 3670 C C . LYS B 1 219 ? -14.602 -11.414 -6.234 1 56.09 219 LYS B C 1
ATOM 3672 O O . LYS B 1 219 ? -14.047 -10.328 -6.414 1 56.09 219 LYS B O 1
ATOM 3677 N N . PRO B 1 220 ? -14.219 -12.508 -6.918 1 55.03 220 PRO B N 1
ATOM 3678 C CA . PRO B 1 220 ? -13.406 -12.289 -8.117 1 55.03 220 PRO B CA 1
ATOM 3679 C C . PRO B 1 220 ? -13.969 -11.195 -9.016 1 55.03 220 PRO B C 1
ATOM 3681 O O . PRO B 1 220 ? -15.188 -11.062 -9.148 1 55.03 220 PRO B O 1
ATOM 3684 N N . LEU B 1 221 ? -13.109 -10.266 -9.406 1 51.94 221 LEU B N 1
ATOM 3685 C CA . LEU B 1 221 ? -13.492 -9.18 -10.305 1 51.94 221 LEU B CA 1
ATOM 3686 C C . LEU B 1 221 ? -14.055 -9.727 -11.609 1 51.94 221 LEU B C 1
ATOM 3688 O O . LEU B 1 221 ? -13.414 -10.555 -12.266 1 51.94 221 LEU B O 1
ATOM 3692 N N . GLN B 1 222 ? -15.328 -9.953 -11.805 1 45.41 222 GLN B N 1
ATOM 3693 C CA . GLN B 1 222 ? -15.898 -10.234 -13.117 1 45.41 222 GLN B CA 1
ATOM 3694 C C . GLN B 1 222 ? -15.883 -8.992 -14 1 45.41 222 GLN B C 1
ATOM 3696 O O . GLN B 1 222 ? -16.703 -8.094 -13.836 1 45.41 222 GLN B O 1
ATOM 3701 N N . VAL B 1 223 ? -14.711 -8.641 -14.414 1 37.84 223 VAL B N 1
ATOM 3702 C CA . VAL B 1 223 ? -14.703 -7.555 -15.398 1 37.84 223 VAL B CA 1
ATOM 3703 C C . VAL B 1 223 ? -15.336 -8.031 -16.703 1 37.84 223 VAL B C 1
ATOM 3705 O O . VAL B 1 223 ? -14.828 -8.953 -17.344 1 37.84 223 VAL B O 1
ATOM 3708 N N . LYS B 1 224 ? -16.641 -8.102 -16.922 1 33.16 224 LYS B N 1
ATOM 3709 C CA . LYS B 1 224 ? -17.172 -8.297 -18.266 1 33.16 224 LYS B CA 1
ATOM 3710 C C . LYS B 1 224 ? -16.656 -7.242 -19.234 1 33.16 224 LYS B C 1
ATOM 3712 O O . LYS B 1 224 ? -16.844 -6.043 -19.031 1 33.16 224 LYS B O 1
ATOM 3717 N N . TRP B 1 225 ? -15.609 -7.602 -19.938 1 29.92 225 TRP B N 1
ATOM 3718 C CA . TRP B 1 225 ? -15.164 -6.816 -21.078 1 29.92 225 TRP B CA 1
ATOM 3719 C C . TRP B 1 225 ? -16.172 -6.887 -22.219 1 29.92 225 TRP B C 1
ATOM 3721 O O . TRP B 1 225 ? -16.5 -7.973 -22.688 1 29.92 225 TRP B O 1
ATOM 3731 N N . LYS B 1 226 ? -17.344 -6.309 -22.25 1 28.39 226 LYS B N 1
ATOM 3732 C CA . LYS B 1 226 ? -17.953 -6.207 -23.578 1 28.39 226 LYS B CA 1
ATOM 3733 C C . LYS B 1 226 ? -17.047 -5.43 -24.531 1 28.39 226 LYS B C 1
ATOM 3735 O O . LYS B 1 226 ? -16.625 -4.309 -24.234 1 28.39 226 LYS B O 1
ATOM 3740 N N . SER B 1 227 ? -16.375 -6.125 -25.453 1 28.89 227 SER B N 1
ATOM 3741 C CA . SER B 1 227 ? -15.828 -5.605 -26.703 1 28.89 227 SER B CA 1
ATOM 3742 C C . SER B 1 227 ? -16.812 -4.676 -27.406 1 28.89 227 SER B C 1
ATOM 3744 O O . SER B 1 227 ? -16.641 -4.34 -28.578 1 28.89 227 SER B O 1
ATOM 3746 N N . GLN B 1 228 ? -17.75 -4.016 -26.859 1 28.38 228 GLN B N 1
ATOM 3747 C CA . GLN B 1 228 ? -18.516 -3.252 -27.844 1 28.38 228 GLN B CA 1
ATOM 3748 C C . GLN B 1 228 ? -17.641 -2.215 -28.531 1 28.38 228 GLN B C 1
ATOM 3750 O O . GLN B 1 228 ? -18.125 -1.418 -29.344 1 28.38 228 GLN B O 1
ATOM 3755 N N . PHE B 1 229 ? -16.484 -1.939 -28.141 1 28.38 229 PHE B N 1
ATOM 3756 C CA . PHE B 1 229 ? -16.062 -0.723 -28.812 1 28.38 229 PHE B CA 1
ATOM 3757 C C . PHE B 1 229 ? -15.727 -1.003 -30.266 1 28.38 229 PHE B C 1
ATOM 3759 O O . PHE B 1 229 ? -15.242 -0.123 -30.984 1 28.38 229 PHE B O 1
ATOM 3766 N N . TRP B 1 230 ? -15.703 -2.217 -30.734 1 27.3 230 TRP B N 1
ATOM 3767 C CA . TRP B 1 230 ? -15.289 -2.047 -32.125 1 27.3 230 TRP B CA 1
ATOM 3768 C C . TRP B 1 230 ? -16.344 -1.278 -32.906 1 27.3 230 TRP B C 1
ATOM 3770 O O . TRP B 1 230 ? -17.344 -1.855 -33.344 1 27.3 230 TRP B O 1
ATOM 3780 N N . SER B 1 231 ? -16.984 -0.269 -32.312 1 26.34 231 SER B N 1
ATOM 3781 C CA . SER B 1 231 ? -17.703 0.362 -33.406 1 26.34 231 SER B CA 1
ATOM 3782 C C . SER B 1 231 ? -16.766 0.73 -34.562 1 26.34 231 SER B C 1
ATOM 3784 O O . SER B 1 231 ? -15.594 1.028 -34.344 1 26.34 231 SER B O 1
ATOM 3786 N N . GLU B 1 232 ? -17.125 0.364 -35.75 1 26.72 232 GLU B N 1
ATOM 3787 C CA . GLU B 1 232 ? -16.797 0.529 -37.188 1 26.72 232 GLU B CA 1
ATOM 3788 C C . GLU B 1 232 ? -16.453 1.979 -37.5 1 26.72 232 GLU B C 1
ATOM 3790 O O . GLU B 1 232 ? -16.281 2.34 -38.656 1 26.72 232 GLU B O 1
ATOM 3795 N N . THR B 1 233 ? -16.516 2.945 -36.625 1 28.56 233 THR B N 1
ATOM 3796 C CA . THR B 1 233 ? -16.25 4.129 -37.438 1 28.56 233 THR B CA 1
ATOM 3797 C C . THR B 1 233 ? -14.852 4.09 -38.031 1 28.56 233 THR B C 1
ATOM 3799 O O . THR B 1 233 ? -13.891 4.559 -37.406 1 28.56 233 THR B O 1
ATOM 3802 N N . ALA B 1 234 ? -14.336 2.891 -38.375 1 27.33 234 ALA B N 1
ATOM 3803 C CA . ALA B 1 234 ? -13.336 2.807 -39.438 1 27.33 234 ALA B CA 1
ATOM 3804 C C . ALA B 1 234 ? -13.805 3.529 -40.688 1 27.33 234 ALA B C 1
ATOM 3806 O O . ALA B 1 234 ? -14.445 2.926 -41.562 1 27.33 234 ALA B O 1
ATOM 3807 N N . ARG B 1 235 ? -14.477 4.727 -40.469 1 27.64 235 ARG B N 1
ATOM 3808 C CA . ARG B 1 235 ? -14.547 5.316 -41.812 1 27.64 235 ARG B CA 1
ATOM 3809 C C . ARG B 1 235 ? -13.164 5.34 -42.469 1 27.64 235 ARG B C 1
ATOM 3811 O O . ARG B 1 235 ? -12.172 5.652 -41.812 1 27.64 235 ARG B O 1
ATOM 3818 N N . LYS B 1 236 ? -13.031 4.715 -43.562 1 32.28 236 LYS B N 1
ATOM 3819 C CA . LYS B 1 236 ? -12.109 4.828 -44.688 1 32.28 236 LYS B CA 1
ATOM 3820 C C . LYS B 1 236 ? -11.609 6.262 -44.875 1 32.28 236 LYS B C 1
ATOM 3822 O O . LYS B 1 236 ? -12.055 6.98 -45.75 1 32.28 236 LYS B O 1
ATOM 3827 N N . GLU B 1 237 ? -11.656 7.102 -43.719 1 28.94 237 GLU B N 1
ATOM 3828 C CA . GLU B 1 237 ? -11.055 8.266 -44.375 1 28.94 237 GLU B CA 1
ATOM 3829 C C . GLU B 1 237 ? -9.672 7.93 -44.906 1 28.94 237 GLU B C 1
ATOM 3831 O O . GLU B 1 237 ? -8.992 7.043 -44.406 1 28.94 237 GLU B O 1
ATOM 3836 N N . THR B 1 238 ? -9.422 8.219 -46.156 1 30.27 238 THR B N 1
ATOM 3837 C CA . THR B 1 238 ? -8.242 8.391 -47 1 30.27 238 THR B CA 1
ATOM 3838 C C . THR B 1 238 ? -7.031 8.789 -46.156 1 30.27 238 THR B C 1
ATOM 3840 O O . THR B 1 238 ? -7.172 9.531 -45.156 1 30.27 238 THR B O 1
ATOM 3843 N N . TRP B 1 239 ? -5.922 7.973 -46.188 1 29.25 239 TRP B N 1
ATOM 3844 C CA . TRP B 1 239 ? -4.516 7.918 -45.812 1 29.25 239 TRP B CA 1
ATOM 3845 C C . TRP B 1 239 ? -3.924 9.32 -45.719 1 29.25 239 TRP B C 1
ATOM 3847 O O . TRP B 1 239 ? -2.701 9.484 -45.656 1 29.25 239 TRP B O 1
ATOM 3857 N N . SER B 1 240 ? -4.742 10.422 -45.562 1 30.05 240 SER B N 1
ATOM 3858 C CA . SER B 1 240 ? -3.654 11.391 -45.5 1 30.05 240 SER B CA 1
ATOM 3859 C C . SER B 1 240 ? -2.879 11.242 -44.188 1 30.05 240 SER B C 1
ATOM 3861 O O . SER B 1 240 ? -3.383 10.672 -43.219 1 30.05 240 SER B O 1
ATOM 3863 N N . GLY B 1 241 ? -1.734 11.805 -43.719 1 29.8 241 GLY B N 1
ATOM 3864 C CA . GLY B 1 241 ? -0.559 11.773 -42.875 1 29.8 241 GLY B CA 1
ATOM 3865 C C . GLY B 1 241 ? -0.896 11.781 -41.375 1 29.8 241 GLY B C 1
ATOM 3866 O O . GLY B 1 241 ? -0.001 11.859 -40.531 1 29.8 241 GLY B O 1
ATOM 3867 N N . GLU B 1 242 ? -2.152 12.211 -40.75 1 30 242 GLU B N 1
ATOM 3868 C CA . GLU B 1 242 ? -2.178 12.703 -39.375 1 30 242 GLU B CA 1
ATOM 3869 C C . GLU B 1 242 ? -2.314 11.555 -38.375 1 30 242 GLU B C 1
ATOM 3871 O O . GLU B 1 242 ? -3.047 10.594 -38.625 1 30 242 GLU B O 1
ATOM 3876 N N . SER B 1 243 ? -1.367 11.352 -37.312 1 29.73 243 SER B N 1
ATOM 3877 C CA . SER B 1 243 ? -1.106 10.453 -36.188 1 29.73 243 SER B CA 1
ATOM 3878 C C . SER B 1 243 ? -2.35 10.266 -35.312 1 29.73 243 SER B C 1
ATOM 3880 O O . SER B 1 243 ? -2.842 11.227 -34.719 1 29.73 243 SER B O 1
ATOM 3882 N N . SER B 1 244 ? -3.395 9.469 -35.531 1 29.2 244 SER B N 1
ATOM 3883 C CA . SER B 1 244 ? -4.633 9.117 -34.844 1 29.2 244 SER B CA 1
ATOM 3884 C C . SER B 1 244 ? -4.352 8.594 -33.438 1 29.2 244 SER B C 1
ATOM 3886 O O . SER B 1 244 ? -3.619 7.613 -33.25 1 29.2 244 SER B O 1
ATOM 3888 N N . LEU B 1 245 ? -4.324 9.43 -32.375 1 26.38 245 LEU B N 1
ATOM 3889 C CA . LEU B 1 245 ? -4.262 9.164 -30.938 1 26.38 245 LEU B CA 1
ATOM 3890 C C . LEU B 1 245 ? -5.441 8.312 -30.5 1 26.38 245 LEU B C 1
ATOM 3892 O O . LEU B 1 245 ? -6.598 8.672 -30.734 1 26.38 245 LEU B O 1
ATOM 3896 N N . PHE B 1 246 ? -5.48 7.039 -30.469 1 24.66 246 PHE B N 1
ATOM 3897 C CA . PHE B 1 246 ? -6.422 6.039 -29.984 1 24.66 246 PHE B CA 1
ATOM 3898 C C . PHE B 1 246 ? -6.66 6.203 -28.484 1 24.66 246 PHE B C 1
ATOM 3900 O O . PHE B 1 246 ? -5.707 6.227 -27.703 1 24.66 246 PHE B O 1
ATOM 3907 N N . SER B 1 247 ? -7.668 7.113 -28.078 1 24.08 247 SER B N 1
ATOM 3908 C CA . SER B 1 247 ? -8.109 7.219 -26.688 1 24.08 247 SER B CA 1
ATOM 3909 C C . SER B 1 247 ? -8.977 6.027 -26.297 1 24.08 247 SER B C 1
ATOM 3911 O O . SER B 1 247 ? -9.922 5.684 -27.016 1 24.08 247 SER B O 1
ATOM 3913 N N . MET B 1 248 ? -8.547 4.961 -25.781 1 24.84 248 MET B N 1
ATOM 3914 C CA . MET B 1 248 ? -9.258 3.785 -25.281 1 24.84 248 MET B CA 1
ATOM 3915 C C . MET B 1 248 ? -10.078 4.129 -24.047 1 24.84 248 MET B C 1
ATOM 3917 O O . MET B 1 248 ? -9.57 4.723 -23.094 1 24.84 248 MET B O 1
ATOM 3921 N N . VAL B 1 249 ? -11.414 4.465 -24.297 1 24.17 249 VAL B N 1
ATOM 3922 C CA . VAL B 1 249 ? -12.344 4.621 -23.188 1 24.17 249 VAL B CA 1
ATOM 3923 C C . VAL B 1 249 ? -12.859 3.252 -22.75 1 24.17 249 VAL B C 1
ATOM 3925 O O . VAL B 1 249 ? -13.375 2.486 -23.562 1 24.17 249 VAL B O 1
ATOM 3928 N N . ILE B 1 250 ? -12.367 2.613 -21.797 1 24.78 250 ILE B N 1
ATOM 3929 C CA . ILE B 1 250 ? -12.766 1.343 -21.203 1 24.78 250 ILE B CA 1
ATOM 3930 C C . ILE B 1 250 ? -14.016 1.543 -20.344 1 24.78 250 ILE B C 1
ATOM 3932 O O . ILE B 1 250 ? -14.016 2.361 -19.422 1 24.78 250 ILE B O 1
ATOM 3936 N N . TYR B 1 251 ? -15.234 1.249 -20.922 1 23.81 251 TYR B N 1
ATOM 3937 C CA . TYR B 1 251 ? -16.469 1.228 -20.141 1 23.81 251 TYR B CA 1
ATOM 3938 C C . TYR B 1 251 ? -16.625 -0.102 -19.406 1 23.81 251 TYR B C 1
ATOM 3940 O O . TYR B 1 251 ? -16.391 -1.165 -19.984 1 23.81 251 TYR B O 1
ATOM 3948 N N . CYS B 1 252 ? -16.438 -0.22 -18.156 1 25.05 252 CYS B N 1
ATOM 3949 C CA . CYS B 1 252 ? -16.672 -1.367 -17.281 1 25.05 252 CYS B CA 1
ATOM 3950 C C . CYS B 1 252 ? -18.172 -1.543 -17.016 1 25.05 252 CYS B C 1
ATOM 3952 O O . CYS B 1 252 ? -18.828 -0.63 -16.516 1 25.05 252 CYS B O 1
ATOM 3954 N N . GLU B 1 253 ? -18.938 -2.326 -17.844 1 26.77 253 GLU B N 1
ATOM 3955 C CA . GLU B 1 253 ? -20.312 -2.652 -17.5 1 26.77 253 GLU B CA 1
ATOM 3956 C C . GLU B 1 253 ? -20.375 -3.645 -16.344 1 26.77 253 GLU B C 1
ATOM 3958 O O . GLU B 1 253 ? -19.719 -4.68 -16.375 1 26.77 253 GLU B O 1
ATOM 3963 N N . PHE B 1 254 ? -20.797 -3.277 -15.188 1 26.88 254 PHE B N 1
ATOM 3964 C CA . PHE B 1 254 ? -21.125 -4.098 -14.031 1 26.88 254 PHE B CA 1
ATOM 3965 C C . PHE B 1 254 ? -22.328 -4.988 -14.312 1 26.88 254 PHE B C 1
ATOM 3967 O O . PHE B 1 254 ? -23.25 -4.59 -15.031 1 26.88 254 PHE B O 1
ATOM 3974 N N . ALA B 1 255 ? -22.234 -6.316 -14.281 1 28.7 255 ALA B N 1
ATOM 3975 C CA . ALA B 1 255 ? -23.328 -7.246 -14.492 1 28.7 255 ALA B CA 1
ATOM 3976 C C . ALA B 1 255 ? -24.609 -6.758 -13.789 1 28.7 255 ALA B C 1
ATOM 3978 O O . ALA B 1 255 ? -24.547 -6.273 -12.656 1 28.7 255 ALA B O 1
ATOM 3979 N N . LYS B 1 256 ? -25.688 -6.535 -14.484 1 27.38 256 LYS B N 1
ATOM 3980 C CA . LYS B 1 256 ? -27.047 -6.188 -14.094 1 27.38 256 LYS B CA 1
ATOM 3981 C C . LYS B 1 256 ? -27.609 -7.211 -13.109 1 27.38 256 LYS B C 1
ATOM 3983 O O . LYS B 1 256 ? -27.625 -8.414 -13.398 1 27.38 256 LYS B O 1
ATOM 3988 N N . MET B 1 257 ? -27.641 -7.012 -11.789 1 26.45 257 MET B N 1
ATOM 3989 C CA . MET B 1 257 ? -28.547 -7.754 -10.914 1 26.45 257 MET B CA 1
ATOM 3990 C C . MET B 1 257 ? -29.984 -7.668 -11.422 1 26.45 257 MET B C 1
ATOM 3992 O O . MET B 1 257 ? -30.438 -6.602 -11.844 1 26.45 257 MET B O 1
ATOM 3996 N N . ASP B 1 258 ? -30.562 -8.773 -11.867 1 25.59 258 ASP B N 1
ATOM 3997 C CA . ASP B 1 258 ? -32 -8.891 -12.156 1 25.59 258 ASP B CA 1
ATOM 3998 C C . ASP B 1 258 ? -32.812 -8.203 -11.078 1 25.59 258 ASP B C 1
ATOM 4000 O O . ASP B 1 258 ? -32.688 -8.508 -9.891 1 25.59 258 ASP B O 1
ATOM 4004 N N . ARG B 1 259 ? -33.406 -7.098 -11.242 1 25.3 259 ARG B N 1
ATOM 4005 C CA . ARG B 1 259 ? -34.406 -6.324 -10.516 1 25.3 259 ARG B CA 1
ATOM 4006 C C . ARG B 1 259 ? -35.688 -7.137 -10.297 1 25.3 259 ARG B C 1
ATOM 4008 O O . ARG B 1 259 ? -36.719 -6.586 -9.93 1 25.3 259 ARG B O 1
ATOM 4015 N N . ASN B 1 260 ? -35.812 -8.383 -10.633 1 25.69 260 ASN B N 1
ATOM 4016 C CA . ASN B 1 260 ? -37.188 -8.836 -10.391 1 25.69 260 ASN B CA 1
ATOM 4017 C C . ASN B 1 260 ? -37.531 -8.852 -8.906 1 25.69 260 ASN B C 1
ATOM 4019 O O . ASN B 1 260 ? -37.375 -9.875 -8.242 1 25.69 260 ASN B O 1
ATOM 4023 N N . ILE B 1 261 ? -37.125 -7.84 -8.086 1 21.19 261 ILE B N 1
ATOM 4024 C CA . ILE B 1 261 ? -37.969 -7.703 -6.906 1 21.19 261 ILE B CA 1
ATOM 4025 C C . ILE B 1 261 ? -39.375 -7.207 -7.312 1 21.19 261 ILE B C 1
ATOM 4027 O O . ILE B 1 261 ? -39.5 -6.137 -7.914 1 21.19 261 ILE B O 1
ATOM 4031 N N . SER B 1 262 ? -40.375 -8.047 -7.516 1 21 262 SER B N 1
ATOM 4032 C CA . SER B 1 262 ? -41.781 -7.766 -7.438 1 21 262 SER B CA 1
ATOM 4033 C C . SER B 1 262 ? -42.125 -6.875 -6.242 1 21 262 SER B C 1
ATOM 4035 O O . SER B 1 262 ? -41.688 -7.141 -5.125 1 21 262 SER B O 1
ATOM 4037 N N . LEU B 1 263 ? -42.656 -5.73 -6.531 1 18.56 263 LEU B N 1
ATOM 4038 C CA . LEU B 1 263 ? -43.75 -5.164 -5.75 1 18.56 263 LEU B CA 1
ATOM 4039 C C . LEU B 1 263 ? -44.969 -6.078 -5.781 1 18.56 263 LEU B C 1
ATOM 4041 O O . LEU B 1 263 ? -45.312 -6.637 -6.828 1 18.56 263 LEU B O 1
#

pLDDT: mean 70.27, std 28.99, range [18.56, 98.69]

Nearest PDB structures (foldseek):
  9emb-assembly1_B  TM=8.052E-01  e=3.578E-11  Escherichia coli
  3l9w-assembly1_B  TM=7.831E-01  e=7.638E-11  Escherichia coli K-12
  3l9x-assembly1_B  TM=7.788E-01  e=7.638E-11  Escherichia coli K-12
  9emb-assembly1_A  TM=7.727E-01  e=4.483E-10  Escherichia coli
  2aef-assembly1_A  TM=7.529E-01  e=4.991E-07  Methanothermobacter thermautotrophicus

Solvent-accessible surface area (backbone atoms only — not comparable to full-atom values): 30436 Å² total; per-residue (Å²): 136,81,87,70,72,80,82,66,70,81,68,64,71,74,57,63,68,67,60,64,76,70,55,82,71,69,71,64,65,66,63,64,69,62,63,98,58,60,30,33,34,34,31,31,60,52,62,39,33,46,47,31,49,31,52,36,45,30,60,52,52,56,31,81,83,68,52,66,44,31,46,61,58,40,31,18,27,81,48,65,67,52,39,53,55,42,41,74,54,67,46,61,58,42,79,38,63,60,50,37,67,69,50,31,44,74,57,70,39,86,57,56,56,26,36,38,40,50,50,89,46,68,67,61,43,39,52,34,38,33,47,35,32,71,76,35,78,84,45,48,28,38,36,58,13,85,39,46,68,50,31,51,51,31,46,72,40,49,31,69,44,63,41,52,45,60,45,35,37,24,47,50,54,46,40,53,51,38,42,72,73,65,39,52,68,69,57,46,52,50,48,49,52,49,48,54,50,47,51,53,50,52,38,52,52,34,53,72,71,61,48,71,59,82,59,66,67,80,62,65,67,76,71,51,74,72,70,67,69,74,61,65,84,68,64,79,67,75,82,69,90,77,86,81,79,82,77,82,80,82,76,78,60,74,82,76,77,81,69,81,69,79,126,135,81,80,75,67,72,80,63,65,73,64,62,65,69,57,58,65,66,59,61,74,70,52,82,70,67,72,65,64,67,64,67,68,61,64,99,58,60,32,34,36,34,31,30,61,52,64,39,34,47,46,31,51,30,52,36,44,30,59,52,51,56,30,83,82,68,52,65,43,32,45,61,59,41,33,17,26,82,48,66,68,52,39,53,56,39,41,73,54,65,48,60,58,41,79,38,64,58,51,36,68,69,50,30,43,74,58,71,39,88,57,56,56,26,38,39,41,51,49,88,46,68,67,60,42,40,52,36,37,33,47,36,32,72,76,35,77,82,46,47,28,37,37,59,15,86,40,46,67,50,31,52,51,32,46,73,39,50,31,70,44,62,42,51,43,61,43,35,38,24,47,50,53,48,41,54,52,37,44,71,73,63,40,52,68,68,57,46,54,48,50,50,52,50,49,54,50,46,50,54,49,52,38,53,51,35,52,72,71,61,49,72,59,82,59,67,66,82,64,64,67,74,70,49,74,70,71,66,69,74,61,65,83,68,64,79,68,76,81,69,90,77,85,80,80,81,78,82,80,82,71,78,56,73,84,79,76,81,68,82,69,78,129

Sequence (526 aa):
MALTPLLNEVGKRAADFIDDKLDSEDQNVEAVNFDAREPVVILGFGQMGQVLANFLSAPLASGIDGDLSGWPYIAFDLNPSVVKASRKLGFPILYGDGSRPTVLLSAGISSPKAVMVMYTGKKRTIEAVQRLRLAFPAVPIYARAQDVTHLLDLKKAGATDAILENAETSLQLGSKLLKGFGVMSDDVTFLSKLVRDSMELQGQDALSKGVGREINIMKPLQVKWKSQFWSETARKETWSGESSLFSMVIYCEFAKMDRNISLMALTPLLNEVGKRAADFIDDKLDSEDQNVEAVNFDAREPVVILGFGQMGQVLANFLSAPLASGIDGDLSGWPYIAFDLNPSVVKASRKLGFPILYGDGSRPTVLLSAGISSPKAVMVMYTGKKRTIEAVQRLRLAFPAVPIYARAQDVTHLLDLKKAGATDAILENAETSLQLGSKLLKGFGVMSDDVTFLSKLVRDSMELQGQDALSKGVGREINIMKPLQVKWKSQFWSETARKETWSGESSLFSMVIYCEFAKMDRNISL

Secondary structure (DSSP, 8-state):
----GGGGGGGSGGGSTTTGGGS------------SSPPEEEE--SHHHHHHHHHHHSTTTT-SSS--PPPPEEEEES-HHHHHHHHHTT--EEES-TTSHHHHHHTT-SS-SEEEE--S-HHHHHHHHHHHHHH-TTS-EEEEESSHHHHHHHHHHT-SEEEEHHHHHHHHHHHHHHHHTT--HHHHHHHHHHHHHHHHHHHHHHHHTT--S---S----------TT-----------S----------------------/---SSGGGGGGTGGGHHHHGGGS------------SSPPEEEE--SHHHHHHHHHHHSTTTT-SSS--PPPPEEEEES-HHHHHHHHHTT--EEES-TTSHHHHHHTT-SS-SEEEE--S-HHHHHHHHHHHHHH-TTS-EEEEESSHHHHHHHHHHT-SEEEEHHHHHHHHHHHHHHHHTT--HHHHHHHHHHHHHHHHHHHHHHHHTT--S---S------B---TT-----------S-----------B----------

Radius of gyration: 29.61 Å; Cα contacts (8 Å, |Δi|>4): 759; chains: 2; bounding box: 100×78×114 Å

Foldseek 3Di:
DPPPDDPPPVPPPVVPVVPPVVPCCVVPPVLPPPDPDAAEEEEDCDPVNVVVQCVQQQFCNVDDPPPRGGTHYAYEYQDVVRQVVVVVVPGRYDYDGPLACVVCVVSVHNDHQAYEYEDPDLVVSLVSLLSNCVSPVPHAYEYEAQALLSQVSNVVSPHPHYDHPVLPVVLVVVLVVVVVVVDDNVVSVVVSVVVRVQRNVVSVVCVVVVVPPRVRDDDPPPQPQPPVPVPPPPPPPDPDDDDPPPPDDRDRDDPDDPPPPDD/DPPPPDPPPVPPPVVVVVPPVVPCVVVPPVLVCPDPDAAEEEEDCPPVNVVVQCVQQQFCNVDDPPPRGGTHYAYEYQDVVRQVVVVVVPGRYDYDGPLACVVCVVSVHNDHQAYEYEDPDLVVSLVSLLSNCVSPVPHAYEYEAQALLSQVSSVVSRHPHYDHPVLPVVLVVVLVVVVVVVDDNVVSVVVSVVVRVQRNVVSVVCVVVVVPPRVRDDDPPPQPQPPVPVPPPPPPPDPDDDDPPPPDDRDRDDPDDPPPPDD